Protein 5X3S (pdb70)

CATH classification: 3.30.1120.30 (+1 more: 3.30.1120.30)

Organism: Mus musculus (NCBI:txid10090)

Foldseek 3Di:
DVLLVLLLVLLVLLLVLVQAPDPAFPLVPFFDLVPFAQKDWFAKDAPQVPFGIKTAILQRKIKTQTNQRKIKIRHSVRWWIWIAHNVGDIDIDTPVDCDPVCPVVVVVSVVRSVVRVPDNDGAPPVRDHDDDDDPDDDWAWNDKDADDQWIWTATPQSWIKIAGPPQRWIWIAGSVQQWIWIQHSVRDITIGRSVVCSVRGDHPVVSVVSVVVSVVSVVVVVD/DVLLVLLQCLLVLLLVLVQQPDPAFDQVVFFDLQPFAQKDWFDWDAPQVAFGMKTAILLRKIKGQGNQGKIWTAPSVNFWIWIQHNVGDIDIDTPVGDDPVCPVVVVVSVVSSVCCVVPHDTQLNVDDHHDDPPPDDDKAWRDWDADPFWIWTAIPQSWIKIAGDPQRKMWIAHSVQCKIWTQGSVRDITIGRSVVCSVRGDHVVVSVVSVVVSVVSVVVVVD/DDDPDPD/DDDPDDD

InterPro domains:
  IPR000719 Protein kinase domain [PF00069] (53-305)
  IPR000719 Protein kinase domain [PS50011] (53-305)
  IPR000719 Protein kinase domain [SM00220] (53-305)
  IPR000959 POLO box domain [PF00659] (419-476)
  IPR000959 POLO box domain [PF00659] (517-580)
  IPR000959 POLO box domain [PS50078] (410-488)
  IPR000959 POLO box domain [PS50078] (510-592)
  IPR008271 Serine/threonine-protein kinase, active site [PS00108] (172-184)
  IPR011009 Protein kinase-like domain superfamily [SSF56112] (51-338)
  IPR017441 Protein kinase, ATP binding site [PS00107] (59-82)
  IPR033695 Second polo-box domain [cd13117] (509-590)
  IPR033701 First polo-box domain [cd13118] (407-494)
  IPR033702 Polo-like kinase 1, catalytic domain [cd14187] (45-309)
  IPR036947 POLO box domain superfamily [G3DSA:3.30.1120.30] (381-590)
  IPR036947 POLO box domain superfamily [G3DSA:3.30.1120.30] (412-508)

GO terms:
  GO:0004672 protein kinase activity (F, IDA)
  GO:0006468 protein phosphorylation (P, IMP)
  GO:0004674 protein serine/threonine kinase activity (F, IDA)
  GO:0106310 protein serine kinase activity (F, EXP)
  GO:0005515 protein binding (F, IPI)
  GO:0097431 mitotic spindle pole (C, IDA)
  GO:0034451 centriolar satellite (C, IDA)
  GO:0000775 chromosome, centromeric region (C, IDA)
  GO:0000776 kinetochore (C, IDA)
  GO:0000779 condensed chromosome, centromeric region (C, IDA)
  GO:0000785 chromatin (C, IDA)
  GO:0000795 synaptonemal complex (C, IDA)
  GO:0005814 centriole (C, IDA)
  GO:0018105 peptidyl-serine phosphorylation (P, IDA)
  GO:0004674 protein serine/threonine kinase activity (F, IMP)
  GO:0045143 homologous chromosome segregation (P, IMP)
  GO:0016321 female meiosis chromosome segregation (P, IMP)
  GO:0018105 peptidyl-serine phosphorylation (P, IMP)
  GO:0070194 synaptonemal complex disassembly (P, IMP)

Nearest PDB structures (foldseek):
  4dfw-assembly1_A  TM=9.968E-01  e=1.103E-40  Homo sapiens
  4e9d-assembly1_A  TM=9.915E-01  e=2.906E-41  Homo sapiens
  5j19-assembly1_A  TM=9.884E-01  e=1.041E-40  Homo sapiens
  5dmv-assembly1_C  TM=9.838E-01  e=2.212E-40  Mus musculus
  4o56-assembly1_A  TM=9.753E-01  e=6.544E-41  Homo sapiens

Secondary structure (DSSP, 8-state):
-HHHHHHHHHHHHHHHT-TTS-SS--SGGGB-GGG--S--EEEEEEETTTTEEEEEETTS-EEEEETTS-EEEE-TTSSEEEEE-TT--EEEEESTT--TTTHHHHHHHHHHHHHHHHH---TTTT-PPP-PPSS-----EEEEEE-SSEEEEEETTS-EEEEETTTTEEEEEETTTTEEEEE-TTS-EEEEEHHHHHHH---HHHHHHHHHHHHHHHHHTT-/-HHHHHHHHHHHHHHHT-TTS-SS--GGG-B-GGG--S----EEEEETTTTEEEEE-SSS-EEEEETTS-EEEE-TTSSBEEEE-TT--EE--BSSS--GGGHHHHHHHHHHHHHHHHHPPPTTTT--PPP--TTPPPP-EEEEEE-SSEEEEEETTS-EEEEETTT--EEEEETTTTEEEEE-TTS-EEEEEHHHHHHH---HHHHHHHHHHHHHHHHHH--/-EE----/-EE----

Sequence (460 aa):
ECHLSDLLQQLTSVNASKPSERGLVRQEEAEDPACIPIFWVSKWVDYSDKYGLGYQLCDNSVGVLFNDSTRLILYNDGDSLQYIERDGTESYLTVSSHPNSLMKKITLLNYFRNYMSEHLLKAGANITPREGDELARLPYLRTWFRTRSAIILHLSNGTVQINFFQDHTKLILCPLMAAVTYINEKRDFQTYRLSLLEEYGCCKELASRLRYARTMVDKLLSSECHLSDLLQQLTSVNASKPSERGLVRQEEAEDPACIPIFWVSKWVDYSDKYGLGYQLCDNSVGVLFNDSTRLILYNDGDSLQYIERDGTESYLTVSSHPNSLMKKITLLNYFRNYMSEHLLKAGANITPREGDELARLPYLRTWFRTRSAIILHLSNGTVQINFFQDHTKLILCPLMAAVTYINEKRDFQTYRLSLLEEYGCCKELASRLRYARTMVDKLLSSHYPSTALHYPSTAL

Solvent-accessible surface area: 22400 Å² total

Radius of gyration: 25.88 Å; Cα contacts (8 Å, |Δi|>4): 878; chains: 4; bounding box: 69×45×70 Å

Structure (mmCIF, N/CA/C/O backbone):
data_5X3S
#
_entry.id   5X3S
#
_cell.length_a   57.564
_cell.length_b   59.402
_cell.length_c   72.748
_cell.angle_alpha   90.000
_cell.angle_beta   99.470
_cell.angle_gamma   90.000
#
_symmetry.space_group_name_H-M   'P 1 21 1'
#
loop_
_entity.id
_entity.type
_entity.pdbx_description
1 polymer 'Serine/threonine-protein kinase PLK1'
2 polymer 'Peptide from Enhancer of filamentation 1'
3 water water
#
loop_
_atom_site.group_PDB
_atom_site.id
_atom_site.type_symbol
_atom_site.label_atom_id
_atom_site.label_alt_id
_atom_site.label_comp_id
_atom_site.label_asym_id
_atom_site.label_entity_id
_atom_site.label_seq_id
_atom_site.pdbx_PDB_ins_code
_atom_site.Cartn_x
_atom_site.Cartn_y
_atom_site.Cartn_z
_atom_site.occupancy
_atom_site.B_iso_or_equiv
_atom_site.auth_seq_id
_atom_site.auth_comp_id
_atom_site.auth_asym_id
_atom_site.auth_atom_id
_atom_site.pdbx_PDB_model_num
ATOM 1 N N . GLU A 1 1 ? 6.392 8.995 49.543 1.00 49.26 371 GLU B N 1
ATOM 2 C CA . GLU A 1 1 ? 6.349 8.715 50.976 1.00 57.71 371 GLU B CA 1
ATOM 3 C C . GLU A 1 1 ? 7.745 8.335 51.485 1.00 59.29 371 GLU B C 1
ATOM 4 O O . GLU A 1 1 ? 8.717 9.043 51.211 1.00 55.67 371 GLU B O 1
ATOM 10 N N . CYS A 1 2 ? 7.837 7.231 52.236 1.00 58.55 372 CYS B N 1
ATOM 11 C CA . CYS A 1 2 ? 9.133 6.748 52.703 1.00 63.02 372 CYS B CA 1
ATOM 12 C C . CYS A 1 2 ? 10.057 6.393 51.544 1.00 54.50 372 CYS B C 1
ATOM 13 O O . CYS A 1 2 ? 11.283 6.464 51.685 1.00 53.34 372 CYS B O 1
ATOM 16 N N . HIS A 1 3 ? 9.496 6.016 50.393 1.00 52.51 373 HIS B N 1
ATOM 17 C CA . HIS A 1 3 ? 10.333 5.671 49.249 1.00 51.18 373 HIS B CA 1
ATOM 18 C C . HIS A 1 3 ? 11.040 6.893 48.680 1.00 50.51 373 HIS B C 1
ATOM 19 O O . HIS A 1 3 ? 12.209 6.808 48.284 1.00 52.35 373 HIS B O 1
ATOM 26 N N . LEU A 1 4 ? 10.346 8.032 48.615 1.00 42.26 374 LEU B N 1
ATOM 27 C CA . LEU A 1 4 ? 10.981 9.258 48.143 1.00 43.75 374 LEU B CA 1
ATOM 28 C C . LEU A 1 4 ? 12.094 9.708 49.084 1.00 48.50 374 LEU B C 1
ATOM 29 O O . LEU A 1 4 ? 13.160 10.143 48.629 1.00 47.19 374 LEU B O 1
ATOM 34 N N . SER A 1 5 ? 11.860 9.624 50.400 1.00 50.15 375 SER B N 1
ATOM 35 C CA . SER A 1 5 ? 12.909 9.946 51.366 1.00 45.57 375 SER B CA 1
ATOM 36 C C . SER A 1 5 ? 14.046 8.936 51.293 1.00 46.52 375 SER B C 1
ATOM 37 O O . SER A 1 5 ? 15.222 9.302 51.404 1.00 43.21 375 SER B O 1
ATOM 40 N N . ASP A 1 6 ? 13.708 7.658 51.123 1.00 47.76 376 ASP B N 1
ATOM 41 C CA . ASP A 1 6 ? 14.728 6.637 50.932 1.00 50.61 376 ASP B CA 1
ATOM 42 C C . ASP A 1 6 ? 15.618 6.978 49.742 1.00 47.15 376 ASP B C 1
ATOM 43 O O . ASP A 1 6 ? 16.849 6.967 49.849 1.00 47.28 376 ASP B O 1
ATOM 48 N N . LEU A 1 7 ? 15.007 7.310 48.598 1.00 47.39 377 LEU B N 1
ATOM 49 C CA . LEU A 1 7 ? 15.783 7.647 47.409 1.00 41.81 377 LEU B CA 1
ATOM 50 C C . LEU A 1 7 ? 16.628 8.890 47.640 1.00 40.99 377 LEU B C 1
ATOM 51 O O . LEU A 1 7 ? 17.790 8.948 47.221 1.00 39.72 377 LEU B O 1
ATOM 56 N N . LEU A 1 8 ? 16.059 9.895 48.300 1.00 43.47 378 LEU B N 1
ATOM 57 C CA . LEU A 1 8 ? 16.772 11.151 48.483 1.00 45.82 378 LEU B CA 1
ATOM 58 C C . LEU A 1 8 ? 18.065 10.939 49.268 1.00 48.39 378 LEU B C 1
ATOM 59 O O . LEU A 1 8 ? 19.130 11.423 48.869 1.00 50.45 378 LEU B O 1
ATOM 64 N N . GLN A 1 9 ? 18.002 10.187 50.372 1.00 45.93 379 GLN B N 1
ATOM 65 C CA . GLN A 1 9 ? 19.197 9.992 51.190 1.00 42.66 379 GLN B CA 1
ATOM 66 C C . GLN A 1 9 ? 20.222 9.105 50.498 1.00 39.69 379 GLN B C 1
ATOM 67 O O . GLN A 1 9 ? 21.423 9.214 50.776 1.00 45.83 379 GLN B O 1
ATOM 73 N N . GLN A 1 10 ? 19.776 8.222 49.607 1.00 37.82 380 GLN B N 1
ATOM 74 C CA . GLN A 1 10 ? 20.719 7.444 48.813 1.00 41.21 380 GLN B CA 1
ATOM 75 C C . GLN A 1 10 ? 21.475 8.334 47.842 1.00 40.89 380 GLN B C 1
ATOM 76 O O . GLN A 1 10 ? 22.653 8.092 47.552 1.00 37.94 380 GLN B O 1
ATOM 82 N N . LEU A 1 11 ? 20.805 9.366 47.326 1.00 40.02 381 LEU B N 1
ATOM 83 C CA . LEU A 1 11 ? 21.454 10.285 46.399 1.00 38.50 381 LEU B CA 1
ATOM 84 C C . LEU A 1 11 ? 22.403 11.224 47.129 1.00 41.27 381 LEU B C 1
ATOM 85 O O . LEU A 1 11 ? 23.499 11.516 46.634 1.00 41.10 381 LEU B O 1
ATOM 90 N N . THR A 1 12 ? 22.005 11.704 48.309 1.00 39.96 382 THR B N 1
ATOM 91 C CA . THR A 1 12 ? 22.906 12.547 49.087 1.00 41.93 382 THR B CA 1
ATOM 92 C C . THR A 1 12 ? 24.176 11.798 49.457 1.00 46.16 382 THR B C 1
ATOM 93 O O . THR A 1 12 ? 25.248 12.406 49.551 1.00 45.98 382 THR B O 1
ATOM 97 N N . SER A 1 13 ? 24.079 10.479 49.656 1.00 44.34 383 SER B N 1
ATOM 98 C CA . SER A 1 13 ? 25.238 9.699 50.075 1.00 46.03 383 SER B CA 1
ATOM 99 C C . SER A 1 13 ? 26.224 9.517 48.930 1.00 43.61 383 SER B C 1
ATOM 100 O O . SER A 1 13 ? 27.439 9.623 49.127 1.00 47.56 383 SER B O 1
ATOM 103 N N . VAL A 1 14 ? 25.724 9.259 47.724 1.00 38.82 384 VAL B N 1
ATOM 104 C CA . VAL A 1 14 ? 26.611 9.109 46.577 1.00 38.82 384 VAL B CA 1
ATOM 105 C C . VAL A 1 14 ? 27.184 10.457 46.140 1.00 37.56 384 VAL B C 1
ATOM 106 O O . VAL A 1 14 ? 28.348 10.537 45.736 1.00 41.03 384 VAL B O 1
ATOM 110 N N . ASN A 1 15 ? 26.400 11.536 46.224 1.00 40.83 385 ASN B N 1
ATOM 111 C CA . ASN A 1 15 ? 26.898 12.854 45.830 1.00 38.69 385 ASN B CA 1
ATOM 112 C C . ASN A 1 15 ? 27.874 13.444 46.842 1.00 39.15 385 ASN B C 1
ATOM 113 O O . ASN A 1 15 ? 28.685 14.295 46.471 1.00 42.82 385 ASN B O 1
ATOM 118 N N . ALA A 1 16 ? 27.806 13.020 48.108 1.00 44.89 386 ALA B N 1
ATOM 119 C CA . ALA A 1 16 ? 28.718 13.528 49.129 1.00 40.90 386 ALA B CA 1
ATOM 120 C C . ALA A 1 16 ? 30.080 12.848 49.075 1.00 37.74 386 ALA B C 1
ATOM 121 O O . ALA A 1 16 ? 31.074 13.431 49.521 1.00 39.85 386 ALA B O 1
ATOM 123 N N . SER A 1 17 ? 30.152 11.626 48.549 1.00 40.54 387 SER B N 1
ATOM 124 C CA . SER A 1 17 ? 31.444 10.978 48.365 1.00 46.19 387 SER B CA 1
ATOM 125 C C . SER A 1 17 ? 32.273 11.639 47.276 1.00 41.75 387 SER B C 1
ATOM 126 O O . SER A 1 17 ? 33.443 11.280 47.111 1.00 39.56 387 SER B O 1
ATOM 129 N N . LYS A 1 18 ? 31.696 12.597 46.546 1.00 42.28 388 LYS B N 1
ATOM 130 C CA . LYS A 1 18 ? 32.353 13.290 45.449 1.00 47.10 388 LYS B CA 1
ATOM 131 C C . LYS A 1 18 ? 32.927 12.246 44.501 1.00 45.09 388 LYS B C 1
ATOM 132 O O . LYS A 1 18 ? 34.149 12.055 44.441 1.00 49.72 388 LYS B O 1
ATOM 138 N N . PRO A 1 19 ? 32.072 11.543 43.757 1.00 47.52 389 PRO B N 1
ATOM 139 C CA . PRO A 1 19 ? 32.537 10.334 43.065 1.00 44.63 389 PRO B CA 1
ATOM 140 C C . PRO A 1 19 ? 33.442 10.608 41.877 1.00 42.96 389 PRO B C 1
ATOM 141 O O . PRO A 1 19 ? 34.262 9.746 41.541 1.00 46.84 389 PRO B O 1
ATOM 145 N N . SER A 1 20 ? 33.332 11.772 41.231 1.00 45.60 390 SER B N 1
ATOM 146 C CA . SER A 1 20 ? 34.148 12.039 40.053 1.00 43.20 390 SER B CA 1
ATOM 147 C C . SER A 1 20 ? 35.596 12.366 40.398 1.00 42.03 390 SER B C 1
ATOM 148 O O . SER A 1 20 ? 36.476 12.199 39.544 1.00 43.91 390 SER B O 1
ATOM 151 N N . GLU A 1 21 ? 35.869 12.805 41.625 1.00 40.13 391 GLU B N 1
ATOM 152 C CA . GLU A 1 21 ? 37.230 13.112 42.055 1.00 44.99 391 GLU B CA 1
ATOM 153 C C . GLU A 1 21 ? 37.772 11.909 42.825 1.00 47.65 391 GLU B C 1
ATOM 154 O O . GLU A 1 21 ? 37.735 11.843 44.054 1.00 48.78 391 GLU B O 1
ATOM 160 N N . ARG A 1 22 ? 38.272 10.933 42.067 1.00 47.52 392 ARG B N 1
ATOM 161 C CA . ARG A 1 22 ? 38.915 9.744 42.609 1.00 49.62 392 ARG B CA 1
ATOM 162 C C . ARG A 1 22 ? 40.255 9.542 41.919 1.00 51.58 392 ARG B C 1
ATOM 163 O O . ARG A 1 22 ? 40.382 9.785 40.714 1.00 53.58 392 ARG B O 1
ATOM 171 N N . GLY A 1 23 ? 41.253 9.105 42.694 1.00 43.58 393 GLY B N 1
ATOM 172 C CA . GLY A 1 23 ? 42.543 8.779 42.107 1.00 39.78 393 GLY B CA 1
ATOM 173 C C . GLY A 1 23 ? 42.421 7.724 41.028 1.00 41.91 393 GLY B C 1
ATOM 174 O O . GLY A 1 23 ? 43.013 7.846 39.953 1.00 48.81 393 GLY B O 1
ATOM 175 N N . LEU A 1 24 ? 41.647 6.677 41.297 1.00 38.54 394 LEU B N 1
ATOM 176 C CA . LEU A 1 24 ? 41.264 5.709 40.277 1.00 37.61 394 LEU B CA 1
ATOM 177 C C . LEU A 1 24 ? 39.788 5.411 40.472 1.00 37.37 394 LEU B C 1
ATOM 178 O O . LEU A 1 24 ? 39.409 4.774 41.458 1.00 37.81 394 LEU B O 1
ATOM 183 N N . VAL A 1 25 ? 38.966 5.863 39.553 1.00 37.33 395 VAL B N 1
ATOM 184 C CA . VAL A 1 25 ? 37.542 5.569 39.610 1.00 35.88 395 VAL B CA 1
ATOM 185 C C . VAL A 1 25 ? 37.293 4.256 38.885 1.00 36.41 395 VAL B C 1
ATOM 186 O O . VAL A 1 25 ? 37.841 4.011 37.798 1.00 40.73 395 VAL B O 1
ATOM 190 N N . ARG A 1 26 ? 36.504 3.380 39.498 1.00 39.16 396 ARG B N 1
ATOM 191 C CA . ARG A 1 26 ? 36.228 2.085 38.896 1.00 42.65 396 ARG B CA 1
ATOM 192 C C . ARG A 1 26 ? 34.720 1.843 38.836 1.00 47.88 396 ARG B C 1
ATOM 193 O O . ARG A 1 26 ? 34.189 0.935 39.490 1.00 47.16 396 ARG B O 1
ATOM 201 N N . GLN A 1 27 ? 34.015 2.634 38.023 1.00 43.62 397 GLN B N 1
ATOM 202 C CA . GLN A 1 27 ? 32.606 2.337 37.790 1.00 37.41 397 GLN B CA 1
ATOM 203 C C . GLN A 1 27 ? 32.425 1.024 37.043 1.00 46.87 397 GLN B C 1
ATOM 204 O O . GLN A 1 27 ? 31.327 0.456 37.066 1.00 47.24 397 GLN B O 1
ATOM 210 N N . GLU A 1 28 ? 33.485 0.529 36.398 1.00 47.72 398 GLU B N 1
ATOM 211 C CA . GLU A 1 28 ? 33.487 -0.812 35.828 1.00 46.20 398 GLU B CA 1
ATOM 212 C C . GLU A 1 28 ? 33.295 -1.898 36.882 1.00 42.06 398 GLU B C 1
ATOM 213 O O . GLU A 1 28 ? 33.125 -3.066 36.521 1.00 46.19 398 GLU B O 1
ATOM 219 N N . GLU A 1 29 ? 33.323 -1.548 38.168 1.00 40.51 399 GLU B N 1
ATOM 220 C CA . GLU A 1 29 ? 33.235 -2.516 39.255 1.00 35.90 399 GLU B CA 1
ATOM 221 C C . GLU A 1 29 ? 32.003 -2.296 40.121 1.00 39.64 399 GLU B C 1
ATOM 222 O O . GLU A 1 29 ? 31.936 -2.814 41.238 1.00 39.76 399 GLU B O 1
ATOM 228 N N . ALA A 1 30 ? 31.031 -1.528 39.638 1.00 43.65 400 ALA B N 1
ATOM 229 C CA . ALA A 1 30 ? 29.772 -1.356 40.341 1.00 31.15 400 ALA B CA 1
ATOM 230 C C . ALA A 1 30 ? 28.586 -1.938 39.584 1.00 31.90 400 ALA B C 1
ATOM 231 O O . ALA A 1 30 ? 27.452 -1.798 40.051 1.00 36.50 400 ALA B O 1
ATOM 233 N N . GLU A 1 31 ? 28.813 -2.599 38.448 1.00 30.43 401 GLU B N 1
ATOM 234 C CA . GLU A 1 31 ? 27.720 -3.150 37.654 1.00 32.83 401 GLU B CA 1
ATOM 235 C C . GLU A 1 31 ? 26.906 -4.167 38.441 1.00 38.05 401 GLU B C 1
ATOM 236 O O . GLU A 1 31 ? 27.421 -4.881 39.305 1.00 45.17 401 GLU B O 1
ATOM 242 N N . ASP A 1 32 ? 25.618 -4.236 38.118 1.00 37.21 402 ASP B N 1
ATOM 243 C CA . ASP A 1 32 ? 24.721 -5.242 38.688 1.00 42.11 402 ASP B CA 1
ATOM 244 C C . ASP A 1 32 ? 23.581 -5.477 37.713 1.00 39.90 402 ASP B C 1
ATOM 245 O O . ASP A 1 32 ? 22.497 -4.895 37.838 1.00 37.46 402 ASP B O 1
ATOM 250 N N . PRO A 1 33 ? 23.801 -6.317 36.699 1.00 37.65 403 PRO B N 1
ATOM 251 C CA . PRO A 1 33 ? 22.694 -6.713 35.818 1.00 37.86 403 PRO B CA 1
ATOM 252 C C . PRO A 1 33 ? 21.582 -7.449 36.549 1.00 41.05 403 PRO B C 1
ATOM 253 O O . PRO A 1 33 ? 20.493 -7.607 35.986 1.00 35.34 403 PRO B O 1
ATOM 257 N N . ALA A 1 34 ? 21.825 -7.910 37.774 1.00 47.75 404 ALA B N 1
ATOM 258 C CA . ALA A 1 34 ? 20.793 -8.486 38.622 1.00 39.98 404 ALA B CA 1
ATOM 259 C C . ALA A 1 34 ? 19.897 -7.428 39.262 1.00 40.51 404 ALA B C 1
ATOM 260 O O . ALA A 1 34 ? 19.061 -7.773 40.104 1.00 46.15 404 ALA B O 1
ATOM 262 N N . CYS A 1 35 ? 20.053 -6.158 38.879 1.00 39.81 405 CYS B N 1
ATOM 263 C CA . CYS A 1 35 ? 19.259 -5.061 39.429 1.00 45.48 405 CYS B CA 1
ATOM 264 C C . CYS A 1 35 ? 18.517 -4.269 38.355 1.00 36.70 405 CYS B C 1
ATOM 265 O O . CYS A 1 35 ? 17.916 -3.236 38.669 1.00 31.48 405 CYS B O 1
ATOM 268 N N . ILE A 1 36 ? 18.541 -4.722 37.105 1.00 35.00 406 ILE B N 1
ATOM 269 C CA . ILE A 1 36 ? 17.777 -4.079 36.035 1.00 26.47 406 ILE B CA 1
ATOM 270 C C . ILE A 1 36 ? 16.314 -3.993 36.446 1.00 32.40 406 ILE B C 1
ATOM 271 O O . ILE A 1 36 ? 15.750 -4.993 36.917 1.00 36.18 406 ILE B O 1
ATOM 276 N N . PRO A 1 37 ? 15.654 -2.845 36.297 1.00 31.01 407 PRO B N 1
ATOM 277 C CA . PRO A 1 37 ? 14.287 -2.697 36.823 1.00 28.19 407 PRO B CA 1
ATOM 278 C C . PRO A 1 37 ? 13.266 -3.556 36.085 1.00 27.19 407 PRO B C 1
ATOM 279 O O . PRO A 1 37 ? 13.473 -4.003 34.955 1.00 25.57 407 PRO B O 1
ATOM 283 N N . ILE A 1 38 ? 12.135 -3.773 36.758 1.00 32.27 408 ILE B N 1
ATOM 284 C CA . ILE A 1 38 ? 11.072 -4.613 36.211 1.00 27.79 408 ILE B CA 1
ATOM 285 C C . ILE A 1 38 ? 10.258 -3.855 35.174 1.00 28.13 408 ILE B C 1
ATOM 286 O O . ILE A 1 38 ? 10.033 -4.350 34.063 1.00 25.94 408 ILE B O 1
ATOM 291 N N . PHE A 1 39 ? 9.792 -2.656 35.533 1.00 30.15 409 PHE B N 1
ATOM 292 C CA . PHE A 1 39 ? 9.040 -1.772 34.653 1.00 26.32 409 PHE B CA 1
ATOM 293 C C . PHE A 1 39 ? 9.727 -0.412 34.555 1.00 28.36 409 PHE B C 1
ATOM 294 O O . PHE A 1 39 ? 10.404 0.032 35.486 1.00 30.29 409 PHE B O 1
ATOM 302 N N . TRP A 1 40 ? 9.521 0.258 33.424 1.00 28.56 410 TRP B N 1
ATOM 303 C CA . TRP A 1 40 ? 10.019 1.609 33.211 1.00 21.65 410 TRP B CA 1
ATOM 304 C C . TRP A 1 40 ? 9.253 2.233 32.054 1.00 22.64 410 TRP B C 1
ATOM 305 O O . TRP A 1 40 ? 8.819 1.537 31.135 1.00 26.22 410 TRP B O 1
ATOM 316 N N . VAL A 1 41 ? 9.103 3.553 32.099 1.00 21.59 411 VAL B N 1
ATOM 317 C CA . VAL A 1 41 ? 8.378 4.253 31.046 1.00 20.21 411 VAL B CA 1
ATOM 318 C C . VAL A 1 41 ? 9.219 4.260 29.778 1.00 21.86 411 VAL B C 1
ATOM 319 O O . VAL A 1 41 ? 10.322 4.817 29.749 1.00 23.57 411 VAL B O 1
ATOM 323 N N . SER A 1 42 ? 8.701 3.649 28.717 1.00 23.11 412 SER B N 1
ATOM 324 C CA . SER A 1 42 ? 9.406 3.619 27.445 1.00 26.44 412 SER B CA 1
ATOM 325 C C . SER A 1 42 ? 8.730 4.448 26.362 1.00 27.30 412 SER B C 1
ATOM 326 O O . SER A 1 42 ? 9.312 4.621 25.285 1.00 30.80 412 SER B O 1
ATOM 329 N N . LYS A 1 43 ? 7.524 4.954 26.615 1.00 21.29 413 LYS B N 1
ATOM 330 C CA . LYS A 1 43 ? 6.839 5.892 25.737 1.00 20.09 413 LYS B CA 1
ATOM 331 C C . LYS A 1 43 ? 5.964 6.793 26.592 1.00 21.11 413 LYS B C 1
ATOM 332 O O . LYS A 1 43 ? 5.418 6.367 27.612 1.00 22.50 413 LYS B O 1
ATOM 338 N N . TRP A 1 44 ? 5.828 8.042 26.169 1.00 21.02 414 TRP B N 1
ATOM 339 C CA . TRP A 1 44 ? 4.956 8.958 26.889 1.00 26.89 414 TRP B CA 1
ATOM 340 C C . TRP A 1 44 ? 4.604 10.112 25.967 1.00 27.70 414 TRP B C 1
ATOM 341 O O . TRP A 1 44 ? 5.368 10.459 25.064 1.00 24.68 414 TRP B O 1
ATOM 352 N N . VAL A 1 45 ? 3.434 10.695 26.203 1.00 26.43 415 VAL B N 1
ATOM 353 C CA . VAL A 1 45 ? 2.962 11.846 25.444 1.00 27.90 415 VAL B CA 1
ATOM 354 C C . VAL A 1 45 ? 2.205 12.760 26.402 1.00 27.88 415 VAL B C 1
ATOM 355 O O . VAL A 1 45 ? 1.375 12.296 27.192 1.00 26.94 415 VAL B O 1
ATOM 359 N N . ASP A 1 46 ? 2.511 14.053 26.352 1.00 28.15 416 ASP B N 1
ATOM 360 C CA . ASP A 1 46 ? 1.941 15.040 27.262 1.00 30.07 416 ASP B CA 1
ATOM 361 C C . ASP A 1 46 ? 0.891 15.861 26.520 1.00 31.64 416 ASP B C 1
ATOM 362 O O . ASP A 1 46 ? 1.219 16.643 25.623 1.00 27.91 416 ASP B O 1
ATOM 367 N N . TYR A 1 47 ? -0.368 15.688 26.906 1.00 33.93 417 TYR B N 1
ATOM 368 C CA . TYR A 1 47 ? -1.492 16.467 26.405 1.00 33.50 417 TYR B CA 1
ATOM 369 C C . TYR A 1 47 ? -2.241 17.086 27.575 1.00 33.92 417 TYR B C 1
ATOM 370 O O . TYR A 1 47 ? -3.475 17.139 27.600 1.00 31.27 417 TYR B O 1
ATOM 379 N N . SER A 1 48 ? -1.487 17.556 28.573 1.00 34.98 418 SER B N 1
ATOM 380 C CA . SER A 1 48 ? -2.086 18.028 29.814 1.00 34.45 418 SER B CA 1
ATOM 381 C C . SER A 1 48 ? -2.957 19.254 29.601 1.00 42.97 418 SER B C 1
ATOM 382 O O . SER A 1 48 ? -3.774 19.574 30.474 1.00 44.95 418 SER B O 1
ATOM 385 N N . ASP A 1 49 ? -2.804 19.946 28.467 1.00 43.33 419 ASP B N 1
ATOM 386 C CA . ASP A 1 49 ? -3.658 21.094 28.179 1.00 41.74 419 ASP B CA 1
ATOM 387 C C . ASP A 1 49 ? -5.123 20.696 28.106 1.00 42.70 419 ASP B C 1
ATOM 388 O O . ASP A 1 49 ? -6.000 21.484 28.484 1.00 44.27 419 ASP B O 1
ATOM 393 N N . LYS A 1 50 ? -5.405 19.479 27.638 1.00 47.75 420 LYS B N 1
ATOM 394 C CA . LYS A 1 50 ? -6.764 18.979 27.475 1.00 40.70 420 LYS B CA 1
ATOM 395 C C . LYS A 1 50 ? -7.105 17.840 28.423 1.00 41.22 420 LYS B C 1
ATOM 396 O O . LYS A 1 50 ? -8.103 17.922 29.147 1.00 39.86 420 LYS B O 1
ATOM 402 N N . TYR A 1 51 ? -6.297 16.776 28.449 1.00 40.42 421 TYR B N 1
ATOM 403 C CA . TYR A 1 51 ? -6.642 15.568 29.194 1.00 41.03 421 TYR B CA 1
ATOM 404 C C . TYR A 1 51 ? -5.598 15.201 30.242 1.00 36.10 421 TYR B C 1
ATOM 405 O O . TYR A 1 51 ? -5.933 15.069 31.423 1.00 33.58 421 TYR B O 1
ATOM 414 N N . GLY A 1 52 ? -4.348 15.011 29.853 1.00 37.77 422 GLY B N 1
ATOM 415 C CA . GLY A 1 52 ? -3.339 14.606 30.808 1.00 31.15 422 GLY B CA 1
ATOM 416 C C . GLY A 1 52 ? -2.135 14.059 30.069 1.00 29.44 422 GLY B C 1
ATOM 417 O O . GLY A 1 52 ? -1.914 14.370 28.903 1.00 30.24 422 GLY B O 1
ATOM 418 N N . LEU A 1 53 ? -1.378 13.225 30.772 1.00 30.69 423 LEU B N 1
ATOM 419 C CA . LEU A 1 53 ? -0.164 12.634 30.231 1.00 33.56 423 LEU B CA 1
ATOM 420 C C . LEU A 1 53 ? -0.341 11.124 30.151 1.00 30.24 423 LEU B C 1
ATOM 421 O O . LEU A 1 53 ? -0.487 10.457 31.180 1.00 29.87 423 LEU B O 1
ATOM 426 N N . GLY A 1 54 ? -0.323 10.587 28.934 1.00 29.14 424 GLY B N 1
ATOM 427 C CA . GLY A 1 54 ? -0.380 9.154 28.718 1.00 32.96 424 GLY B CA 1
ATOM 428 C C . GLY A 1 54 ? 0.999 8.565 28.481 1.00 28.34 424 GLY B C 1
ATOM 429 O O . GLY A 1 54 ? 1.888 9.225 27.951 1.00 27.59 424 GLY B O 1
ATOM 430 N N . TYR A 1 55 ? 1.165 7.302 28.868 1.00 24.97 425 TYR B N 1
ATOM 431 C CA . TYR A 1 55 ? 2.471 6.668 28.787 1.00 25.68 425 TYR B CA 1
ATOM 432 C C . TYR A 1 55 ? 2.314 5.189 28.466 1.00 21.60 425 TYR B C 1
ATOM 433 O O . TYR A 1 55 ? 1.204 4.671 28.331 1.00 21.11 425 TYR B O 1
ATOM 442 N N . GLN A 1 56 ? 3.456 4.514 28.351 1.00 27.13 426 GLN B N 1
ATOM 443 C CA . GLN A 1 56 ? 3.535 3.069 28.177 1.00 28.27 426 GLN B CA 1
ATOM 444 C C . GLN A 1 56 ? 4.742 2.554 28.950 1.00 25.58 426 GLN B C 1
ATOM 445 O O . GLN A 1 56 ? 5.819 3.158 28.887 1.00 24.13 426 GLN B O 1
ATOM 451 N N . LEU A 1 57 ? 4.567 1.455 29.686 1.00 25.87 427 LEU B N 1
ATOM 452 C CA . LEU A 1 57 ? 5.663 0.848 30.438 1.00 29.81 427 LEU B CA 1
ATOM 453 C C . LEU A 1 57 ? 6.498 -0.038 29.508 1.00 29.08 427 LEU B C 1
ATOM 454 O O . LEU A 1 57 ? 6.312 -0.048 28.289 1.00 32.29 427 LEU B O 1
ATOM 459 N N . CYS A 1 58 ? 7.446 -0.795 30.065 1.00 29.48 428 CYS B N 1
ATOM 460 C CA . CYS A 1 58 ? 8.250 -1.663 29.208 1.00 35.81 428 CYS B CA 1
ATOM 461 C C . CYS A 1 58 ? 7.406 -2.807 28.648 1.00 47.73 428 CYS B C 1
ATOM 462 O O . CYS A 1 58 ? 7.516 -3.142 27.464 1.00 51.28 428 CYS B O 1
ATOM 465 N N . ASP A 1 59 ? 6.547 -3.407 29.473 1.00 45.86 429 ASP B N 1
ATOM 466 C CA . ASP A 1 59 ? 5.438 -4.174 28.928 1.00 44.40 429 ASP B CA 1
ATOM 467 C C . ASP A 1 59 ? 4.532 -3.244 28.136 1.00 47.17 429 ASP B C 1
ATOM 468 O O . ASP A 1 59 ? 4.492 -2.034 28.365 1.00 44.54 429 ASP B O 1
ATOM 473 N N . ASN A 1 60 ? 3.768 -3.818 27.211 1.00 40.91 430 ASN B N 1
ATOM 474 C CA . ASN A 1 60 ? 2.907 -2.957 26.410 1.00 41.08 430 ASN B CA 1
ATOM 475 C C . ASN A 1 60 ? 1.805 -2.290 27.219 1.00 39.14 430 ASN B C 1
ATOM 476 O O . ASN A 1 60 ? 1.007 -1.545 26.636 1.00 39.06 430 ASN B O 1
ATOM 481 N N . SER A 1 61 ? 1.752 -2.518 28.530 1.00 35.15 431 SER B N 1
ATOM 482 C CA . SER A 1 61 ? 0.687 -1.956 29.347 1.00 36.99 431 SER 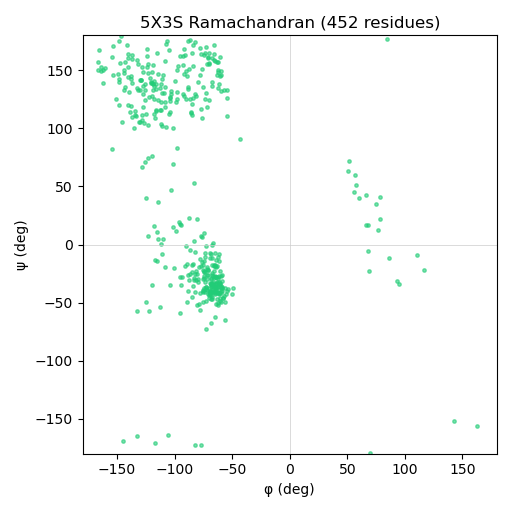B CA 1
ATOM 483 C C . SER A 1 61 ? 0.692 -0.436 29.264 1.00 33.87 431 SER B C 1
ATOM 484 O O . SER A 1 61 ? 1.735 0.207 29.410 1.00 32.02 431 SER B O 1
ATOM 487 N N . VAL A 1 62 ? -0.486 0.135 29.035 1.00 31.54 432 VAL B N 1
ATOM 488 C CA . VAL A 1 62 ? -0.651 1.560 28.789 1.00 31.34 432 VAL B CA 1
ATOM 489 C C . VAL A 1 62 ? -1.403 2.179 29.960 1.00 34.33 432 VAL B C 1
ATOM 490 O O . VAL A 1 62 ? -2.410 1.628 30.423 1.00 33.38 432 VAL B O 1
ATOM 494 N N . GLY A 1 63 ? -0.908 3.323 30.440 1.00 30.11 433 GLY B N 1
ATOM 495 C CA . GLY A 1 63 ? -1.581 4.066 31.479 1.00 32.81 433 GLY B CA 1
ATOM 496 C C . GLY A 1 63 ? -1.688 5.538 31.129 1.00 27.89 433 GLY B C 1
ATOM 497 O O . GLY A 1 63 ? -0.906 6.078 30.346 1.00 29.41 433 GLY B O 1
ATOM 498 N N . VAL A 1 64 ? -2.686 6.186 31.727 1.00 27.86 434 VAL B N 1
ATOM 499 C CA . VAL A 1 64 ? -2.912 7.617 31.549 1.00 29.72 434 VAL B CA 1
ATOM 500 C C . VAL A 1 64 ? -3.134 8.254 32.914 1.00 29.40 434 VAL B C 1
ATOM 501 O O . VAL A 1 64 ? -3.884 7.719 33.739 1.00 28.31 434 VAL B O 1
ATOM 505 N N . LEU A 1 65 ? -2.474 9.393 33.151 1.00 30.67 435 LEU B N 1
ATOM 506 C CA . LEU A 1 65 ? -2.669 10.219 34.345 1.00 29.25 435 LEU B CA 1
ATOM 507 C C . LEU A 1 65 ? -3.434 11.477 33.932 1.00 26.62 435 LEU B C 1
ATOM 508 O O . LEU A 1 65 ? -2.853 12.424 33.392 1.00 26.95 435 LEU B O 1
ATOM 513 N N . PHE A 1 66 ? -4.737 11.485 34.199 1.00 28.72 436 PHE B N 1
ATOM 514 C CA . PHE A 1 66 ? -5.621 12.540 33.729 1.00 31.33 436 PHE B CA 1
ATOM 515 C C . PHE A 1 66 ? -5.466 13.807 34.573 1.00 37.17 436 PHE B C 1
ATOM 516 O O . PHE A 1 66 ? -4.921 13.793 35.680 1.00 40.13 436 PHE B O 1
ATOM 524 N N . ASN A 1 67 ? -5.969 14.920 34.030 1.00 35.04 437 ASN B N 1
ATOM 525 C CA . ASN A 1 67 ? -5.854 16.199 34.722 1.00 33.64 437 ASN B CA 1
ATOM 526 C C . ASN A 1 67 ? -6.597 16.201 36.053 1.00 31.84 437 ASN B C 1
ATOM 527 O O . ASN A 1 67 ? -6.161 16.862 37.001 1.00 35.89 437 ASN B O 1
ATOM 532 N N . ASP A 1 68 ? -7.704 15.465 36.155 1.00 35.92 438 ASP B N 1
ATOM 533 C CA . ASP A 1 68 ? -8.511 15.439 37.373 1.00 38.28 438 ASP B CA 1
ATOM 534 C C . ASP A 1 68 ? -7.897 14.587 38.483 1.00 43.16 438 ASP B C 1
ATOM 535 O O . ASP A 1 68 ? -8.545 14.401 39.522 1.00 45.23 438 ASP B O 1
ATOM 540 N N . SER A 1 69 ? -6.675 14.081 38.279 1.00 42.86 439 SER B N 1
ATOM 541 C CA . SER A 1 69 ? -5.891 13.236 39.196 1.00 39.65 439 SER B CA 1
ATOM 542 C C . SER A 1 69 ? -6.373 11.791 39.238 1.00 41.81 439 SER B C 1
ATOM 543 O O . SER A 1 69 ? -5.943 11.036 40.126 1.00 40.02 439 SER B O 1
ATOM 546 N N . THR A 1 70 ? -7.233 11.369 38.316 1.00 41.37 440 THR B N 1
ATOM 547 C CA . THR A 1 70 ? -7.601 9.965 38.206 1.00 40.12 440 THR B CA 1
ATOM 548 C C . THR A 1 70 ? -6.666 9.254 37.227 1.00 34.65 440 THR B C 1
ATOM 549 O O . THR A 1 70 ? -5.965 9.881 36.431 1.00 33.31 440 THR B O 1
ATOM 553 N N . ARG A 1 71 ? -6.653 7.924 37.298 1.00 37.73 441 ARG B N 1
ATOM 554 C CA . ARG A 1 71 ? -5.695 7.129 36.542 1.00 35.30 441 ARG B CA 1
ATOM 555 C C . ARG A 1 71 ? -6.369 5.904 35.941 1.00 31.96 441 ARG B C 1
ATOM 556 O O . ARG A 1 71 ? -7.267 5.308 36.542 1.00 28.18 441 ARG B O 1
ATOM 564 N N . LEU A 1 72 ? -5.911 5.534 34.744 1.00 25.92 442 LEU B N 1
ATOM 565 C CA . LEU A 1 72 ? -6.475 4.420 33.991 1.00 32.47 442 LEU B CA 1
ATOM 566 C C . LEU A 1 72 ? -5.340 3.651 33.334 1.00 34.10 442 LEU B C 1
ATOM 567 O O . LEU A 1 72 ? -4.588 4.218 32.535 1.00 34.06 442 LEU B O 1
ATOM 572 N N . ILE A 1 73 ? -5.219 2.366 33.667 1.00 34.26 443 ILE B N 1
ATOM 573 C CA . ILE A 1 73 ? -4.157 1.502 33.158 1.00 32.77 443 ILE B CA 1
ATOM 574 C C . ILE A 1 73 ? -4.787 0.363 32.374 1.00 27.31 443 ILE B C 1
ATOM 575 O O . ILE A 1 73 ? -5.730 -0.277 32.852 1.00 26.40 443 ILE B O 1
ATOM 580 N N . LEU A 1 74 ? -4.251 0.095 31.191 1.00 24.11 444 LEU B N 1
ATOM 581 C CA . LEU A 1 74 ? -4.681 -1.018 30.353 1.00 28.60 444 LEU B CA 1
ATOM 582 C C . LEU A 1 74 ? -3.542 -2.028 30.301 1.00 28.38 444 LEU B C 1
ATOM 583 O O . LEU A 1 74 ? -2.462 -1.717 29.793 1.00 33.56 444 LEU B O 1
ATOM 588 N N . TYR A 1 75 ? -3.772 -3.225 30.835 1.00 25.97 445 TYR B N 1
ATOM 589 C CA . TYR A 1 75 ? -2.699 -4.212 30.906 1.00 33.74 445 TYR B CA 1
ATOM 590 C C . TYR A 1 75 ? -2.242 -4.613 29.503 1.00 37.33 445 TYR B C 1
ATOM 591 O O . TYR A 1 75 ? -2.990 -4.497 28.525 1.00 34.95 445 TYR B O 1
ATOM 600 N N . ASN A 1 76 ? -0.999 -5.107 29.413 1.00 35.47 446 ASN B N 1
ATOM 601 C CA . ASN A 1 76 ? -0.446 -5.506 28.128 1.00 34.41 446 ASN B CA 1
ATOM 602 C C . ASN A 1 76 ? -1.173 -6.695 27.496 1.00 39.13 446 ASN B C 1
ATOM 603 O O . ASN A 1 76 ? -0.819 -7.052 26.370 1.00 38.41 446 ASN B O 1
ATOM 608 N N . ASP A 1 77 ? -2.113 -7.349 28.201 1.00 47.30 447 ASP B N 1
ATOM 609 C CA . ASP A 1 77 ? -2.997 -8.380 27.644 1.00 47.60 447 ASP B CA 1
ATOM 610 C C . ASP A 1 77 ? -4.086 -7.812 26.732 1.00 41.88 447 ASP B C 1
ATOM 611 O O . ASP A 1 77 ? -4.830 -8.579 26.101 1.00 42.50 447 ASP B O 1
ATOM 616 N N . GLY A 1 78 ? -4.210 -6.494 26.663 1.00 37.70 448 GLY B N 1
ATOM 617 C CA . GLY A 1 78 ? -5.159 -5.835 25.800 1.00 36.96 448 GLY B CA 1
ATOM 618 C C . GLY A 1 78 ? -6.549 -5.659 26.376 1.00 49.13 448 GLY B C 1
ATOM 619 O O . GLY A 1 78 ? -7.346 -4.904 25.803 1.00 48.00 448 GLY B O 1
ATOM 620 N N . ASP A 1 79 ? -6.861 -6.316 27.499 1.00 51.15 449 ASP B N 1
ATOM 621 C CA . ASP A 1 79 ? -8.217 -6.298 28.034 1.00 49.29 449 ASP B CA 1
ATOM 622 C C . ASP A 1 79 ? -8.306 -5.833 29.481 1.00 48.29 449 ASP B C 1
ATOM 623 O O . ASP A 1 79 ? -9.152 -4.993 29.801 1.00 50.92 449 ASP B O 1
ATOM 628 N N . SER A 1 80 ? -7.483 -6.393 30.370 1.00 41.07 450 SER B N 1
ATOM 629 C CA . SER A 1 80 ? -7.591 -6.081 31.792 1.00 35.93 450 SER B CA 1
ATOM 630 C C . SER A 1 80 ? -7.380 -4.587 32.040 1.00 34.80 450 SER B C 1
ATOM 631 O O . SER A 1 80 ? -6.594 -3.926 31.356 1.00 33.73 450 SER B O 1
ATOM 634 N N . LEU A 1 81 ? -8.090 -4.058 33.040 1.00 34.91 451 LEU B N 1
ATOM 635 C CA . LEU A 1 81 ? -8.112 -2.631 33.340 1.00 32.65 451 LEU B CA 1
ATOM 636 C C . LEU A 1 81 ? -7.907 -2.375 34.828 1.00 31.48 451 LEU B C 1
ATOM 637 O O . LEU A 1 81 ? -8.156 -3.236 35.675 1.00 36.26 451 LEU B O 1
ATOM 642 N N . GLN A 1 82 ? -7.484 -1.152 35.140 1.00 27.26 452 GLN B N 1
ATOM 643 C CA . GLN A 1 82 ? -7.304 -0.727 36.525 1.00 32.47 452 GLN B CA 1
ATOM 644 C C . GLN A 1 82 ? -7.542 0.773 36.601 1.00 34.25 452 GLN B C 1
ATOM 645 O O . GLN A 1 82 ? -6.907 1.540 35.869 1.00 31.66 452 GLN B O 1
ATOM 651 N N . TYR A 1 83 ? -8.461 1.183 37.472 1.00 34.00 453 TYR B N 1
ATOM 652 C CA . TYR A 1 83 ? -8.836 2.580 37.634 1.00 33.43 453 TYR B CA 1
ATOM 653 C C . TYR A 1 83 ? -8.544 3.013 39.062 1.00 35.96 453 TYR B C 1
ATOM 654 O O . TYR A 1 83 ? -8.975 2.355 40.014 1.00 35.41 453 TYR B O 1
ATOM 663 N N . ILE A 1 84 ? -7.810 4.115 39.203 1.00 34.23 454 ILE B N 1
ATOM 664 C CA . ILE A 1 84 ? -7.406 4.642 40.500 1.00 37.51 454 ILE B CA 1
ATOM 665 C C . ILE A 1 84 ? -7.846 6.093 40.567 1.00 39.16 454 ILE B C 1
ATOM 666 O O . ILE A 1 84 ? -7.479 6.896 39.700 1.00 39.22 454 ILE B O 1
ATOM 671 N N . GLU A 1 85 ? -8.614 6.436 41.595 1.00 41.88 455 GLU B N 1
ATOM 672 C CA . GLU A 1 85 ? -9.114 7.791 41.741 1.00 49.83 455 GLU B CA 1
ATOM 673 C C . GLU A 1 85 ? -8.088 8.658 42.471 1.00 52.94 455 GLU B C 1
ATOM 674 O O . GLU A 1 85 ? -7.030 8.189 42.898 1.00 48.99 455 GLU B O 1
ATOM 680 N N . ARG A 1 86 ? -8.403 9.952 42.589 1.00 53.08 456 ARG B N 1
ATOM 681 C CA . ARG A 1 86 ? -7.494 10.886 43.241 1.00 51.57 456 ARG B CA 1
ATOM 682 C C . ARG A 1 86 ? -7.239 10.486 44.688 1.00 54.54 456 ARG B C 1
ATOM 683 O O . ARG A 1 86 ? -6.116 10.622 45.193 1.00 45.64 456 ARG B O 1
ATOM 691 N N . ASP A 1 87 ? -8.267 9.970 45.363 1.00 60.28 457 ASP B N 1
ATOM 692 C CA . ASP A 1 87 ? -8.170 9.638 46.778 1.00 58.60 457 ASP B CA 1
ATOM 693 C C . ASP A 1 87 ? -7.529 8.279 47.045 1.00 57.12 457 ASP B C 1
ATOM 694 O O . ASP A 1 87 ? -7.302 7.950 48.214 1.00 61.63 457 ASP B O 1
ATOM 699 N N . GLY A 1 88 ? -7.241 7.483 46.013 1.00 59.75 458 GLY B N 1
ATOM 700 C CA . GLY A 1 88 ? -6.418 6.287 46.138 1.00 48.19 458 GLY B CA 1
ATOM 701 C C . GLY A 1 88 ? -7.108 4.972 45.823 1.00 48.50 458 GLY B C 1
ATOM 702 O O . GLY A 1 88 ? -6.419 3.985 45.520 1.00 50.29 458 GLY B O 1
ATOM 703 N N . THR A 1 89 ? -8.438 4.905 45.891 1.00 49.94 459 THR B N 1
ATOM 704 C CA . THR A 1 89 ? -9.131 3.632 45.715 1.00 52.40 459 THR B CA 1
ATOM 705 C C . THR A 1 89 ? -8.845 3.040 44.338 1.00 43.84 459 THR B C 1
ATOM 706 O O . THR A 1 89 ? -8.692 3.761 43.348 1.00 38.01 459 THR B O 1
ATOM 710 N N . GLU A 1 90 ? -8.760 1.715 44.286 1.00 44.49 460 GLU B N 1
ATOM 711 C CA . GLU A 1 90 ? -8.526 0.988 43.049 1.00 40.67 460 GLU B CA 1
ATOM 712 C C . GLU A 1 90 ? -9.747 0.146 42.698 1.00 36.95 460 GLU B C 1
ATOM 713 O O . GLU A 1 90 ? -10.459 -0.349 43.574 1.00 42.29 460 GLU B O 1
ATOM 719 N N . SER A 1 91 ? -9.989 -0.001 41.401 1.00 35.41 461 SER B N 1
ATOM 720 C CA . SER A 1 91 ? -11.083 -0.817 40.901 1.00 34.92 461 SER B CA 1
ATOM 721 C C . SER A 1 91 ? -10.602 -1.563 39.670 1.00 34.55 461 SER B C 1
ATOM 722 O O . SER A 1 91 ? -9.825 -1.027 38.875 1.00 35.17 461 SER B O 1
ATOM 725 N N . TYR A 1 92 ? -11.068 -2.794 39.511 1.00 32.90 462 TYR B N 1
ATOM 726 C CA . TYR A 1 92 ? -10.564 -3.679 38.470 1.00 37.64 462 TYR B CA 1
ATOM 727 C C . TYR A 1 92 ? -11.695 -4.001 37.506 1.00 38.02 462 TYR B C 1
ATOM 728 O O . TYR A 1 92 ? -12.628 -4.736 37.851 1.00 39.45 462 TYR B O 1
ATOM 737 N N . LEU A 1 93 ? -11.604 -3.450 36.304 1.00 36.01 463 LEU B N 1
ATOM 738 C CA . LEU A 1 93 ? -12.606 -3.618 35.265 1.00 38.12 463 LEU B CA 1
ATOM 739 C C . LEU A 1 93 ? -11.976 -4.345 34.080 1.00 38.40 463 LEU B C 1
ATOM 740 O O . LEU A 1 93 ? -10.847 -4.842 34.154 1.00 32.63 463 LEU B O 1
ATOM 745 N N . THR A 1 94 ? -12.726 -4.403 32.981 1.00 38.91 464 THR B N 1
ATOM 746 C CA . THR A 1 94 ? -12.225 -4.892 31.707 1.00 40.68 464 THR B CA 1
ATOM 747 C C . THR A 1 94 ? -12.818 -4.029 30.604 1.00 42.25 464 THR B C 1
ATOM 748 O O . THR A 1 94 ? -13.693 -3.193 30.843 1.00 44.65 464 THR B O 1
ATOM 752 N N . VAL A 1 95 ? -12.326 -4.230 29.383 1.00 46.25 465 VAL B N 1
ATOM 753 C CA . VAL A 1 95 ? -12.954 -3.611 28.221 1.00 56.16 465 VAL B CA 1
ATOM 754 C C . VAL A 1 95 ? -14.092 -4.469 27.666 1.00 56.64 465 VAL B C 1
ATOM 755 O O . VAL A 1 95 ? -15.010 -3.927 27.034 1.00 57.15 465 VAL B O 1
ATOM 759 N N . SER A 1 96 ? -14.062 -5.790 27.894 1.00 61.44 466 SER B N 1
ATOM 760 C CA . SER A 1 96 ? -15.185 -6.644 27.508 1.00 56.29 466 SER B CA 1
ATOM 761 C C . SER A 1 96 ? -16.457 -6.234 28.239 1.00 57.89 466 SER B C 1
ATOM 762 O O . SER A 1 96 ? -17.541 -6.198 27.643 1.00 60.05 466 SER B O 1
ATOM 765 N N . SER A 1 97 ? -16.344 -5.931 29.532 1.00 56.81 467 SER B N 1
ATOM 766 C CA . SER A 1 97 ? -17.429 -5.278 30.245 1.00 56.12 467 SER B CA 1
ATOM 767 C C . SER A 1 97 ? -17.561 -3.834 29.769 1.00 68.01 467 SER B C 1
ATOM 768 O O . SER A 1 97 ? -16.643 -3.263 29.173 1.00 71.11 467 SER B O 1
ATOM 771 N N . HIS A 1 98 ? -18.725 -3.237 30.042 1.00 77.60 468 HIS B N 1
ATOM 772 C CA . HIS A 1 98 ? -19.075 -1.913 29.532 1.00 75.49 468 HIS B CA 1
ATOM 773 C C . HIS A 1 98 ? -19.396 -0.973 30.691 1.00 69.62 468 HIS B C 1
ATOM 774 O O . HIS A 1 98 ? -20.571 -0.653 30.932 1.00 70.82 468 HIS B O 1
ATOM 781 N N . PRO A 1 99 ? -18.384 -0.502 31.424 1.00 62.35 469 PRO B N 1
ATOM 782 C CA . PRO A 1 99 ? -18.634 0.454 32.514 1.00 57.58 469 PRO B CA 1
ATOM 783 C C . PRO A 1 99 ? -18.905 1.844 31.956 1.00 52.34 469 PRO B C 1
ATOM 784 O O . PRO A 1 99 ? -18.001 2.515 31.449 1.00 50.94 469 PRO B O 1
ATOM 788 N N . ASN A 1 100 ? -20.164 2.282 32.049 1.00 53.76 470 ASN B N 1
ATOM 789 C CA . ASN A 1 100 ? -20.564 3.516 31.381 1.00 53.16 470 ASN B CA 1
ATOM 790 C C . ASN A 1 100 ? -19.861 4.730 31.963 1.00 47.43 470 ASN B C 1
ATOM 791 O O . ASN A 1 100 ? -19.651 5.724 31.256 1.00 47.42 470 ASN B O 1
ATOM 796 N N . SER A 1 101 ? -19.487 4.671 33.241 1.00 47.70 471 SER B N 1
ATOM 797 C CA . SER A 1 101 ? -18.888 5.833 33.887 1.00 39.08 471 SER B CA 1
ATOM 798 C C . SER A 1 101 ? -17.571 6.238 33.237 1.00 37.43 471 SER B C 1
ATOM 799 O O . SER A 1 101 ? -17.212 7.419 33.264 1.00 38.53 471 SER B O 1
ATOM 802 N N . LEU A 1 102 ? -16.845 5.289 32.643 1.00 41.05 472 LEU B N 1
ATOM 803 C CA . LEU A 1 102 ? -15.505 5.536 32.127 1.00 36.62 472 LEU B CA 1
ATOM 804 C C . LEU A 1 102 ? -15.414 5.488 30.611 1.00 36.61 472 LEU B C 1
ATOM 805 O O . LEU A 1 102 ? -14.321 5.672 30.070 1.00 39.70 472 LEU B O 1
ATOM 810 N N . MET A 1 103 ? -16.518 5.238 29.907 1.00 39.40 473 MET B N 1
ATOM 811 C CA . MET A 1 103 ? -16.426 5.049 28.465 1.00 40.39 473 MET B CA 1
ATOM 812 C C . MET A 1 103 ? -15.943 6.299 27.745 1.00 40.35 473 MET B C 1
ATOM 813 O O . MET A 1 103 ? -15.570 6.210 26.571 1.00 45.52 473 MET B O 1
ATOM 818 N N . LYS A 1 104 ? -15.922 7.450 28.412 1.00 35.44 474 LYS B N 1
ATOM 819 C CA . LYS A 1 104 ? -15.306 8.638 27.837 1.00 40.12 474 LYS B CA 1
ATOM 820 C C . LYS A 1 104 ? -13.820 8.749 28.163 1.00 40.18 474 LYS B C 1
ATOM 821 O O . LYS A 1 104 ? -13.109 9.512 27.500 1.00 37.65 474 LYS B O 1
ATOM 827 N N . LYS A 1 105 ? -13.338 8.013 29.164 1.00 39.34 475 LYS B N 1
ATOM 828 C CA . LYS A 1 105 ? -11.912 7.941 29.462 1.00 37.47 475 LYS B CA 1
ATOM 829 C C . LYS A 1 105 ? -11.230 6.746 28.818 1.00 34.56 475 LYS B C 1
ATOM 830 O O . LYS A 1 105 ? -10.025 6.804 28.555 1.00 33.45 475 LYS B O 1
ATOM 836 N N . ILE A 1 106 ? -11.967 5.660 28.583 1.00 36.02 476 ILE B N 1
ATOM 837 C CA . ILE A 1 106 ? -11.413 4.539 27.833 1.00 32.68 476 ILE B CA 1
ATOM 838 C C . ILE A 1 106 ? -11.132 4.954 26.400 1.00 30.89 476 ILE B C 1
ATOM 839 O O . ILE A 1 106 ? -10.103 4.586 25.823 1.00 34.26 476 ILE B O 1
ATOM 844 N N . THR A 1 107 ? -12.037 5.728 25.802 1.00 32.99 477 THR B N 1
ATOM 845 C CA . THR A 1 107 ? -11.791 6.232 24.459 1.00 34.44 477 THR B CA 1
ATOM 846 C C . THR A 1 107 ? -10.512 7.061 24.412 1.00 32.90 477 THR B C 1
ATOM 847 O O . THR A 1 107 ? -9.746 6.975 23.447 1.00 36.36 477 THR B O 1
ATOM 851 N N . LEU A 1 108 ? -10.240 7.840 25.461 1.00 34.55 478 LEU B N 1
ATOM 852 C CA . LEU A 1 108 ? -9.033 8.663 25.462 1.00 37.05 478 LEU B CA 1
ATOM 853 C C . LEU A 1 108 ? -7.794 7.873 25.871 1.00 36.95 478 LEU B C 1
ATOM 854 O O . LEU A 1 108 ? -6.689 8.198 25.423 1.00 38.52 478 LEU B O 1
ATOM 859 N N . LEU A 1 109 ? -7.950 6.851 26.718 1.00 34.85 479 LEU B N 1
ATOM 860 C CA . LEU A 1 109 ? -6.866 5.896 26.922 1.00 31.76 479 LEU B CA 1
ATOM 861 C C . LEU A 1 109 ? -6.511 5.185 25.623 1.00 38.57 479 LEU B C 1
ATOM 862 O O . LEU A 1 109 ? -5.340 4.864 25.385 1.00 39.47 479 LEU B O 1
ATOM 867 N N . ASN A 1 110 ? -7.508 4.939 24.770 1.00 35.97 480 ASN B N 1
ATOM 868 C CA . ASN A 1 110 ? -7.250 4.317 23.478 1.00 30.99 480 ASN B CA 1
ATOM 869 C C . ASN A 1 110 ? -6.539 5.279 22.534 1.00 35.45 480 ASN B C 1
ATOM 870 O O . ASN A 1 110 ? -5.601 4.886 21.833 1.00 42.10 480 ASN B O 1
ATOM 875 N N . TYR A 1 111 ? -6.968 6.545 22.501 1.00 34.47 481 TYR B N 1
ATOM 876 C CA . TYR A 1 111 ? -6.319 7.530 21.638 1.00 39.66 481 TYR B CA 1
ATOM 877 C C . TYR A 1 111 ? -4.836 7.654 21.966 1.00 40.90 481 TYR B C 1
ATOM 878 O O . TYR A 1 111 ? -3.986 7.656 21.067 1.00 36.28 481 TYR B O 1
ATOM 887 N N . PHE A 1 112 ? -4.507 7.747 23.256 1.00 44.37 482 PHE B N 1
ATOM 888 C CA . PHE A 1 112 ? -3.106 7.776 23.662 1.00 37.85 482 PHE B CA 1
ATOM 889 C C . PHE A 1 112 ? -2.391 6.496 23.252 1.00 34.29 482 PHE B C 1
ATOM 890 O O . PHE A 1 112 ? -1.251 6.537 22.775 1.00 35.99 482 PHE B O 1
ATOM 898 N N . ARG A 1 113 ? -3.050 5.346 23.421 1.00 32.49 483 ARG B N 1
ATOM 899 C CA . ARG A 1 113 ? -2.409 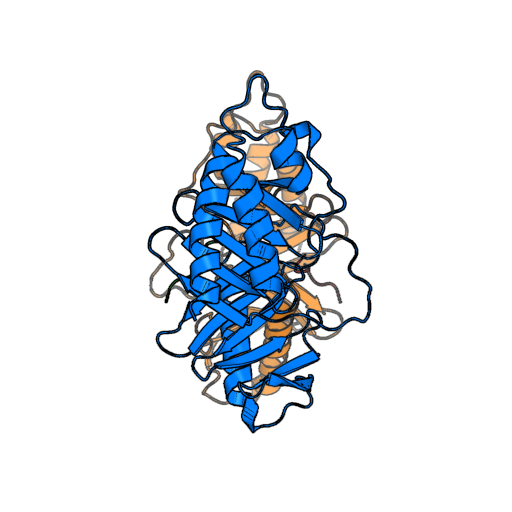4.077 23.095 1.00 34.44 483 ARG B CA 1
ATOM 900 C C . ARG A 1 113 ? -2.158 3.958 21.599 1.00 34.86 483 ARG B C 1
ATOM 901 O O . ARG A 1 113 ? -1.130 3.414 21.174 1.00 34.59 483 ARG B O 1
ATOM 909 N N . ASN A 1 114 ? -3.082 4.468 20.786 1.00 32.79 484 ASN B N 1
ATOM 910 C CA . ASN A 1 114 ? -2.881 4.454 19.345 1.00 32.61 484 ASN B CA 1
ATOM 911 C C . ASN A 1 114 ? -1.773 5.410 18.932 1.00 38.17 484 ASN B C 1
ATOM 912 O O . ASN A 1 114 ? -0.955 5.080 18.067 1.00 47.19 484 ASN B O 1
ATOM 917 N N . TYR A 1 115 ? -1.722 6.597 19.538 1.00 36.44 485 TYR B N 1
ATOM 918 C CA . TYR A 1 115 ? -0.696 7.563 19.163 1.00 36.90 485 TYR B CA 1
ATOM 919 C C . TYR A 1 115 ? 0.697 7.033 19.488 1.00 38.38 485 TYR B C 1
ATOM 920 O O . TYR A 1 115 ? 1.586 7.028 18.629 1.00 35.44 485 TYR B O 1
ATOM 929 N N . MET A 1 116 ? 0.901 6.569 20.723 1.00 37.30 486 MET B N 1
ATOM 930 C CA . MET A 1 116 ? 2.220 6.089 21.116 1.00 29.37 486 MET B CA 1
ATOM 931 C C . MET A 1 116 ? 2.662 4.930 20.239 1.00 32.81 486 MET B C 1
ATOM 932 O O . MET A 1 116 ? 3.836 4.831 19.866 1.00 31.39 486 MET B O 1
ATOM 937 N N . SER A 1 117 ? 1.724 4.057 19.875 1.00 41.34 487 SER B N 1
ATOM 938 C CA . SER A 1 117 ? 2.039 2.953 18.981 1.00 44.98 487 SER B CA 1
ATOM 939 C C . SER A 1 117 ? 2.292 3.421 17.557 1.00 42.15 487 SER B C 1
ATOM 940 O O . SER A 1 117 ? 2.956 2.716 16.793 1.00 45.03 487 SER B O 1
ATOM 943 N N . GLU A 1 118 ? 1.791 4.596 17.186 1.00 43.81 488 GLU B N 1
ATOM 944 C CA . GLU A 1 118 ? 1.868 5.029 15.799 1.00 45.87 488 GLU B CA 1
ATOM 945 C C . GLU A 1 118 ? 3.086 5.902 15.516 1.00 41.59 488 GLU B C 1
ATOM 946 O O . GLU A 1 118 ? 3.660 5.806 14.425 1.00 39.30 488 GLU B O 1
ATOM 952 N N . HIS A 1 119 ? 3.515 6.731 16.472 1.00 40.66 489 HIS B N 1
ATOM 953 C CA . HIS A 1 119 ? 4.552 7.725 16.215 1.00 33.67 489 HIS B CA 1
ATOM 954 C C . HIS A 1 119 ? 5.802 7.571 17.068 1.00 33.48 489 HIS B C 1
ATOM 955 O O . HIS A 1 119 ? 6.898 7.866 16.589 1.00 36.53 489 HIS B O 1
ATOM 962 N N . LEU A 1 120 ? 5.678 7.136 18.316 1.00 33.54 490 LEU B N 1
ATOM 963 C CA . LEU A 1 120 ? 6.767 7.250 19.277 1.00 36.76 490 LEU B CA 1
ATOM 964 C C . LEU A 1 120 ? 7.573 5.958 19.374 1.00 34.28 490 LEU B C 1
ATOM 965 O O . LEU A 1 120 ? 7.064 4.862 19.120 1.00 36.62 490 LEU B O 1
ATOM 970 N N . LEU A 1 121 ? 8.840 6.101 19.759 1.00 25.36 491 LEU B N 1
ATOM 971 C CA . LEU A 1 121 ? 9.783 4.991 19.784 1.00 29.05 491 LEU B CA 1
ATOM 972 C C . LEU A 1 121 ? 9.946 4.434 21.194 1.00 31.98 491 LEU B C 1
ATOM 973 O O . LEU A 1 121 ? 9.999 5.185 22.175 1.00 25.23 491 LEU B O 1
ATOM 978 N N . LYS A 1 122 ? 10.039 3.108 21.278 1.00 34.04 492 LYS B N 1
ATOM 979 C CA . LYS A 1 122 ? 10.084 2.408 22.555 1.00 27.74 492 LYS B CA 1
ATOM 980 C C . LYS A 1 122 ? 11.474 2.552 23.154 1.00 29.20 492 LYS B C 1
ATOM 981 O O . LYS A 1 122 ? 12.461 2.092 22.569 1.00 25.24 492 LYS B O 1
ATOM 987 N N . ALA A 1 123 ? 11.558 3.213 24.301 1.00 28.21 493 ALA B N 1
ATOM 988 C CA . ALA A 1 123 ? 12.844 3.417 24.943 1.00 22.92 493 ALA B CA 1
ATOM 989 C C . ALA A 1 123 ? 13.264 2.140 25.655 1.00 25.84 493 ALA B C 1
ATOM 990 O O . ALA A 1 123 ? 12.424 1.397 26.170 1.00 30.63 493 ALA B O 1
ATOM 992 N N . GLY A 1 124 ? 14.567 1.879 25.666 1.00 24.04 494 GLY B N 1
ATOM 993 C CA . GLY A 1 124 ? 15.077 0.637 26.221 1.00 23.32 494 GLY B CA 1
ATOM 994 C C . GLY A 1 124 ? 14.670 -0.592 25.435 1.00 22.07 494 GLY B C 1
ATOM 995 O O . GLY A 1 124 ? 14.291 -1.609 26.031 1.00 19.53 494 GLY B O 1
ATOM 996 N N . ALA A 1 125 ? 14.732 -0.526 24.104 1.00 20.41 495 ALA B N 1
ATOM 997 C CA . ALA A 1 125 ? 14.314 -1.667 23.300 1.00 23.37 495 ALA B CA 1
ATOM 998 C C . ALA A 1 125 ? 15.300 -2.823 23.378 1.00 26.90 495 ALA B C 1
ATOM 999 O O . ALA A 1 125 ? 14.914 -3.965 23.099 1.00 27.14 495 ALA B O 1
ATOM 1001 N N . ASN A 1 126 ? 16.554 -2.556 23.753 1.00 24.95 496 ASN B N 1
ATOM 1002 C CA . ASN A 1 126 ? 17.596 -3.571 23.847 1.00 21.48 496 ASN B CA 1
ATOM 1003 C C . ASN A 1 126 ? 17.820 -4.073 25.269 1.00 24.25 496 ASN B C 1
ATOM 1004 O O . ASN A 1 126 ? 18.807 -4.772 25.518 1.00 27.59 496 ASN B O 1
ATOM 1009 N N . ILE A 1 127 ? 16.930 -3.749 26.204 1.00 22.96 497 ILE B N 1
ATOM 1010 C CA . ILE A 1 127 ? 17.076 -4.149 27.601 1.00 24.07 497 ILE B CA 1
ATOM 1011 C C . ILE A 1 127 ? 16.144 -5.310 27.896 1.00 31.18 497 ILE B C 1
ATOM 1012 O O . ILE A 1 127 ? 14.943 -5.238 27.612 1.00 34.32 497 ILE B O 1
ATOM 1017 N N . THR A 1 128 ? 16.687 -6.369 28.492 1.00 35.65 498 THR B N 1
ATOM 1018 C CA . THR A 1 128 ? 15.866 -7.447 29.023 1.00 35.21 498 THR B CA 1
ATOM 1019 C C . THR A 1 128 ? 15.432 -7.063 30.432 1.00 32.84 498 THR B C 1
ATOM 1020 O O . THR A 1 128 ? 16.285 -6.952 31.321 1.00 35.77 498 THR B O 1
ATOM 1024 N N . PRO A 1 129 ? 14.148 -6.834 30.680 1.00 29.98 499 PRO B N 1
ATOM 1025 C CA . PRO A 1 129 ? 13.708 -6.522 32.042 1.00 28.72 499 PRO B CA 1
ATOM 1026 C C . PRO A 1 129 ? 13.922 -7.709 32.966 1.00 30.72 499 PRO B C 1
ATOM 1027 O O . PRO A 1 129 ? 14.120 -8.845 32.530 1.00 36.16 499 PRO B O 1
ATOM 1031 N N . ARG A 1 130 ? 13.880 -7.438 34.266 1.00 33.47 500 ARG B N 1
ATOM 1032 C CA . ARG A 1 130 ? 14.018 -8.506 35.245 1.00 34.75 500 ARG B CA 1
ATOM 1033 C C . ARG A 1 130 ? 12.649 -9.059 35.627 1.00 44.35 500 ARG B C 1
ATOM 1034 O O . ARG A 1 130 ? 11.643 -8.342 35.640 1.00 40.80 500 ARG B O 1
ATOM 1042 N N . GLU A 1 131 ? 12.621 -10.358 35.917 1.00 50.02 501 GLU B N 1
ATOM 1043 C CA . GLU A 1 131 ? 11.367 -11.067 36.120 1.00 39.59 501 GLU B CA 1
ATOM 1044 C C . GLU A 1 131 ? 10.668 -10.592 37.390 1.00 38.21 501 GLU B C 1
ATOM 1045 O O . GLU A 1 131 ? 11.294 -10.408 38.437 1.00 34.36 501 GLU B O 1
ATOM 1051 N N . GLY A 1 132 ? 9.355 -10.387 37.289 1.00 37.85 502 GLY B N 1
ATOM 1052 C CA . GLY A 1 132 ? 8.546 -9.963 38.407 1.00 47.50 502 GLY B CA 1
ATOM 1053 C C . GLY A 1 132 ? 7.650 -11.082 38.919 1.00 54.38 502 GLY B C 1
ATOM 1054 O O . GLY A 1 132 ? 7.533 -12.152 38.323 1.00 48.77 502 GLY B O 1
ATOM 1055 N N . ASP A 1 133 ? 7.002 -10.799 40.047 1.00 61.90 503 ASP B N 1
ATOM 1056 C CA . ASP A 1 133 ? 6.155 -11.778 40.712 1.00 67.62 503 ASP B CA 1
ATOM 1057 C C . ASP A 1 133 ? 5.017 -12.219 39.791 1.00 64.11 503 ASP B C 1
ATOM 1058 O O . ASP A 1 133 ? 4.676 -11.554 38.807 1.00 59.43 503 ASP B O 1
ATOM 1063 N N . GLU A 1 134 ? 4.430 -13.370 40.124 1.00 62.33 504 GLU B N 1
ATOM 1064 C CA . GLU A 1 134 ? 3.459 -14.000 39.235 1.00 68.06 504 GLU B CA 1
ATOM 1065 C C . GLU A 1 134 ? 2.204 -13.145 39.085 1.00 66.74 504 GLU B C 1
ATOM 1066 O O . GLU A 1 134 ? 1.879 -12.680 37.987 1.00 64.88 504 GLU B O 1
ATOM 1072 N N . LEU A 1 135 ? 1.486 -12.927 40.180 1.00 64.53 505 LEU B N 1
ATOM 1073 C CA . LEU A 1 135 ? 0.214 -12.206 40.144 1.00 55.55 505 LEU B CA 1
ATOM 1074 C C . LEU A 1 135 ? 0.379 -10.781 40.658 1.00 54.96 505 LEU B C 1
ATOM 1075 O O . LEU A 1 135 ? -0.395 -10.291 41.479 1.00 52.25 505 LEU B O 1
ATOM 1080 N N . ALA A 1 136 ? 1.407 -10.093 40.179 1.00 55.45 506 ALA B N 1
ATOM 1081 C CA . ALA A 1 136 ? 1.697 -8.740 40.629 1.00 52.92 506 ALA B CA 1
ATOM 1082 C C . ALA A 1 136 ? 0.960 -7.749 39.737 1.00 51.39 506 ALA B C 1
ATOM 1083 O O . ALA A 1 136 ? 1.099 -7.790 38.509 1.00 49.91 506 ALA B O 1
ATOM 1085 N N . ARG A 1 137 ? 0.168 -6.873 40.354 1.00 51.17 507 ARG B N 1
ATOM 1086 C CA . ARG A 1 137 ? -0.477 -5.792 39.625 1.00 43.39 507 ARG B CA 1
ATOM 1087 C C . ARG A 1 137 ? 0.559 -4.764 39.177 1.00 37.37 507 ARG B C 1
ATOM 1088 O O . ARG A 1 137 ? 1.629 -4.615 39.778 1.00 34.48 507 ARG B O 1
ATOM 1096 N N . LEU A 1 138 ? 0.225 -4.041 38.112 1.00 33.14 508 LEU B N 1
ATOM 1097 C CA . LEU A 1 138 ? 1.131 -3.034 37.591 1.00 30.24 508 LEU B CA 1
ATOM 1098 C C . LEU A 1 138 ? 1.192 -1.832 38.528 1.00 29.40 508 LEU B C 1
ATOM 1099 O O . LEU A 1 138 ? 0.258 -1.578 39.290 1.00 36.42 508 LEU B O 1
ATOM 1104 N N . PRO A 1 139 ? 2.283 -1.080 38.496 1.00 30.12 509 PRO B N 1
ATOM 1105 C CA . PRO A 1 139 ? 2.303 0.208 39.185 1.00 32.30 509 PRO B CA 1
ATOM 1106 C C . PRO A 1 139 ? 1.709 1.292 38.303 1.00 35.22 509 PRO B C 1
ATOM 1107 O O . PRO A 1 139 ? 1.706 1.199 37.073 1.00 36.04 509 PRO B O 1
ATOM 1111 N N . TYR A 1 140 ? 1.185 2.324 38.949 1.00 33.58 510 TYR B N 1
ATOM 1112 C CA . TYR A 1 140 ? 0.672 3.482 38.237 1.00 30.21 510 TYR B CA 1
ATOM 1113 C C . TYR A 1 140 ? 1.649 4.642 38.375 1.00 31.98 510 TYR B C 1
ATOM 1114 O O . TYR A 1 140 ? 2.588 4.610 39.177 1.00 28.59 510 TYR B O 1
ATOM 1123 N N . LEU A 1 141 ? 1.428 5.666 37.553 1.00 30.88 511 LEU B N 1
ATOM 1124 C CA . LEU A 1 141 ? 2.244 6.876 37.576 1.00 32.79 511 LEU B CA 1
ATOM 1125 C C . LEU A 1 141 ? 1.689 7.812 38.642 1.00 34.93 511 LEU B C 1
ATOM 1126 O O . LEU A 1 141 ? 0.589 8.350 38.492 1.00 35.16 511 LEU B O 1
ATOM 1131 N N . ARG A 1 142 ? 2.451 8.012 39.717 1.00 33.26 512 ARG B N 1
ATOM 1132 C CA . ARG A 1 142 ? 1.961 8.816 40.828 1.00 34.74 512 ARG B CA 1
ATOM 1133 C C . ARG A 1 142 ? 2.057 10.309 40.511 1.00 36.82 512 ARG B C 1
ATOM 1134 O O . ARG A 1 142 ? 1.052 11.025 40.550 1.00 41.13 512 ARG B O 1
ATOM 1142 N N . THR A 1 143 ? 3.252 10.794 40.173 1.00 35.25 513 THR B N 1
ATOM 1143 C CA . THR A 1 143 ? 3.468 12.222 39.969 1.00 34.69 513 THR B CA 1
ATOM 1144 C C . THR A 1 143 ? 4.541 12.420 38.908 1.00 35.27 513 THR B C 1
ATOM 1145 O O . THR A 1 143 ? 5.537 11.694 38.879 1.00 34.80 513 THR B O 1
ATOM 1149 N N . TRP A 1 144 ? 4.335 13.409 38.043 1.00 38.48 514 TRP B N 1
ATOM 1150 C CA . TRP A 1 144 ? 5.291 13.739 36.999 1.00 30.84 514 TRP B CA 1
ATOM 1151 C C . TRP A 1 144 ? 5.377 15.249 36.864 1.00 28.89 514 TRP B C 1
ATOM 1152 O O . TRP A 1 144 ? 4.414 15.965 37.154 1.00 35.75 514 TRP B O 1
ATOM 1163 N N . PHE A 1 145 ? 6.535 15.726 36.412 1.00 27.37 515 PHE B N 1
ATOM 1164 C CA . PHE A 1 145 ? 6.672 17.113 35.998 1.00 28.72 515 PHE B CA 1
ATOM 1165 C C . PHE A 1 145 ? 7.680 17.180 34.863 1.00 28.45 515 PHE B C 1
ATOM 1166 O O . PHE A 1 145 ? 8.518 16.292 34.698 1.00 29.42 515 PHE B O 1
ATOM 1174 N N . ARG A 1 146 ? 7.570 18.238 34.066 1.00 26.38 516 ARG B N 1
ATOM 1175 C CA . ARG A 1 146 ? 8.296 18.345 32.805 1.00 25.58 516 ARG B CA 1
ATOM 1176 C C . ARG A 1 146 ? 8.823 19.764 32.663 1.00 36.51 516 ARG B C 1
ATOM 1177 O O . ARG A 1 146 ? 8.038 20.711 32.542 1.00 37.23 516 ARG B O 1
ATOM 1185 N N . THR A 1 147 ? 10.149 19.907 32.681 1.00 38.69 517 THR B N 1
ATOM 1186 C CA . THR A 1 147 ? 10.832 21.179 32.533 1.00 33.54 517 THR B CA 1
ATOM 1187 C C . THR A 1 147 ? 11.458 21.260 31.140 1.00 41.35 517 THR B C 1
ATOM 1188 O O . THR A 1 147 ? 11.114 20.478 30.241 1.00 37.06 517 THR B O 1
ATOM 1192 N N . ARG A 1 148 ? 12.389 22.199 30.964 1.00 46.00 518 ARG B N 1
ATOM 1193 C CA . ARG A 1 148 ? 13.020 22.351 29.660 1.00 41.74 518 ARG B CA 1
ATOM 1194 C C . ARG A 1 148 ? 14.173 21.378 29.474 1.00 40.95 518 ARG B C 1
ATOM 1195 O O . ARG A 1 148 ? 14.393 20.882 28.363 1.00 40.69 518 ARG B O 1
ATOM 1203 N N . SER A 1 149 ? 14.921 21.101 30.539 1.00 31.51 519 SER B N 1
ATOM 1204 C CA . SER A 1 149 ? 16.074 20.226 30.424 1.00 40.77 519 SER B CA 1
ATOM 1205 C C . SER A 1 149 ? 15.723 18.746 30.532 1.00 43.91 519 SER B C 1
ATOM 1206 O O . SER A 1 149 ? 16.477 17.914 30.010 1.00 38.66 519 SER B O 1
ATOM 1209 N N . ALA A 1 150 ? 14.605 18.396 31.172 1.00 37.73 520 ALA B N 1
ATOM 1210 C CA . ALA A 1 150 ? 14.290 16.993 31.415 1.00 36.66 520 ALA B CA 1
ATOM 1211 C C . ALA A 1 150 ? 12.830 16.850 31.830 1.00 34.31 520 ALA B C 1
ATOM 1212 O O . ALA A 1 150 ? 12.151 17.829 32.146 1.00 37.15 520 ALA B O 1
ATOM 1214 N N . ILE A 1 151 ? 12.359 15.599 31.825 1.00 33.71 521 ILE B N 1
ATOM 1215 C CA . ILE A 1 151 ? 11.075 15.189 32.382 1.00 31.38 521 ILE B CA 1
ATOM 1216 C C . ILE A 1 151 ? 11.332 14.158 33.478 1.00 32.50 521 ILE B C 1
ATOM 1217 O O . ILE A 1 151 ? 12.297 13.389 33.425 1.00 33.61 521 ILE B O 1
ATOM 1222 N N . ILE A 1 152 ? 10.467 14.155 34.488 1.00 32.48 522 ILE B N 1
ATOM 1223 C CA . ILE A 1 152 ? 10.605 13.272 35.639 1.00 29.31 522 ILE B CA 1
ATOM 1224 C C . ILE A 1 152 ? 9.308 12.491 35.797 1.00 32.20 522 ILE B C 1
ATOM 1225 O O . ILE A 1 152 ? 8.217 13.068 35.733 1.00 31.41 522 ILE B O 1
ATOM 1230 N N . LEU A 1 153 ? 9.424 11.182 35.988 1.00 26.95 523 LEU B N 1
ATOM 1231 C CA . LEU A 1 153 ? 8.273 10.321 36.201 1.00 26.91 523 LEU B CA 1
ATOM 1232 C C . LEU A 1 153 ? 8.495 9.508 37.466 1.00 28.46 523 LEU B C 1
ATOM 1233 O O . LEU A 1 153 ? 9.592 8.994 37.696 1.00 33.74 523 LEU B O 1
ATOM 1238 N N . HIS A 1 154 ? 7.454 9.400 38.286 1.00 29.23 524 HIS B N 1
ATOM 1239 C CA . HIS A 1 154 ? 7.532 8.746 39.593 1.00 31.90 524 HIS B CA 1
ATOM 1240 C C . HIS A 1 154 ? 6.441 7.677 39.658 1.00 30.05 524 HIS B C 1
ATOM 1241 O O . HIS A 1 154 ? 5.260 7.997 39.810 1.00 31.63 524 HIS B O 1
ATOM 1248 N N . LEU A 1 155 ? 6.828 6.408 39.537 1.00 30.81 525 LEU B N 1
ATOM 1249 C CA . LEU A 1 155 ? 5.855 5.324 39.590 1.00 31.68 525 LEU B CA 1
ATOM 1250 C C . LEU A 1 155 ? 5.451 5.040 41.034 1.00 32.03 525 LEU B C 1
ATOM 1251 O O . LEU A 1 155 ? 6.061 5.533 41.987 1.00 33.56 525 LEU B O 1
ATOM 1256 N N . SER A 1 156 ? 4.404 4.224 41.191 1.00 32.56 526 SER B N 1
ATOM 1257 C CA . SER A 1 156 ? 3.897 3.901 42.521 1.00 34.47 526 SER B CA 1
ATOM 1258 C C . SER A 1 156 ? 4.741 2.863 43.256 1.00 32.27 526 SER B C 1
ATOM 1259 O O . SER A 1 156 ? 4.549 2.685 44.464 1.00 32.44 526 SER B O 1
ATOM 1262 N N . ASN A 1 157 ? 5.667 2.182 42.576 1.00 29.01 527 ASN B N 1
ATOM 1263 C CA . ASN A 1 157 ? 6.554 1.218 43.215 1.00 32.71 527 ASN B CA 1
ATOM 1264 C C . ASN A 1 157 ? 7.905 1.828 43.582 1.00 35.87 527 ASN B C 1
ATOM 1265 O O . ASN A 1 157 ? 8.880 1.096 43.783 1.00 38.50 527 ASN B O 1
ATOM 1270 N N . GLY A 1 158 ? 7.979 3.156 43.656 1.00 35.29 528 GLY B N 1
ATOM 1271 C CA . GLY A 1 158 ? 9.169 3.872 44.068 1.00 39.76 528 GLY B CA 1
ATOM 1272 C C . GLY A 1 158 ? 10.082 4.314 42.939 1.00 35.73 528 GLY B C 1
ATOM 1273 O O . GLY A 1 158 ? 10.761 5.339 43.075 1.00 31.49 528 GLY B O 1
ATOM 1274 N N . THR A 1 159 ? 10.131 3.560 41.843 1.00 31.66 529 THR B N 1
ATOM 1275 C CA . THR A 1 159 ? 11.054 3.887 40.767 1.00 30.39 529 THR B CA 1
ATOM 1276 C C . THR A 1 159 ? 10.808 5.301 40.255 1.00 36.29 529 THR B C 1
ATOM 1277 O O . THR A 1 159 ? 9.663 5.702 40.019 1.00 35.00 529 THR B O 1
ATOM 1281 N N . VAL A 1 160 ? 11.892 6.059 40.098 1.00 32.44 530 VAL B N 1
ATOM 1282 C CA . VAL A 1 160 ? 11.859 7.403 39.534 1.00 24.85 530 VAL B CA 1
ATOM 1283 C C . VAL A 1 160 ? 12.688 7.385 38.258 1.00 23.68 530 VAL B C 1
ATOM 1284 O O . VAL A 1 160 ? 13.855 6.978 38.278 1.00 24.99 530 VAL B O 1
ATOM 1288 N N . GLN A 1 161 ? 12.082 7.803 37.151 1.00 23.73 531 GLN B N 1
ATOM 1289 C CA . GLN A 1 161 ? 12.757 7.883 35.863 1.00 27.43 531 GLN B CA 1
ATOM 1290 C C . GLN A 1 161 ? 12.933 9.341 35.458 1.00 30.76 531 GLN B C 1
ATOM 1291 O O . GLN A 1 161 ? 12.058 10.177 35.706 1.00 30.99 531 GLN B O 1
ATOM 1297 N N . ILE A 1 162 ? 14.074 9.643 34.844 1.00 26.69 532 ILE B N 1
ATOM 1298 C CA . ILE A 1 162 ? 14.395 10.992 34.399 1.00 24.15 532 ILE B CA 1
ATOM 1299 C C . ILE A 1 162 ? 15.021 10.883 33.016 1.00 26.36 532 ILE B C 1
ATOM 1300 O O . ILE A 1 162 ? 16.058 10.232 32.854 1.00 29.36 532 ILE B O 1
ATOM 1305 N N . ASN A 1 163 ? 14.386 11.491 32.016 1.00 28.54 533 ASN B N 1
ATOM 1306 C CA . ASN A 1 163 ? 14.917 11.533 30.658 1.00 29.78 533 ASN B CA 1
ATOM 1307 C C . ASN A 1 163 ? 15.375 12.952 30.365 1.00 30.54 533 ASN B C 1
ATOM 1308 O O . ASN A 1 163 ? 14.577 13.890 30.452 1.00 33.64 533 ASN B O 1
ATOM 1313 N N . PHE A 1 164 ? 16.648 13.109 30.014 1.00 34.43 534 PHE B N 1
ATOM 1314 C CA . PHE A 1 164 ? 17.195 14.406 29.634 1.00 29.32 534 PHE B CA 1
ATOM 1315 C C . PHE A 1 164 ? 16.954 14.629 28.145 1.00 33.76 534 PHE B C 1
ATOM 1316 O O . PHE A 1 164 ? 17.349 13.799 27.318 1.00 34.83 534 PHE B O 1
ATOM 1324 N N . PHE A 1 165 ? 16.307 15.749 27.806 1.00 37.46 535 PHE B N 1
ATOM 1325 C CA . PHE A 1 165 ? 15.898 15.980 26.422 1.00 43.71 535 PHE B CA 1
ATOM 1326 C C . PHE A 1 165 ? 17.095 16.278 25.520 1.00 45.81 535 PHE B C 1
ATOM 1327 O O . PHE A 1 165 ? 17.143 15.819 24.372 1.00 44.55 535 PHE B O 1
ATOM 1335 N N . GLN A 1 166 ? 18.070 17.042 26.017 1.00 42.99 536 GLN B N 1
ATOM 1336 C CA . GLN A 1 166 ? 19.195 17.446 25.180 1.00 44.87 536 GLN B CA 1
ATOM 1337 C C . GLN A 1 166 ? 20.179 16.303 24.966 1.00 51.44 536 GLN B C 1
ATOM 1338 O O . GLN A 1 166 ? 20.579 16.022 23.831 1.00 49.68 536 GLN B O 1
ATOM 1344 N N . ASP A 1 167 ? 20.591 15.642 26.053 1.00 58.40 537 ASP B N 1
ATOM 1345 C CA . ASP A 1 167 ? 21.553 14.549 25.965 1.00 50.48 537 ASP B CA 1
ATOM 1346 C C . ASP A 1 167 ? 20.929 13.267 25.420 1.00 51.91 537 ASP B C 1
ATOM 1347 O O . ASP A 1 167 ? 21.668 12.372 24.992 1.00 58.22 537 ASP B O 1
ATOM 1352 N N . HIS A 1 168 ? 19.595 13.160 25.435 1.00 45.53 538 HIS B N 1
ATOM 1353 C CA . HIS A 1 168 ? 18.850 11.942 25.109 1.00 39.90 538 HIS B CA 1
ATOM 1354 C C . HIS A 1 168 ? 19.053 10.838 26.140 1.00 36.03 538 HIS B C 1
ATOM 1355 O O . HIS A 1 168 ? 18.413 9.785 26.058 1.00 35.11 538 HIS B O 1
ATOM 1362 N N . THR A 1 169 ? 19.939 11.068 27.106 1.00 37.06 539 THR B N 1
ATOM 1363 C CA . THR A 1 169 ? 20.226 10.088 28.139 1.00 30.92 539 THR B CA 1
ATOM 1364 C C . THR A 1 169 ? 19.040 9.947 29.086 1.00 29.67 539 THR B C 1
ATOM 1365 O O . THR A 1 169 ? 18.128 10.777 29.112 1.00 31.61 539 THR B O 1
ATOM 1369 N N . LYS A 1 170 ? 19.054 8.871 29.869 1.00 27.53 540 LYS B N 1
ATOM 1370 C CA . LYS A 1 170 ? 17.923 8.548 30.724 1.00 26.18 540 LYS B CA 1
ATOM 1371 C C . LYS A 1 170 ? 18.442 7.866 31.977 1.00 23.30 540 LYS B C 1
ATOM 1372 O O . LYS A 1 170 ? 19.388 7.077 31.910 1.00 23.84 540 LYS B O 1
ATOM 1378 N N . LEU A 1 171 ? 17.818 8.176 33.111 1.00 23.61 541 LEU B N 1
ATOM 1379 C CA . LEU A 1 171 ? 18.141 7.569 34.394 1.00 26.01 541 LEU B CA 1
ATOM 1380 C C . LEU A 1 171 ? 16.914 6.876 34.955 1.00 27.29 541 LEU B C 1
ATOM 1381 O O . LEU A 1 171 ? 15.806 7.415 34.892 1.00 28.64 541 LEU B O 1
ATOM 1386 N N . ILE A 1 172 ? 17.118 5.694 35.530 1.00 24.70 542 ILE B N 1
ATOM 1387 C CA . ILE A 1 172 ? 16.061 4.954 36.213 1.00 26.00 542 ILE B CA 1
ATOM 1388 C C . ILE A 1 172 ? 16.588 4.578 37.591 1.00 27.34 542 ILE B C 1
ATOM 1389 O O . ILE A 1 172 ? 17.439 3.688 37.714 1.00 30.87 542 ILE B O 1
ATOM 1394 N N . LEU A 1 173 ? 16.085 5.244 38.626 1.00 22.50 543 LEU B N 1
ATOM 1395 C CA . LEU A 1 173 ? 16.558 5.044 39.989 1.00 25.91 543 LEU B CA 1
ATOM 1396 C C . LEU A 1 173 ? 15.550 4.210 40.765 1.00 26.55 543 LEU B C 1
ATOM 1397 O O . LEU A 1 173 ? 14.367 4.556 40.821 1.00 34.43 543 LEU B O 1
ATOM 1402 N N . CYS A 1 174 ? 16.018 3.125 41.367 1.00 25.85 544 CYS B N 1
ATOM 1403 C CA . CYS A 1 174 ? 15.158 2.260 42.176 1.00 36.04 544 CYS B CA 1
ATOM 1404 C C . CYS A 1 174 ? 15.616 2.276 43.628 1.00 37.78 544 CYS B C 1
ATOM 1405 O O . CYS A 1 174 ? 16.727 1.800 43.931 1.00 36.34 544 CYS B O 1
ATOM 1408 N N . PRO A 1 175 ? 14.809 2.792 44.562 1.00 33.18 545 PRO B N 1
ATOM 1409 C CA . PRO A 1 175 ? 15.259 2.882 45.961 1.00 35.69 545 PRO B CA 1
ATOM 1410 C C . PRO A 1 175 ? 15.284 1.549 46.682 1.00 35.57 545 PRO B C 1
ATOM 1411 O O . PRO A 1 175 ? 15.831 1.477 47.789 1.00 36.24 545 PRO B O 1
ATOM 1415 N N . LEU A 1 176 ? 14.713 0.501 46.096 1.00 38.27 546 LEU B N 1
ATOM 1416 C CA . LEU A 1 176 ? 14.621 -0.807 46.726 1.00 39.27 546 LEU B CA 1
ATOM 1417 C C . LEU A 1 176 ? 15.844 -1.662 46.418 1.00 47.33 546 LEU B C 1
ATOM 1418 O O . LEU A 1 176 ? 16.450 -2.235 47.328 1.00 54.33 546 LEU B O 1
ATOM 1423 N N . MET A 1 177 ? 16.216 -1.757 45.139 1.00 44.11 547 MET B N 1
ATOM 1424 C CA . MET A 1 177 ? 17.483 -2.372 44.772 1.00 40.96 547 MET B CA 1
ATOM 1425 C C . MET A 1 177 ? 18.678 -1.477 45.087 1.00 46.76 547 MET B C 1
ATOM 1426 O O . MET A 1 177 ? 19.813 -1.969 45.084 1.00 48.93 547 MET B O 1
ATOM 1431 N N . ALA A 1 178 ? 18.451 -0.186 45.356 1.00 43.31 548 ALA B N 1
ATOM 1432 C CA . ALA A 1 178 ? 19.521 0.802 45.531 1.00 39.94 548 ALA B CA 1
ATOM 1433 C C . ALA A 1 178 ? 20.419 0.861 44.294 1.00 34.03 548 ALA B C 1
ATOM 1434 O O . ALA A 1 178 ? 21.645 0.779 44.379 1.00 37.55 548 ALA B O 1
ATOM 1436 N N . ALA A 1 179 ? 19.796 1.014 43.129 1.00 28.27 549 ALA B N 1
ATOM 1437 C CA . ALA A 1 179 ? 20.521 0.978 41.869 1.00 27.41 549 ALA B CA 1
ATOM 1438 C C . ALA A 1 179 ? 20.024 2.089 40.957 1.00 25.27 549 ALA B C 1
ATOM 1439 O O . ALA A 1 179 ? 18.955 2.664 41.167 1.00 28.38 549 ALA B O 1
ATOM 1441 N N . VAL A 1 180 ? 20.824 2.388 39.938 1.00 22.27 550 VAL B N 1
ATOM 1442 C CA . VAL A 1 180 ? 20.461 3.346 38.902 1.00 24.96 550 VAL B CA 1
ATOM 1443 C C . VAL A 1 180 ? 20.899 2.768 37.567 1.00 25.31 550 VAL B C 1
ATOM 1444 O O . VAL A 1 180 ? 21.941 2.111 37.475 1.00 27.38 550 VAL B O 1
ATOM 1448 N N . THR A 1 181 ? 20.089 2.986 36.536 1.00 23.77 551 THR B N 1
ATOM 1449 C CA . THR A 1 181 ? 20.420 2.582 35.176 1.00 25.15 551 THR B CA 1
ATOM 1450 C C . THR A 1 181 ? 20.643 3.836 34.343 1.00 24.23 551 THR B C 1
ATOM 1451 O O . THR A 1 181 ? 19.758 4.694 34.258 1.00 30.37 551 THR B O 1
ATOM 1455 N N . TYR A 1 182 ? 21.818 3.950 33.739 1.00 19.27 552 TYR B N 1
ATOM 1456 C CA . TYR A 1 182 ? 22.137 5.076 32.876 1.00 19.40 552 TYR B CA 1
ATOM 1457 C C . TYR A 1 182 ? 22.058 4.625 31.423 1.00 23.48 552 TYR B C 1
ATOM 1458 O O . TYR A 1 182 ? 22.663 3.616 31.049 1.00 24.18 552 TYR B O 1
ATOM 1467 N N . ILE A 1 183 ? 21.291 5.351 30.614 1.00 26.52 553 ILE B N 1
ATOM 1468 C CA . ILE A 1 183 ? 21.139 5.050 29.193 1.00 25.21 553 ILE B CA 1
ATOM 1469 C C . ILE A 1 183 ? 21.963 6.055 28.396 1.00 25.02 553 ILE B C 1
ATOM 1470 O O . ILE A 1 183 ? 21.778 7.269 28.528 1.00 24.39 553 ILE B O 1
ATOM 1475 N N . ASN A 1 184 ? 22.879 5.544 27.576 1.00 35.60 554 ASN B N 1
ATOM 1476 C CA . ASN A 1 184 ? 23.879 6.348 26.891 1.00 39.43 554 ASN B CA 1
ATOM 1477 C C . ASN A 1 184 ? 23.263 7.146 25.742 1.00 42.26 554 ASN B C 1
ATOM 1478 O O . ASN A 1 184 ? 22.145 6.889 25.292 1.00 44.66 554 ASN B O 1
ATOM 1483 N N . GLU A 1 185 ? 24.026 8.133 25.262 1.00 47.67 555 GLU B N 1
ATOM 1484 C CA . GLU A 1 185 ? 23.640 8.859 24.057 1.00 46.37 555 GLU B CA 1
ATOM 1485 C C . GLU A 1 185 ? 23.496 7.925 22.863 1.00 43.09 555 GLU B C 1
ATOM 1486 O O . GLU A 1 185 ? 22.749 8.228 21.927 1.00 45.92 555 GLU B O 1
ATOM 1492 N N . LYS A 1 186 ? 24.205 6.793 22.876 1.00 45.31 556 LYS B N 1
ATOM 1493 C CA . LYS A 1 186 ? 24.119 5.774 21.838 1.00 42.79 556 LYS B CA 1
ATOM 1494 C C . LYS A 1 186 ? 23.150 4.655 22.207 1.00 39.34 556 LYS B C 1
ATOM 1495 O O . LYS A 1 186 ? 23.211 3.570 21.618 1.00 34.00 556 LYS B O 1
ATOM 1501 N N . ARG A 1 187 ? 22.270 4.897 23.178 1.00 38.53 557 ARG B N 1
ATOM 1502 C CA . ARG A 1 187 ? 21.255 3.953 23.630 1.00 32.40 557 ARG B CA 1
ATOM 1503 C C . ARG A 1 187 ? 21.841 2.739 24.336 1.00 31.74 557 ARG B C 1
ATOM 1504 O O . ARG A 1 187 ? 21.149 1.731 24.496 1.00 26.54 557 ARG B O 1
ATOM 1512 N N . ASP A 1 188 ? 23.103 2.808 24.763 1.00 41.15 558 ASP B N 1
ATOM 1513 C CA . ASP A 1 188 ? 23.708 1.760 25.579 1.00 39.58 558 ASP B CA 1
ATOM 1514 C C . ASP A 1 188 ? 23.431 2.012 27.055 1.00 32.47 558 ASP B C 1
ATOM 1515 O O . ASP A 1 188 ? 23.281 3.154 27.494 1.00 30.87 558 ASP B O 1
ATOM 1520 N N . PHE A 1 189 ? 23.367 0.929 27.825 1.00 28.25 559 PHE B N 1
ATOM 1521 C CA . PHE A 1 189 ? 22.844 1.008 29.179 1.00 28.26 559 PHE B CA 1
ATOM 1522 C C . PHE A 1 189 ? 23.662 0.134 30.114 1.00 22.43 559 PHE B C 1
ATOM 1523 O O . PHE A 1 189 ? 24.361 -0.791 29.692 1.00 23.91 559 PHE B O 1
ATOM 1531 N N . GLN A 1 190 ? 23.543 0.435 31.404 1.00 21.11 560 GLN B N 1
ATOM 1532 C CA . GLN A 1 190 ? 24.151 -0.365 32.454 1.00 25.75 560 GLN B CA 1
ATOM 1533 C C . GLN A 1 190 ? 23.514 0.013 33.780 1.00 28.63 560 GLN B C 1
ATOM 1534 O O . GLN A 1 190 ? 23.038 1.139 33.954 1.00 24.59 560 GLN B O 1
ATOM 1540 N N . THR A 1 191 ? 23.515 -0.937 34.714 1.00 32.39 561 THR B N 1
ATOM 1541 C CA . THR A 1 191 ? 22.930 -0.758 36.036 1.00 29.56 561 THR B CA 1
ATOM 1542 C C . THR A 1 191 ? 24.043 -0.810 37.074 1.00 27.15 561 THR B C 1
ATOM 1543 O O . THR A 1 191 ? 24.803 -1.782 37.122 1.00 26.83 561 THR B O 1
ATOM 1547 N N . TYR A 1 192 ? 24.140 0.234 37.895 1.00 27.94 562 TYR B N 1
ATOM 1548 C CA . TYR A 1 192 ? 25.163 0.342 38.926 1.00 29.19 562 TYR B CA 1
ATOM 1549 C C . TYR A 1 192 ? 24.499 0.351 40.296 1.00 30.56 562 TYR B C 1
ATOM 1550 O O . TYR A 1 192 ? 23.511 1.062 40.509 1.00 30.73 562 TYR B O 1
ATOM 1559 N N . ARG A 1 193 ? 25.037 -0.443 41.216 1.00 36.05 563 ARG B N 1
ATOM 1560 C CA . ARG A 1 193 ? 24.616 -0.371 42.607 1.00 36.37 563 ARG B CA 1
ATOM 1561 C C . ARG A 1 193 ? 25.054 0.961 43.205 1.00 37.75 563 ARG B C 1
ATOM 1562 O O . ARG A 1 193 ? 26.152 1.452 42.931 1.00 44.31 563 ARG B O 1
ATOM 1570 N N . LEU A 1 194 ? 24.187 1.558 44.022 1.00 39.00 564 LEU B N 1
ATOM 1571 C CA . LEU A 1 194 ? 24.448 2.919 44.483 1.00 36.82 564 LEU B CA 1
ATOM 1572 C C . LEU A 1 194 ? 25.526 2.963 45.566 1.00 37.51 564 LEU B C 1
ATOM 1573 O O . LEU A 1 194 ? 26.380 3.856 45.551 1.00 41.78 564 LEU B O 1
ATOM 1578 N N . SER A 1 195 ? 25.509 2.014 46.506 1.00 38.53 565 SER B N 1
ATOM 1579 C CA . SER A 1 195 ? 26.530 1.993 47.550 1.00 36.06 565 SER B CA 1
ATOM 1580 C C . SER A 1 195 ? 27.906 1.653 46.989 1.00 44.51 565 SER B C 1
ATOM 1581 O O . SER A 1 195 ? 28.924 2.084 47.543 1.00 49.51 565 SER B O 1
ATOM 1584 N N . LEU A 1 196 ? 27.960 0.877 45.906 1.00 40.80 566 LEU B N 1
ATOM 1585 C CA . LEU A 1 196 ? 29.234 0.618 45.247 1.00 37.55 566 LEU B CA 1
ATOM 1586 C C . LEU A 1 196 ? 29.793 1.873 44.596 1.00 41.73 566 LEU B C 1
ATOM 1587 O O . LEU A 1 196 ? 31.017 2.041 44.531 1.00 45.33 566 LEU B O 1
ATOM 1592 N N . LEU A 1 197 ? 28.921 2.757 44.103 1.00 38.56 567 LEU B N 1
ATOM 1593 C CA . LEU A 1 197 ? 29.396 4.013 43.530 1.00 40.71 567 LEU B CA 1
ATOM 1594 C C . LEU A 1 197 ? 30.086 4.884 44.573 1.00 47.14 567 LEU B C 1
ATOM 1595 O O . LEU A 1 197 ? 30.961 5.687 44.226 1.00 46.86 567 LEU B O 1
ATOM 1600 N N . GLU A 1 198 ? 29.707 4.749 45.848 1.00 46.53 568 GLU B N 1
ATOM 1601 C CA . GLU A 1 198 ? 30.410 5.476 46.901 1.00 45.85 568 GLU B CA 1
ATOM 1602 C C . GLU A 1 198 ? 31.860 5.028 47.003 1.00 50.86 568 GLU B C 1
ATOM 1603 O O . GLU A 1 198 ? 32.753 5.840 47.272 1.00 56.95 568 GLU B O 1
ATOM 1609 N N . GLU A 1 199 ? 32.116 3.740 46.795 1.00 46.99 569 GLU B N 1
ATOM 1610 C CA . GLU A 1 199 ? 33.455 3.211 47.005 1.00 49.90 569 GLU B CA 1
ATOM 1611 C C . GLU A 1 199 ? 34.344 3.321 45.777 1.00 51.39 569 GLU B C 1
ATOM 1612 O O . GLU A 1 199 ? 35.564 3.459 45.923 1.00 58.17 569 GLU B O 1
ATOM 1618 N N . TYR A 1 200 ? 33.777 3.269 44.572 1.00 45.36 570 TYR B N 1
ATOM 1619 C CA . TYR A 1 200 ? 34.585 3.294 43.363 1.00 39.76 570 TYR B CA 1
ATOM 1620 C C . TYR A 1 200 ? 34.348 4.502 42.475 1.00 38.90 570 TYR B C 1
ATOM 1621 O O . TYR A 1 200 ? 35.141 4.723 41.554 1.00 39.42 570 TYR B O 1
ATOM 1630 N N . GLY A 1 201 ? 33.284 5.269 42.702 1.00 38.65 571 GLY B N 1
ATOM 1631 C CA . GLY A 1 201 ? 33.001 6.441 41.891 1.00 37.32 571 GLY B CA 1
ATOM 1632 C C . GLY A 1 201 ? 32.576 6.086 40.475 1.00 36.04 571 GLY B C 1
ATOM 1633 O O . GLY A 1 201 ? 32.481 4.923 40.084 1.00 38.89 571 GLY B O 1
ATOM 1634 N N . CYS A 1 202 ? 32.318 7.130 39.689 1.00 32.82 572 CYS B N 1
ATOM 1635 C CA . CYS A 1 202 ? 31.897 6.943 38.308 1.00 39.25 572 CYS B CA 1
ATOM 1636 C C . CYS A 1 202 ? 32.406 8.103 37.462 1.00 36.38 572 CYS B C 1
ATOM 1637 O O . CYS A 1 202 ? 33.009 9.053 37.970 1.00 32.83 572 CYS B O 1
ATOM 1640 N N . CYS A 1 203 ? 32.171 8.001 36.154 1.00 37.87 573 CYS B N 1
ATOM 1641 C CA . CYS A 1 203 ? 32.580 9.019 35.201 1.00 36.07 573 CYS B CA 1
ATOM 1642 C C . CYS A 1 203 ? 31.823 10.320 35.451 1.00 35.83 573 CYS B C 1
ATOM 1643 O O . CYS A 1 203 ? 30.878 10.385 36.239 1.00 37.80 573 CYS B O 1
ATOM 1646 N N . LYS A 1 204 ? 32.248 11.369 34.746 1.00 39.37 574 LYS B N 1
ATOM 1647 C CA . LYS A 1 204 ? 31.616 12.676 34.902 1.00 38.70 574 LYS B CA 1
ATOM 1648 C C . LYS A 1 204 ? 30.170 12.659 34.415 1.00 38.71 574 LYS B C 1
ATOM 1649 O O . LYS A 1 204 ? 29.305 13.329 34.993 1.00 39.01 574 LYS B O 1
ATOM 1655 N N . GLU A 1 205 ? 29.888 11.899 33.355 1.00 41.67 575 GLU B N 1
ATOM 1656 C CA . GLU A 1 205 ? 28.542 11.893 32.793 1.00 37.33 575 GLU B CA 1
ATOM 1657 C C . GLU A 1 205 ? 27.533 11.373 33.804 1.00 32.24 575 GLU B C 1
ATOM 1658 O O . GLU A 1 205 ? 26.520 12.023 34.081 1.00 33.96 575 GLU B O 1
ATOM 1664 N N . LEU A 1 206 ? 27.800 10.201 34.377 1.00 36.45 576 LEU B N 1
ATOM 1665 C CA . LEU A 1 206 ? 26.887 9.653 35.371 1.00 34.62 576 LEU B CA 1
ATOM 1666 C C . LEU A 1 206 ? 26.882 10.496 36.635 1.00 30.02 576 LEU B C 1
ATOM 1667 O O . LEU A 1 206 ? 25.824 10.730 37.226 1.00 28.02 576 LEU B O 1
ATOM 1672 N N . ALA A 1 207 ? 28.053 10.961 37.067 1.00 31.42 577 ALA B N 1
ATOM 1673 C CA . ALA A 1 207 ? 28.124 11.681 38.331 1.00 31.24 577 ALA B CA 1
ATOM 1674 C C . ALA A 1 207 ? 27.336 12.974 38.261 1.00 30.55 577 ALA B C 1
ATOM 1675 O O . ALA A 1 207 ? 26.647 13.343 39.220 1.00 30.81 577 ALA B O 1
ATOM 1677 N N . SER A 1 208 ? 27.413 13.664 37.121 1.00 33.13 578 SER B N 1
ATOM 1678 C CA . SER A 1 208 ? 26.740 14.949 36.974 1.00 30.78 578 SER B CA 1
ATOM 1679 C C . SER A 1 208 ? 25.236 14.803 37.131 1.00 33.12 578 SER B C 1
ATOM 1680 O O . SER A 1 208 ? 24.588 15.615 37.799 1.00 35.43 578 SER B O 1
ATOM 1683 N N . ARG A 1 209 ? 24.668 13.760 36.530 1.00 37.92 579 ARG B N 1
ATOM 1684 C CA . ARG A 1 209 ? 23.225 13.574 36.522 1.00 33.06 579 ARG B CA 1
ATOM 1685 C C . ARG A 1 209 ? 22.705 13.091 37.866 1.00 30.16 579 ARG B C 1
ATOM 1686 O O . ARG A 1 209 ? 21.567 13.403 38.232 1.00 29.33 579 ARG B O 1
ATOM 1694 N N . LEU A 1 210 ? 23.520 12.347 38.616 1.00 32.39 580 LEU B N 1
ATOM 1695 C CA . LEU A 1 210 ? 23.116 11.934 39.954 1.00 30.66 580 LEU B CA 1
ATOM 1696 C C . LEU A 1 210 ? 22.958 13.140 40.865 1.00 31.52 580 LEU B C 1
ATOM 1697 O O . LEU A 1 210 ? 22.089 13.157 41.745 1.00 26.16 580 LEU B O 1
ATOM 1702 N N . ARG A 1 211 ? 23.795 14.161 40.662 1.00 35.57 581 ARG B N 1
ATOM 1703 C CA . ARG A 1 211 ? 23.648 15.416 41.392 1.00 34.03 581 ARG B CA 1
ATOM 1704 C C . ARG A 1 211 ? 22.374 16.147 40.978 1.00 31.92 581 ARG B C 1
ATOM 1705 O O . ARG A 1 211 ? 21.606 16.613 41.828 1.00 34.93 581 ARG B O 1
ATOM 1713 N N . TYR A 1 212 ? 22.129 16.245 39.670 1.00 33.59 582 TYR B N 1
ATOM 1714 C CA . TYR A 1 212 ? 20.903 16.872 39.193 1.00 33.64 582 TYR B CA 1
ATOM 1715 C C . TYR A 1 212 ? 19.678 16.070 39.609 1.00 33.97 582 TYR B C 1
ATOM 1716 O O . TYR A 1 212 ? 18.653 16.642 39.996 1.00 37.99 582 TYR B O 1
ATOM 1725 N N . ALA A 1 213 ? 19.763 14.742 39.549 1.00 30.29 583 ALA B N 1
ATOM 1726 C CA . ALA A 1 213 ? 18.616 13.922 39.910 1.00 29.48 583 ALA B CA 1
ATOM 1727 C C . ALA A 1 213 ? 18.253 14.049 41.379 1.00 29.66 583 ALA B C 1
ATOM 1728 O O . ALA A 1 213 ? 17.135 13.688 41.757 1.00 32.07 583 ALA B O 1
ATOM 1730 N N . ARG A 1 214 ? 19.162 14.538 42.220 1.00 30.82 584 ARG B N 1
ATOM 1731 C CA . ARG A 1 214 ? 18.802 14.724 43.619 1.00 33.31 584 ARG B CA 1
ATOM 1732 C C . ARG A 1 214 ? 17.871 15.909 43.778 1.00 36.53 584 ARG B C 1
ATOM 1733 O O . ARG A 1 214 ? 16.828 15.811 44.437 1.00 41.93 584 ARG B O 1
ATOM 1741 N N . THR A 1 215 ? 18.230 17.041 43.170 1.00 35.47 585 THR B N 1
ATOM 1742 C CA . THR A 1 215 ? 17.383 18.223 43.241 1.00 39.14 585 THR B CA 1
ATOM 1743 C C . THR A 1 215 ? 15.995 17.962 42.658 1.00 39.50 585 THR B C 1
ATOM 1744 O O . THR A 1 215 ? 15.026 18.610 43.066 1.00 45.35 585 THR B O 1
ATOM 1748 N N . MET A 1 216 ? 15.871 17.021 41.716 1.00 35.49 586 MET B N 1
ATOM 1749 C CA . MET A 1 216 ? 14.546 16.660 41.220 1.00 36.84 586 MET B CA 1
ATOM 1750 C C . MET A 1 216 ? 13.773 15.850 42.253 1.00 35.30 586 MET B C 1
ATOM 1751 O O . MET A 1 216 ? 12.557 16.019 42.398 1.00 42.64 586 MET B O 1
ATOM 1756 N N . VAL A 1 217 ? 14.451 14.954 42.970 1.00 33.81 587 VAL B N 1
ATOM 1757 C CA . VAL A 1 217 ? 13.797 14.246 44.066 1.00 41.67 587 VAL B CA 1
ATOM 1758 C C . VAL A 1 217 ? 13.365 15.235 45.142 1.00 39.50 587 VAL B C 1
ATOM 1759 O O . VAL A 1 217 ? 12.290 15.098 45.741 1.00 35.40 587 VAL B O 1
ATOM 1763 N N . ASP A 1 218 ? 14.177 16.271 45.375 1.00 33.75 588 ASP B N 1
ATOM 1764 C CA . ASP A 1 218 ? 13.819 17.286 46.359 1.00 40.03 588 ASP B CA 1
ATOM 1765 C C . ASP A 1 218 ? 12.577 18.069 45.937 1.00 43.72 588 ASP B C 1
ATOM 1766 O O . ASP A 1 218 ? 11.826 18.547 46.797 1.00 43.74 588 ASP B O 1
ATOM 1771 N N . LYS A 1 219 ? 12.335 18.201 44.629 1.00 42.33 589 LYS B N 1
ATOM 1772 C CA . LYS A 1 219 ? 11.151 18.900 44.141 1.00 43.85 589 LYS B CA 1
ATOM 1773 C C . LYS A 1 219 ? 9.903 18.021 44.153 1.00 38.96 589 LYS B C 1
ATOM 1774 O O . LYS A 1 219 ? 8.788 18.550 44.197 1.00 38.56 589 LYS B O 1
ATOM 1780 N N . LEU A 1 220 ? 10.062 16.695 44.129 1.00 36.34 590 LEU B N 1
ATOM 1781 C CA . LEU A 1 220 ? 8.925 15.809 44.352 1.00 34.48 590 LEU B CA 1
ATOM 1782 C C . LEU A 1 220 ? 8.502 15.791 45.813 1.00 39.34 590 LEU B C 1
ATOM 1783 O O . LEU A 1 220 ? 7.317 15.608 46.112 1.00 41.27 590 LEU B O 1
ATOM 1788 N N . LEU A 1 221 ? 9.447 15.956 46.734 1.00 43.41 591 LEU B N 1
ATOM 1789 C CA . LEU A 1 221 ? 9.121 15.971 48.152 1.00 39.30 591 LEU B CA 1
ATOM 1790 C C . LEU A 1 221 ? 8.829 17.366 48.682 1.00 43.67 591 LEU B C 1
ATOM 1791 O O . LEU A 1 221 ? 8.221 17.487 49.750 1.00 49.59 591 LEU B O 1
ATOM 1796 N N . SER A 1 222 ? 9.247 18.419 47.973 1.00 43.82 592 SER B N 1
ATOM 1797 C CA . SER A 1 222 ? 8.758 19.753 48.298 1.00 48.21 592 SER B CA 1
ATOM 1798 C C . SER A 1 222 ? 7.273 19.904 47.986 1.00 46.22 592 SER B C 1
ATOM 1799 O O . SER A 1 222 ? 6.660 20.889 48.411 1.00 49.02 592 SER B O 1
ATOM 1802 N N . SER A 1 223 ? 6.686 18.948 47.275 1.00 45.62 593 SER B N 1
ATOM 1803 C CA . SER A 1 223 ? 5.271 18.978 46.935 1.00 44.93 593 SER B CA 1
ATOM 1804 C C . SER A 1 223 ? 4.577 17.726 47.463 1.00 42.53 593 SER B C 1
ATOM 1805 O O . SER A 1 223 ? 3.358 17.695 47.621 1.00 39.91 593 SER B O 1
ATOM 1808 N N . GLU B 1 1 ? 12.741 -11.646 -15.037 1.00 74.37 371 GLU A N 1
ATOM 1809 C CA . GLU B 1 1 ? 12.677 -10.195 -15.155 1.00 65.87 371 GLU A CA 1
ATOM 1810 C C . GLU B 1 1 ? 13.995 -9.643 -15.676 1.00 58.15 371 GLU A C 1
ATOM 1811 O O . GLU B 1 1 ? 15.063 -10.140 -15.324 1.00 57.04 371 GLU A O 1
ATOM 1817 N N . CYS B 1 2 ? 13.913 -8.605 -16.512 1.00 61.19 372 CYS A N 1
ATOM 1818 C CA . CYS B 1 2 ? 15.112 -8.031 -17.114 1.00 59.13 372 CYS A CA 1
ATOM 1819 C C . CYS B 1 2 ? 16.035 -7.391 -16.081 1.00 54.73 372 CYS A C 1
ATOM 1820 O O . CYS B 1 2 ? 17.221 -7.195 -16.365 1.00 48.40 372 CYS A O 1
ATOM 1823 N N . HIS B 1 3 ? 15.531 -7.077 -14.885 1.00 58.28 373 HIS A N 1
ATOM 1824 C CA . HIS B 1 3 ? 16.405 -6.560 -13.837 1.00 58.44 373 HIS A CA 1
ATOM 1825 C C . HIS B 1 3 ? 17.114 -7.677 -13.082 1.00 55.72 373 HIS A C 1
ATOM 1826 O O . HIS B 1 3 ? 18.233 -7.478 -12.595 1.00 51.13 373 HIS A O 1
ATOM 1833 N N . LEU B 1 4 ? 16.480 -8.844 -12.967 1.00 57.06 374 LEU A N 1
ATOM 1834 C CA . LEU B 1 4 ? 17.166 -10.010 -12.420 1.00 55.71 374 LEU A CA 1
ATOM 1835 C C . LEU B 1 4 ? 18.257 -10.496 -13.366 1.00 51.58 374 LEU A C 1
ATOM 1836 O O . LEU B 1 4 ? 19.385 -10.777 -12.942 1.00 49.48 374 LEU A O 1
ATOM 1841 N N . SER B 1 5 ? 17.936 -10.607 -14.657 1.00 54.92 375 SER A N 1
ATOM 1842 C CA . SER B 1 5 ? 18.930 -11.047 -15.630 1.00 53.56 375 SER A CA 1
ATOM 1843 C C . SER B 1 5 ? 20.079 -10.056 -15.728 1.00 49.75 375 SER A C 1
ATOM 1844 O O . SER B 1 5 ? 21.238 -10.455 -15.894 1.00 53.67 375 SER A O 1
ATOM 1847 N N . ASP B 1 6 ? 19.779 -8.758 -15.635 1.00 45.67 376 ASP A N 1
ATOM 1848 C CA . ASP B 1 6 ? 20.843 -7.763 -15.591 1.00 46.66 376 ASP A CA 1
ATOM 1849 C C . ASP B 1 6 ? 21.734 -7.975 -14.371 1.00 45.77 376 ASP A C 1
ATOM 1850 O O . ASP B 1 6 ? 22.963 -7.877 -14.465 1.00 43.84 376 ASP A O 1
ATOM 1855 N N . LEU B 1 7 ? 21.133 -8.296 -13.223 1.00 43.78 377 LEU A N 1
ATOM 1856 C CA . LEU B 1 7 ? 21.913 -8.544 -12.018 1.00 42.16 377 LEU A CA 1
ATOM 1857 C C . LEU B 1 7 ? 22.821 -9.760 -12.161 1.00 41.50 377 LEU A C 1
ATOM 1858 O O . LEU B 1 7 ? 23.801 -9.883 -11.419 1.00 39.01 377 LEU A O 1
ATOM 1863 N N . LEU B 1 8 ? 22.532 -10.646 -13.109 1.00 43.64 378 LEU A N 1
ATOM 1864 C CA . LEU B 1 8 ? 23.322 -11.856 -13.275 1.00 43.16 378 LEU A CA 1
ATOM 1865 C C . LEU B 1 8 ? 24.729 -11.550 -13.779 1.00 47.38 378 LEU A C 1
ATOM 1866 O O . LEU B 1 8 ? 25.699 -11.743 -13.040 1.00 41.63 378 LEU A O 1
ATOM 1871 N N . GLN B 1 9 ? 24.856 -11.073 -15.027 1.00 49.05 379 GLN A N 1
ATOM 1872 C CA . GLN B 1 9 ? 26.188 -10.865 -15.599 1.00 44.87 379 GLN A CA 1
ATOM 1873 C C . GLN B 1 9 ? 27.020 -9.942 -14.729 1.00 40.02 379 GLN A C 1
ATOM 1874 O O . GLN B 1 9 ? 28.233 -10.131 -14.596 1.00 43.61 379 GLN A O 1
ATOM 1880 N N . GLN B 1 10 ? 26.390 -8.929 -14.139 1.00 40.10 380 GLN A N 1
ATOM 1881 C CA . GLN B 1 10 ? 27.095 -8.110 -13.166 1.00 39.76 380 GLN A CA 1
ATOM 1882 C C . GLN B 1 10 ? 27.665 -8.977 -12.056 1.00 40.60 380 GLN A C 1
ATOM 1883 O O . GLN B 1 10 ? 28.822 -8.810 -11.655 1.00 44.02 380 GLN A O 1
ATOM 1889 N N . LEU B 1 11 ? 26.882 -9.948 -11.585 1.00 36.17 381 LEU A N 1
ATOM 1890 C CA . LEU B 1 11 ? 27.363 -10.837 -10.541 1.00 35.04 381 LEU A CA 1
ATOM 1891 C C . LEU B 1 11 ? 28.224 -11.966 -11.097 1.00 38.76 381 LEU A C 1
ATOM 1892 O O . LEU B 1 11 ? 29.064 -12.506 -10.369 1.00 38.89 381 LEU A O 1
ATOM 1897 N N . THR B 1 12 ? 28.046 -12.338 -12.366 1.00 37.36 382 THR A N 1
ATOM 1898 C CA . THR B 1 12 ? 28.889 -13.379 -12.943 1.00 35.74 382 THR A CA 1
ATOM 1899 C C . THR B 1 12 ? 30.168 -12.832 -13.561 1.00 37.30 382 THR A C 1
ATOM 1900 O O . THR B 1 12 ? 31.156 -13.564 -13.650 1.00 43.55 382 THR A O 1
ATOM 1904 N N . SER B 1 13 ? 30.174 -11.570 -14.001 1.00 39.42 383 SER A N 1
ATOM 1905 C CA . SER B 1 13 ? 31.424 -10.951 -14.437 1.00 40.53 383 SER A CA 1
ATOM 1906 C C . SER B 1 13 ? 32.374 -10.753 -13.266 1.00 40.30 383 SER A C 1
ATOM 1907 O O . SER B 1 13 ? 33.569 -11.049 -13.371 1.00 38.95 383 SER A O 1
ATOM 1910 N N . VAL B 1 14 ? 31.859 -10.242 -12.146 1.00 36.69 384 VAL A N 1
ATOM 1911 C CA . VAL B 1 14 ? 32.684 -10.053 -10.958 1.00 36.70 384 VAL A CA 1
ATOM 1912 C C . VAL B 1 14 ? 33.269 -11.383 -10.497 1.00 44.46 384 VAL A C 1
ATOM 1913 O O . VAL B 1 14 ? 34.473 -11.491 -10.241 1.00 51.24 384 VAL A O 1
ATOM 1917 N N . ASN B 1 15 ? 32.426 -12.414 -10.371 1.00 41.06 385 ASN A N 1
ATOM 1918 C CA . ASN B 1 15 ? 32.911 -13.688 -9.845 1.00 39.71 385 ASN A CA 1
ATOM 1919 C C . ASN B 1 15 ? 33.876 -14.362 -10.810 1.00 40.91 385 ASN A C 1
ATOM 1920 O O . ASN B 1 15 ? 34.774 -15.096 -10.375 1.00 39.62 385 ASN A O 1
ATOM 1925 N N . ALA B 1 16 ? 33.715 -14.114 -12.113 1.00 36.65 386 ALA A N 1
ATOM 1926 C CA . ALA B 1 16 ? 34.592 -14.699 -13.116 1.00 42.27 386 ALA A CA 1
ATOM 1927 C C . ALA B 1 16 ? 35.956 -14.025 -13.188 1.00 46.41 386 ALA A C 1
ATOM 1928 O O . ALA B 1 16 ? 36.876 -14.592 -13.786 1.00 48.60 386 ALA A O 1
ATOM 1930 N N . SER B 1 17 ? 36.113 -12.840 -12.605 1.00 49.05 387 SER A N 1
ATOM 1931 C CA . SER B 1 17 ? 37.400 -12.156 -12.585 1.00 45.48 387 SER A CA 1
ATOM 1932 C C . SER B 1 17 ? 38.278 -12.583 -11.415 1.00 46.49 387 SER A C 1
ATOM 1933 O O . SER B 1 17 ? 39.433 -12.152 -11.343 1.00 50.05 387 SER A O 1
ATOM 1936 N N . LYS B 1 18 ? 37.766 -13.425 -10.520 1.00 47.62 388 LYS A N 1
ATOM 1937 C CA . LYS B 1 18 ? 38.490 -13.877 -9.336 1.00 47.90 388 LYS A CA 1
ATOM 1938 C C . LYS B 1 18 ? 39.076 -12.708 -8.557 1.00 52.42 388 LYS A C 1
ATOM 1939 O O . LYS B 1 18 ? 40.308 -12.592 -8.415 1.00 57.02 388 LYS A O 1
ATOM 1945 N N . PRO B 1 19 ? 38.243 -11.808 -8.017 1.00 50.27 389 PRO A N 1
ATOM 1946 C CA . PRO B 1 19 ? 38.774 -10.581 -7.410 1.00 47.09 389 PRO A CA 1
ATOM 1947 C C . PRO B 1 19 ? 39.579 -10.829 -6.149 1.00 53.46 389 PRO A C 1
ATOM 1948 O O . PRO B 1 19 ? 40.430 -10.001 -5.800 1.00 53.96 389 PRO A O 1
ATOM 1952 N N . SER B 1 20 ? 39.331 -11.935 -5.446 1.00 50.82 390 SER A N 1
ATOM 1953 C CA . SER B 1 20 ? 40.136 -12.238 -4.271 1.00 46.59 390 SER A CA 1
ATOM 1954 C C . SER B 1 20 ? 41.572 -12.564 -4.652 1.00 56.93 390 SER A C 1
ATOM 1955 O O . SER B 1 20 ? 42.492 -12.345 -3.854 1.00 61.56 390 SER A O 1
ATOM 1958 N N . GLU B 1 21 ? 41.780 -13.058 -5.871 1.00 58.49 391 GLU A N 1
ATOM 1959 C CA . GLU B 1 21 ? 43.090 -13.518 -6.325 1.00 58.19 391 GLU A CA 1
ATOM 1960 C C . GLU B 1 21 ? 43.736 -12.461 -7.217 1.00 59.17 391 GLU A C 1
ATOM 1961 O O . GLU B 1 21 ? 43.891 -12.621 -8.428 1.00 64.47 391 GLU A O 1
ATOM 1967 N N . ARG B 1 22 ? 44.110 -11.358 -6.580 1.00 56.11 392 ARG A N 1
ATOM 1968 C CA . ARG B 1 22 ? 44.843 -10.279 -7.219 1.00 57.33 392 ARG A CA 1
ATOM 1969 C C . ARG B 1 22 ? 46.289 -10.290 -6.734 1.00 62.00 392 ARG A C 1
ATOM 1970 O O . ARG B 1 22 ? 46.674 -11.077 -5.863 1.00 64.58 392 ARG A O 1
ATOM 1978 N N . GLY B 1 23 ? 47.095 -9.406 -7.319 1.00 60.49 393 GLY A N 1
ATOM 1979 C CA . GLY B 1 23 ? 48.435 -9.173 -6.821 1.00 53.97 393 GLY A CA 1
ATOM 1980 C C . GLY B 1 23 ? 48.395 -8.155 -5.703 1.00 55.81 393 GLY A C 1
ATOM 1981 O O . GLY B 1 23 ? 49.016 -8.340 -4.649 1.00 57.01 393 GLY A O 1
ATOM 1982 N N . LEU B 1 24 ? 47.649 -7.073 -5.925 1.00 44.38 394 LEU A N 1
ATOM 1983 C CA . LEU B 1 24 ? 47.403 -6.062 -4.900 1.00 41.00 394 LEU A CA 1
ATOM 1984 C C . LEU B 1 24 ? 45.918 -5.726 -4.962 1.00 41.83 394 LEU A C 1
ATOM 1985 O O . LEU B 1 24 ? 45.490 -4.961 -5.830 1.00 41.36 394 LEU A O 1
ATOM 1990 N N . VAL B 1 25 ? 45.145 -6.297 -4.043 1.00 40.72 395 VAL A N 1
ATOM 1991 C CA . VAL B 1 25 ? 43.728 -5.970 -3.939 1.00 42.85 395 VAL A CA 1
ATOM 1992 C C . VAL B 1 25 ? 43.577 -4.547 -3.412 1.00 48.33 395 VAL A C 1
ATOM 1993 O O . VAL B 1 25 ? 44.095 -4.206 -2.342 1.00 51.40 395 VAL A O 1
ATOM 1997 N N . ARG B 1 26 ? 42.859 -3.711 -4.161 1.00 45.63 396 ARG A N 1
ATOM 1998 C CA . ARG B 1 26 ? 42.544 -2.334 -3.774 1.00 45.02 396 ARG A CA 1
ATOM 1999 C C . ARG B 1 26 ? 41.024 -2.208 -3.707 1.00 50.14 396 ARG A C 1
ATOM 2000 O O . ARG B 1 26 ? 40.386 -1.638 -4.595 1.00 49.59 396 ARG A O 1
ATOM 2008 N N . GLN B 1 27 ? 40.444 -2.750 -2.637 1.00 56.06 397 GLN A N 1
ATOM 2009 C CA . GLN B 1 27 ? 38.993 -2.733 -2.488 1.00 50.26 397 GLN A CA 1
ATOM 2010 C C . GLN B 1 27 ? 38.474 -1.314 -2.267 1.00 48.25 397 GLN A C 1
ATOM 2011 O O . GLN B 1 27 ? 37.404 -0.956 -2.770 1.00 46.40 397 GLN A O 1
ATOM 2017 N N . GLU B 1 28 ? 39.225 -0.486 -1.534 1.00 52.70 398 GLU A N 1
ATOM 2018 C CA . GLU B 1 28 ? 38.765 0.866 -1.230 1.00 48.21 398 GLU A CA 1
ATOM 2019 C C . GLU B 1 28 ? 38.776 1.780 -2.446 1.00 45.87 398 GLU A C 1
ATOM 2020 O O . GLU B 1 28 ? 38.063 2.789 -2.454 1.00 45.48 398 GLU A O 1
ATOM 2026 N N . GLU B 1 29 ? 39.565 1.459 -3.467 1.00 47.64 399 GLU A N 1
ATOM 2027 C CA . GLU B 1 29 ? 39.545 2.241 -4.695 1.00 46.95 399 GLU A CA 1
ATOM 2028 C C . GLU B 1 29 ? 38.280 2.004 -5.514 1.00 44.23 399 GLU A C 1
ATOM 2029 O O . GLU B 1 29 ? 38.116 2.625 -6.569 1.00 45.81 399 GLU A O 1
ATOM 2035 N N . ALA B 1 30 ? 37.380 1.137 -5.056 1.00 41.24 400 ALA A N 1
ATOM 2036 C CA . ALA B 1 30 ? 36.106 0.912 -5.723 1.00 41.54 400 ALA A CA 1
ATOM 2037 C C . ALA B 1 30 ? 34.918 1.453 -4.943 1.00 42.86 400 ALA A C 1
ATOM 2038 O O . ALA B 1 30 ? 33.775 1.239 -5.363 1.00 42.51 400 ALA A O 1
ATOM 2040 N N . GLU B 1 31 ? 35.151 2.144 -3.825 1.00 42.89 401 GLU A N 1
ATOM 2041 C CA . GLU B 1 31 ? 34.067 2.618 -2.973 1.00 38.16 401 GLU A CA 1
ATOM 2042 C C . GLU B 1 31 ? 33.482 3.919 -3.511 1.00 47.99 401 GLU A C 1
ATOM 2043 O O . GLU B 1 31 ? 34.214 4.878 -3.781 1.00 54.60 401 GLU A O 1
ATOM 2049 N N . ASP B 1 32 ? 32.162 3.958 -3.645 1.00 50.70 402 ASP A N 1
ATOM 2050 C CA . ASP B 1 32 ? 31.442 5.174 -4.017 1.00 55.42 402 ASP A CA 1
ATOM 2051 C C . ASP B 1 32 ? 30.245 5.322 -3.093 1.00 54.86 402 ASP A C 1
ATOM 2052 O O . ASP B 1 32 ? 29.300 4.507 -3.172 1.00 49.51 402 ASP A O 1
ATOM 2057 N N . PRO B 1 33 ? 30.235 6.320 -2.209 1.00 54.09 403 PRO A N 1
ATOM 2058 C CA . PRO B 1 33 ? 29.063 6.507 -1.341 1.00 51.95 403 PRO A CA 1
ATOM 2059 C C . PRO B 1 33 ? 27.807 6.917 -2.095 1.00 47.29 403 PRO A C 1
ATOM 2060 O O . PRO B 1 33 ? 26.703 6.618 -1.625 1.00 39.33 403 PRO A O 1
ATOM 2064 N N . ALA B 1 34 ? 27.937 7.581 -3.252 1.00 49.32 404 ALA A N 1
ATOM 2065 C CA . ALA B 1 34 ? 26.790 8.151 -3.958 1.00 46.43 404 ALA A CA 1
ATOM 2066 C C . ALA B 1 34 ? 25.849 7.105 -4.543 1.00 51.68 404 ALA A C 1
ATOM 2067 O O . ALA B 1 34 ? 24.769 7.474 -5.021 1.00 50.10 404 ALA A O 1
ATOM 2069 N N . CYS B 1 35 ? 26.218 5.824 -4.521 1.00 48.14 405 CYS A N 1
ATOM 2070 C CA . CYS B 1 35 ? 25.363 4.757 -5.024 1.00 41.89 405 CYS A CA 1
ATOM 2071 C C . CYS B 1 35 ? 24.656 3.991 -3.905 1.00 34.70 405 CYS A C 1
ATOM 2072 O O . CYS B 1 35 ? 24.129 2.902 -4.148 1.00 37.83 405 CYS A O 1
ATOM 2075 N N . ILE B 1 36 ? 24.628 4.541 -2.693 1.00 35.64 406 ILE A N 1
ATOM 2076 C CA . ILE B 1 36 ? 23.901 3.912 -1.583 1.00 35.40 406 ILE A CA 1
ATOM 2077 C C . ILE B 1 36 ? 22.417 3.839 -1.931 1.00 39.45 406 ILE A C 1
ATOM 2078 O O . ILE B 1 36 ? 21.854 4.828 -2.441 1.00 43.49 406 ILE A O 1
ATOM 2083 N N . PRO B 1 37 ? 21.735 2.716 -1.705 1.00 36.07 407 PRO A N 1
ATOM 2084 C CA . PRO B 1 37 ? 20.341 2.595 -2.152 1.00 31.26 407 PRO A CA 1
ATOM 2085 C C . PRO B 1 37 ? 19.390 3.477 -1.359 1.00 32.48 407 PRO A C 1
ATOM 2086 O O . PRO B 1 37 ? 19.638 3.850 -0.211 1.00 33.01 407 PRO A O 1
ATOM 2090 N N . ILE B 1 38 ? 18.260 3.785 -1.997 1.00 41.05 408 ILE A N 1
ATOM 2091 C CA . ILE B 1 38 ? 17.214 4.572 -1.350 1.00 39.63 408 ILE A CA 1
ATOM 2092 C C . ILE B 1 38 ? 16.398 3.710 -0.395 1.00 33.36 408 ILE A C 1
ATOM 2093 O O . ILE B 1 38 ? 16.057 4.143 0.712 1.00 27.01 408 ILE A O 1
ATOM 2098 N N . PHE B 1 39 ? 16.068 2.489 -0.811 1.00 29.96 409 PHE A N 1
ATOM 2099 C CA . PHE B 1 39 ? 15.236 1.585 -0.037 1.00 27.72 409 PHE A CA 1
ATOM 2100 C C . PHE B 1 39 ? 15.954 0.265 0.214 1.00 32.19 409 PHE A C 1
ATOM 2101 O O . PHE B 1 39 ? 16.743 -0.203 -0.612 1.00 32.49 409 PHE A O 1
ATOM 2109 N N . TRP B 1 40 ? 15.664 -0.332 1.368 1.00 25.83 410 TRP A N 1
ATOM 2110 C CA . TRP B 1 40 ? 16.109 -1.676 1.697 1.00 20.39 410 TRP A CA 1
ATOM 2111 C C . TRP B 1 40 ? 15.274 -2.166 2.870 1.00 23.74 410 TRP A C 1
ATOM 2112 O O . TRP B 1 40 ? 14.829 -1.368 3.699 1.00 24.48 410 TRP A O 1
ATOM 2123 N N . VAL B 1 41 ? 15.050 -3.478 2.919 1.00 24.00 411 VAL A N 1
ATOM 2124 C CA . VAL B 1 41 ? 14.260 -4.065 3.997 1.00 18.93 411 VAL A CA 1
ATOM 2125 C C . VAL B 1 41 ? 15.088 -4.061 5.272 1.00 18.17 411 VAL A C 1
ATOM 2126 O O . VAL B 1 41 ? 16.204 -4.589 5.303 1.00 24.25 411 VAL A O 1
ATOM 2130 N N . SER B 1 42 ? 14.544 -3.477 6.334 1.00 18.69 412 SER A N 1
ATOM 2131 C CA . SER B 1 42 ? 15.267 -3.404 7.599 1.00 21.85 412 SER A CA 1
ATOM 2132 C C . SER B 1 42 ? 14.755 -4.393 8.633 1.00 25.79 412 SER A C 1
ATOM 2133 O O . SER B 1 42 ? 15.545 -4.912 9.427 1.00 25.16 412 SER A O 1
ATOM 2136 N N . LYS B 1 43 ? 13.449 -4.656 8.650 1.00 25.54 413 LYS A N 1
ATOM 2137 C CA . LYS B 1 43 ? 12.861 -5.666 9.517 1.00 22.53 413 LYS A CA 1
ATOM 2138 C C . LYS B 1 43 ? 12.018 -6.614 8.678 1.00 22.37 413 LYS A C 1
ATOM 2139 O O . LYS B 1 43 ? 11.434 -6.221 7.666 1.00 26.05 413 LYS A O 1
ATOM 2145 N N . TRP B 1 44 ? 11.962 -7.871 9.103 1.00 24.03 414 TRP A N 1
ATOM 2146 C CA . TRP B 1 44 ? 11.134 -8.862 8.432 1.00 26.11 414 TRP A CA 1
ATOM 2147 C C . TRP B 1 44 ? 10.761 -9.937 9.442 1.00 21.10 414 TRP A C 1
ATOM 2148 O O . TRP B 1 44 ? 11.534 -10.259 10.346 1.00 22.74 414 TRP A O 1
ATOM 2159 N N . VAL B 1 45 ? 9.557 -10.472 9.299 1.00 21.94 415 VAL A N 1
ATOM 2160 C CA . VAL B 1 45 ? 9.081 -11.539 10.168 1.00 27.86 415 VAL A CA 1
ATOM 2161 C C . VAL B 1 45 ? 8.325 -12.541 9.306 1.00 29.83 415 VAL A C 1
ATOM 2162 O O . VAL B 1 45 ? 7.480 -12.159 8.490 1.00 28.16 415 VAL A O 1
ATOM 2166 N N . ASP B 1 46 ? 8.650 -13.821 9.471 1.00 31.20 416 ASP A N 1
ATOM 2167 C CA . ASP B 1 46 ? 8.133 -14.895 8.625 1.00 31.48 416 ASP A CA 1
ATOM 2168 C C . ASP B 1 46 ? 7.016 -15.627 9.363 1.00 31.66 416 ASP A C 1
ATOM 2169 O O . ASP B 1 46 ? 7.274 -16.495 10.200 1.00 29.50 416 ASP A O 1
ATOM 2174 N N . TYR B 1 47 ? 5.773 -15.297 9.025 1.00 31.61 417 TYR A N 1
ATOM 2175 C CA . TYR B 1 47 ? 4.597 -15.977 9.556 1.00 32.79 417 TYR A CA 1
ATOM 2176 C C . TYR B 1 47 ? 3.855 -16.716 8.445 1.00 35.56 417 TYR A C 1
ATOM 2177 O O . TYR B 1 47 ? 2.624 -16.782 8.431 1.00 40.25 417 TYR A O 1
ATOM 2186 N N . SER B 1 48 ? 4.599 -17.279 7.492 1.00 32.09 418 SER A N 1
ATOM 2187 C CA . SER B 1 48 ? 3.983 -17.998 6.383 1.00 34.51 418 SER A CA 1
ATOM 2188 C C . SER B 1 48 ? 3.182 -19.209 6.844 1.00 40.48 418 SER A C 1
ATOM 2189 O O . SER B 1 48 ? 2.447 -19.791 6.037 1.00 33.01 418 SER A O 1
ATOM 2192 N N . ASP B 1 49 ? 3.307 -19.594 8.115 1.00 45.13 419 ASP A N 1
ATOM 2193 C CA . ASP B 1 49 ? 2.470 -20.649 8.674 1.00 45.51 419 ASP A CA 1
ATOM 2194 C C . ASP B 1 49 ? 0.990 -20.291 8.579 1.00 48.76 419 ASP A C 1
ATOM 2195 O O . ASP B 1 49 ? 0.145 -21.163 8.347 1.00 46.50 419 ASP A O 1
ATOM 2200 N N . LYS B 1 50 ? 0.657 -19.007 8.754 1.00 48.14 420 LYS A N 1
ATOM 2201 C CA . LYS B 1 50 ? -0.731 -18.560 8.739 1.00 38.92 420 LYS A CA 1
ATOM 2202 C C . LYS B 1 50 ? -0.928 -17.328 7.866 1.00 40.89 420 LYS A C 1
ATOM 2203 O O . LYS B 1 50 ? -1.733 -17.355 6.930 1.00 45.60 420 LYS A O 1
ATOM 2209 N N . TYR B 1 51 ? -0.205 -16.244 8.157 1.00 44.57 421 TYR A N 1
ATOM 2210 C CA . TYR B 1 51 ? -0.445 -14.961 7.496 1.00 41.33 421 TYR A CA 1
ATOM 2211 C C . TYR B 1 51 ? 0.485 -14.753 6.299 1.00 38.20 421 TYR A C 1
ATOM 2212 O O . TYR B 1 51 ? 0.023 -14.575 5.168 1.00 32.54 421 TYR A O 1
ATOM 2221 N N . GLY B 1 52 ? 1.796 -14.767 6.541 1.00 39.18 422 GLY A N 1
ATOM 2222 C CA . GLY B 1 52 ? 2.787 -14.512 5.512 1.00 31.65 422 GLY A CA 1
ATOM 2223 C C . GLY B 1 52 ? 3.977 -13.726 6.035 1.00 33.18 422 GLY A C 1
ATOM 2224 O O . GLY B 1 52 ? 4.306 -13.803 7.221 1.00 31.18 422 GLY A O 1
ATOM 2225 N N . LEU B 1 53 ? 4.621 -12.954 5.166 1.00 32.14 423 LEU A N 1
ATOM 2226 C CA . LEU B 1 53 ? 5.809 -12.191 5.522 1.00 27.85 423 LEU A CA 1
ATOM 2227 C C . LEU B 1 53 ? 5.450 -10.726 5.719 1.00 28.61 423 LEU A C 1
ATOM 2228 O O . LEU B 1 53 ? 4.759 -10.132 4.885 1.00 31.64 423 LEU A O 1
ATOM 2233 N N . GLY B 1 54 ? 5.917 -10.147 6.822 1.00 32.70 424 GLY A N 1
ATOM 2234 C CA . GLY B 1 54 ? 5.849 -8.714 7.039 1.00 34.12 424 GLY A CA 1
ATOM 2235 C C . GLY B 1 54 ? 7.246 -8.134 6.955 1.00 29.22 424 GLY A C 1
ATOM 2236 O O . GLY B 1 54 ? 8.220 -8.779 7.340 1.00 32.66 424 GLY A O 1
ATOM 2237 N N . TYR B 1 55 ? 7.351 -6.917 6.435 1.00 29.95 425 TYR A N 1
ATOM 2238 C CA . TYR B 1 55 ? 8.653 -6.292 6.273 1.00 29.69 425 TYR A CA 1
ATOM 2239 C C . TYR B 1 55 ? 8.548 -4.801 6.549 1.00 29.86 425 TYR A C 1
ATOM 2240 O O . TYR B 1 55 ? 7.471 -4.208 6.456 1.00 32.67 425 TYR A O 1
ATOM 2249 N N . GLN B 1 56 ? 9.682 -4.204 6.904 1.00 27.62 426 GLN A N 1
ATOM 2250 C CA . GLN B 1 56 ? 9.804 -2.762 7.057 1.00 24.96 426 GLN A CA 1
ATOM 2251 C C . GLN B 1 56 ? 10.952 -2.280 6.188 1.00 23.58 426 GLN A C 1
ATOM 2252 O O . GLN B 1 56 ? 12.003 -2.929 6.126 1.00 25.59 426 GLN A O 1
ATOM 2258 N N . LEU B 1 57 ? 10.751 -1.148 5.517 1.00 25.00 427 LEU A N 1
ATOM 2259 C CA . LEU B 1 57 ? 11.807 -0.514 4.743 1.00 24.33 427 LEU A CA 1
ATOM 2260 C C . LEU B 1 57 ? 12.616 0.437 5.629 1.00 22.45 427 LEU A C 1
ATOM 2261 O O . LEU B 1 57 ? 12.298 0.660 6.798 1.00 22.32 427 LEU A O 1
ATOM 2266 N N . CYS B 1 58 ? 13.685 1.005 5.070 1.00 22.21 428 CYS A N 1
ATOM 2267 C CA . CYS B 1 58 ? 14.555 1.876 5.854 1.00 25.57 428 CYS A CA 1
ATOM 2268 C C . CYS B 1 58 ? 13.876 3.177 6.261 1.00 24.85 428 CYS A C 1
ATOM 2269 O O . CYS B 1 58 ? 14.362 3.846 7.178 1.00 18.40 428 CYS A O 1
ATOM 2272 N N . ASP B 1 59 ? 12.775 3.547 5.597 1.00 33.62 429 ASP A N 1
ATOM 2273 C CA . ASP B 1 59 ? 12.017 4.761 5.879 1.00 27.80 429 ASP A CA 1
ATOM 2274 C C . ASP B 1 59 ? 10.846 4.516 6.824 1.00 23.89 429 ASP A C 1
ATOM 2275 O O . ASP B 1 59 ? 9.935 5.344 6.898 1.00 24.51 429 ASP A O 1
ATOM 2280 N N . ASN B 1 60 ? 10.849 3.386 7.531 1.00 26.61 430 ASN A N 1
ATOM 2281 C CA . ASN B 1 60 ? 9.813 3.002 8.489 1.00 27.99 430 ASN A CA 1
ATOM 2282 C C . ASN B 1 60 ? 8.464 2.741 7.825 1.00 28.75 430 ASN A C 1
ATOM 2283 O O . ASN B 1 60 ? 7.431 2.714 8.497 1.00 34.41 430 ASN A O 1
ATOM 2288 N N . SER B 1 61 ? 8.445 2.543 6.510 1.00 33.35 431 SER A N 1
ATOM 2289 C CA . SER B 1 61 ? 7.233 2.136 5.812 1.00 33.76 431 SER A CA 1
ATOM 2290 C C . SER B 1 61 ? 7.154 0.616 5.828 1.00 27.65 431 SER A C 1
ATOM 2291 O O . SER B 1 61 ? 8.150 -0.068 5.579 1.00 27.76 431 SER A O 1
ATOM 2294 N N . VAL B 1 62 ? 5.971 0.097 6.122 1.00 29.41 432 VAL A N 1
ATOM 2295 C CA . VAL B 1 62 ? 5.782 -1.305 6.456 1.00 27.45 432 VAL A CA 1
ATOM 2296 C C . VAL B 1 62 ? 4.907 -1.955 5.396 1.00 26.88 432 VAL A C 1
ATOM 2297 O O . VAL B 1 62 ? 3.914 -1.369 4.954 1.00 34.93 432 VAL A O 1
ATOM 2301 N N . GLY B 1 63 ? 5.275 -3.169 4.990 1.00 28.01 433 GLY A N 1
ATOM 2302 C CA . GLY B 1 63 ? 4.472 -3.920 4.048 1.00 32.24 433 GLY A CA 1
ATOM 2303 C C . GLY B 1 63 ? 4.351 -5.374 4.458 1.00 32.49 433 GLY A C 1
ATOM 2304 O O . GLY B 1 63 ? 5.156 -5.901 5.234 1.00 31.75 433 GLY A O 1
ATOM 2305 N N . VAL B 1 64 ? 3.323 -6.022 3.912 1.00 31.28 434 VAL A N 1
ATOM 2306 C CA . VAL B 1 64 ? 3.047 -7.430 4.168 1.00 32.49 434 VAL A CA 1
ATOM 2307 C C . VAL B 1 64 ? 2.796 -8.127 2.839 1.00 30.81 434 VAL A C 1
ATOM 2308 O O . VAL B 1 64 ? 2.030 -7.627 2.008 1.00 35.36 434 VAL A O 1
ATOM 2312 N N . LEU B 1 65 ? 3.438 -9.275 2.641 1.00 25.94 435 LEU A N 1
ATOM 2313 C CA . LEU B 1 65 ? 3.221 -10.126 1.471 1.00 29.80 435 LEU A CA 1
ATOM 2314 C C . LEU B 1 65 ? 2.518 -11.396 1.950 1.00 32.20 435 LEU A C 1
ATOM 2315 O O . LEU B 1 65 ? 3.156 -12.297 2.502 1.00 29.95 435 LEU A O 1
ATOM 2320 N N . PHE B 1 66 ? 1.204 -11.461 1.731 1.00 34.23 436 PHE A N 1
ATOM 2321 C CA . PHE B 1 66 ? 0.370 -12.524 2.271 1.00 29.78 436 PHE A CA 1
ATOM 2322 C C . PHE B 1 66 ? 0.614 -13.842 1.535 1.00 28.87 436 PHE A C 1
ATOM 2323 O O . PHE B 1 66 ? 1.277 -13.899 0.497 1.00 31.44 436 PHE A O 1
ATOM 2331 N N . ASN B 1 67 ? 0.047 -14.919 2.089 1.00 26.50 437 ASN A N 1
ATOM 2332 C CA . ASN B 1 67 ? 0.162 -16.228 1.451 1.00 31.98 437 ASN A CA 1
ATOM 2333 C C . ASN B 1 67 ? -0.552 -16.256 0.101 1.00 33.03 437 ASN A C 1
ATOM 2334 O O . ASN B 1 67 ? -0.073 -16.888 -0.845 1.00 32.89 437 ASN A O 1
ATOM 2339 N N . ASP B 1 68 ? -1.703 -15.564 -0.019 1.00 33.77 438 ASP A N 1
ATOM 2340 C CA . ASP B 1 68 ? -2.462 -15.550 -1.278 1.00 33.21 438 ASP A CA 1
ATOM 2341 C C . ASP B 1 68 ? -1.829 -14.673 -2.372 1.00 36.28 438 ASP A C 1
ATOM 2342 O O . ASP B 1 68 ? -2.523 -14.481 -3.373 1.00 38.27 438 ASP A O 1
ATOM 2347 N N . SER B 1 69 ? -0.599 -14.215 -2.123 1.00 36.21 439 SER A N 1
ATOM 2348 C CA . SER B 1 69 ? 0.258 -13.553 -3.118 1.00 38.39 439 SER A CA 1
ATOM 2349 C C . SER B 1 69 ? -0.197 -12.117 -3.408 1.00 43.14 439 SER A C 1
ATOM 2350 O O . SER B 1 69 ? -0.081 -11.618 -4.534 1.00 40.94 439 SER A O 1
ATOM 2353 N N . THR B 1 70 ? -0.700 -11.436 -2.388 1.00 41.29 440 THR A N 1
ATOM 2354 C CA . THR B 1 70 ? -1.105 -10.046 -2.505 1.00 35.98 440 THR A CA 1
ATOM 2355 C C . THR B 1 70 ? -0.275 -9.179 -1.559 1.00 34.74 440 THR A C 1
ATOM 2356 O O . THR B 1 70 ? 0.254 -9.645 -0.545 1.00 28.22 440 THR A O 1
ATOM 2360 N N . ARG B 1 71 ? -0.150 -7.903 -1.917 1.00 37.97 441 ARG A N 1
ATOM 2361 C CA . ARG B 1 71 ? 0.660 -6.954 -1.167 1.00 32.16 441 ARG A CA 1
ATOM 2362 C C . ARG B 1 71 ? -0.203 -5.828 -0.613 1.00 33.51 441 ARG A C 1
ATOM 2363 O O . ARG B 1 71 ? -1.112 -5.335 -1.287 1.00 29.03 441 ARG A O 1
ATOM 2371 N N . LEU B 1 72 ? 0.102 -5.420 0.619 1.00 31.56 442 LEU A N 1
ATOM 2372 C CA . LEU B 1 72 ? -0.504 -4.249 1.241 1.00 32.06 442 LEU A CA 1
ATOM 2373 C C . LEU B 1 72 ? 0.605 -3.444 1.901 1.00 36.06 442 LEU A C 1
ATOM 2374 O O . LEU B 1 72 ? 1.248 -3.924 2.838 1.00 35.21 442 LEU A O 1
ATOM 2379 N N . ILE B 1 73 ? 0.840 -2.232 1.406 1.00 35.04 443 ILE A N 1
ATOM 2380 C CA . ILE B 1 73 ? 1.936 -1.384 1.861 1.00 33.72 443 ILE A CA 1
ATOM 2381 C C . ILE B 1 73 ? 1.358 -0.187 2.599 1.00 34.06 443 ILE A C 1
ATOM 2382 O O . ILE B 1 73 ? 0.356 0.397 2.169 1.00 35.10 443 ILE A O 1
ATOM 2387 N N . LEU B 1 74 ? 1.992 0.177 3.711 1.00 28.38 444 LEU A N 1
ATOM 2388 C CA . LEU B 1 74 ? 1.618 1.342 4.498 1.00 24.38 444 LEU A CA 1
ATOM 2389 C C . LEU B 1 74 ? 2.736 2.367 4.404 1.00 28.76 444 LEU A C 1
ATOM 2390 O O . LEU B 1 74 ? 3.856 2.108 4.859 1.00 30.15 444 LEU A O 1
ATOM 2395 N N . TYR B 1 75 ? 2.434 3.520 3.816 1.00 28.66 445 TYR A N 1
ATOM 2396 C CA . TYR B 1 75 ? 3.423 4.576 3.688 1.00 29.66 445 TYR A CA 1
ATOM 2397 C C . TYR B 1 75 ? 3.802 5.115 5.069 1.00 34.10 445 TYR A C 1
ATOM 2398 O O . TYR B 1 75 ? 3.075 4.952 6.051 1.00 34.52 445 TYR A O 1
ATOM 2407 N N . ASN B 1 76 ? 4.970 5.754 5.142 1.00 33.55 446 ASN A N 1
ATOM 2408 C CA . ASN B 1 76 ? 5.498 6.178 6.438 1.00 35.17 446 ASN A CA 1
ATOM 2409 C C . ASN B 1 76 ? 4.671 7.274 7.100 1.00 40.32 446 ASN A C 1
ATOM 2410 O O . ASN B 1 76 ? 5.019 7.693 8.208 1.00 38.96 446 ASN A O 1
ATOM 2415 N N . ASP B 1 77 ? 3.596 7.742 6.467 1.00 45.86 447 ASP A N 1
ATOM 2416 C CA . ASP B 1 77 ? 2.678 8.685 7.091 1.00 50.36 447 ASP A CA 1
ATOM 2417 C C . ASP B 1 77 ? 1.543 8.002 7.844 1.00 52.34 447 ASP A C 1
ATOM 2418 O O . ASP B 1 77 ? 0.700 8.696 8.420 1.00 55.66 447 ASP A O 1
ATOM 2423 N N . GLY B 1 78 ? 1.482 6.668 7.833 1.00 49.00 448 GLY A N 1
ATOM 2424 C CA . GLY B 1 78 ? 0.361 5.941 8.398 1.00 52.11 448 GLY A CA 1
ATOM 2425 C C . GLY B 1 78 ? -0.956 6.066 7.661 1.00 52.89 448 GLY A C 1
ATOM 2426 O O . GLY B 1 78 ? -1.814 5.194 7.815 1.00 49.30 448 GLY A O 1
ATOM 2427 N N . ASP B 1 79 ? -1.150 7.130 6.871 1.00 55.81 449 ASP A N 1
ATOM 2428 C CA . ASP B 1 79 ? -2.414 7.342 6.168 1.00 57.06 449 ASP A CA 1
ATOM 2429 C C . ASP B 1 79 ? -2.490 6.504 4.895 1.00 49.02 449 ASP A C 1
ATOM 2430 O O . ASP B 1 79 ? -3.473 5.790 4.669 1.00 54.98 449 ASP A O 1
ATOM 2435 N N . SER B 1 80 ? -1.471 6.595 4.047 1.00 43.09 450 SER A N 1
ATOM 2436 C CA . SER B 1 80 ? -1.556 6.061 2.697 1.00 39.22 450 SER A CA 1
ATOM 2437 C C . SER B 1 80 ? -1.342 4.554 2.685 1.00 31.56 450 SER A C 1
ATOM 2438 O O . SER B 1 80 ? -0.497 4.025 3.413 1.00 34.92 450 SER A O 1
ATOM 2441 N N . LEU B 1 81 ? -2.126 3.866 1.855 1.00 33.28 451 LEU A N 1
ATOM 2442 C CA . LEU B 1 81 ? -2.002 2.439 1.612 1.00 27.21 451 LEU A CA 1
ATOM 2443 C C . LEU B 1 81 ? -1.818 2.188 0.124 1.00 24.83 451 LEU A C 1
ATOM 2444 O O . LEU B 1 81 ? -2.107 3.040 -0.717 1.00 29.72 451 LEU A O 1
ATOM 2449 N N . GLN B 1 82 ? -1.339 0.995 -0.200 1.00 29.60 452 GLN A N 1
ATOM 2450 C CA . GLN B 1 82 ? -1.159 0.599 -1.592 1.00 32.56 452 GLN A CA 1
ATOM 2451 C C . GLN B 1 82 ? -1.380 -0.900 -1.662 1.00 33.49 452 GLN A C 1
ATOM 2452 O O . GLN B 1 82 ? -0.681 -1.658 -0.984 1.00 31.30 452 GLN A O 1
ATOM 2458 N N . TYR B 1 83 ? -2.366 -1.318 -2.449 1.00 32.98 453 TYR A N 1
ATOM 2459 C CA . TYR B 1 83 ? -2.735 -2.720 -2.561 1.00 31.83 453 TYR A CA 1
ATOM 2460 C C . TYR B 1 83 ? -2.325 -3.248 -3.928 1.00 34.23 453 TYR A C 1
ATOM 2461 O O . TYR B 1 83 ? -2.611 -2.619 -4.953 1.00 36.94 453 TYR A O 1
ATOM 2470 N N . ILE B 1 84 ? -1.644 -4.393 -3.937 1.00 32.80 454 ILE A N 1
ATOM 2471 C CA . ILE B 1 84 ? -1.190 -5.047 -5.159 1.00 35.03 454 ILE A CA 1
ATOM 2472 C C . ILE B 1 84 ? -1.676 -6.486 -5.121 1.00 37.19 454 ILE A C 1
ATOM 2473 O O . ILE B 1 84 ? -1.290 -7.250 -4.228 1.00 32.11 454 ILE A O 1
ATOM 2478 N N . GLU B 1 85 ? -2.506 -6.858 -6.091 1.00 46.74 455 GLU A N 1
ATOM 2479 C CA . GLU B 1 85 ? -3.006 -8.219 -6.208 1.00 51.57 455 GLU A CA 1
ATOM 2480 C C . GLU B 1 85 ? -1.990 -9.093 -6.951 1.00 56.31 455 GLU A C 1
ATOM 2481 O O . GLU B 1 85 ? -0.981 -8.606 -7.476 1.00 57.33 455 GLU A O 1
ATOM 2487 N N . ARG B 1 86 ? -2.242 -10.410 -6.973 1.00 53.41 456 ARG A N 1
ATOM 2488 C CA . ARG B 1 86 ? -1.394 -11.288 -7.776 1.00 52.69 456 ARG A CA 1
ATOM 2489 C C . ARG B 1 86 ? -1.539 -10.993 -9.263 1.00 55.65 456 ARG A C 1
ATOM 2490 O O . ARG B 1 86 ? -0.638 -11.325 -10.041 1.00 48.77 456 ARG A O 1
ATOM 2498 N N . ASP B 1 87 ? -2.662 -10.383 -9.662 1.00 58.29 457 ASP A N 1
ATOM 2499 C CA . ASP B 1 87 ? -2.773 -9.770 -10.983 1.00 56.51 457 ASP A CA 1
ATOM 2500 C C . ASP B 1 87 ? -1.587 -8.847 -11.248 1.00 62.11 457 ASP A C 1
ATOM 2501 O O . ASP B 1 87 ? -1.003 -8.862 -12.338 1.00 62.51 457 ASP A O 1
ATOM 2506 N N . GLY B 1 88 ? -1.201 -8.058 -10.246 1.00 60.70 458 GLY A N 1
ATOM 2507 C CA . GLY B 1 88 ? -0.154 -7.065 -10.368 1.00 47.05 458 GLY A CA 1
ATOM 2508 C C . GLY B 1 88 ? -0.652 -5.640 -10.304 1.00 50.90 458 GLY A C 1
ATOM 2509 O O . GLY B 1 88 ? 0.170 -4.720 -10.208 1.00 54.53 458 GLY A O 1
ATOM 2510 N N . THR B 1 89 ? -1.966 -5.427 -10.335 1.00 44.96 459 THR A N 1
ATOM 2511 C CA . THR B 1 89 ? -2.525 -4.085 -10.403 1.00 49.75 459 THR A CA 1
ATOM 2512 C C . THR B 1 89 ? -2.430 -3.378 -9.055 1.00 47.15 459 THR A C 1
ATOM 2513 O O . THR B 1 89 ? -2.742 -3.956 -8.010 1.00 47.75 459 THR A O 1
ATOM 2517 N N . GLU B 1 90 ? -2.010 -2.114 -9.087 1.00 44.11 460 GLU A N 1
ATOM 2518 C CA . GLU B 1 90 ? -1.914 -1.296 -7.887 1.00 42.02 460 GLU A CA 1
ATOM 2519 C C . GLU B 1 90 ? -3.219 -0.550 -7.638 1.00 39.92 460 GLU A C 1
ATOM 2520 O O . GLU B 1 90 ? -3.943 -0.193 -8.571 1.00 35.18 460 GLU A O 1
ATOM 2526 N N . SER B 1 91 ? -3.508 -0.305 -6.360 1.00 36.08 461 SER A N 1
ATOM 2527 C CA . SER B 1 91 ? -4.715 0.417 -5.961 1.00 34.32 461 SER A CA 1
ATOM 2528 C C . SER B 1 91 ? -4.376 1.245 -4.731 1.00 37.65 461 SER A C 1
ATOM 2529 O O . SER B 1 91 ? -4.251 0.700 -3.631 1.00 41.55 461 SER A O 1
ATOM 2532 N N . TYR B 1 92 ? -4.237 2.553 -4.917 1.00 36.69 462 TYR A N 1
ATOM 2533 C CA . TYR B 1 92 ? -3.828 3.451 -3.848 1.00 32.21 462 TYR A CA 1
ATOM 2534 C C . TYR B 1 92 ? -5.044 3.852 -3.025 1.00 33.90 462 TYR A C 1
ATOM 2535 O O . TYR B 1 92 ? -6.044 4.330 -3.572 1.00 36.48 462 TYR A O 1
ATOM 2544 N N . LEU B 1 93 ? -4.962 3.640 -1.711 1.00 28.54 463 LEU A N 1
ATOM 2545 C CA . LEU B 1 93 ? -6.099 3.863 -0.828 1.00 31.82 463 LEU A CA 1
ATOM 2546 C C . LEU B 1 93 ? -5.688 4.657 0.403 1.00 34.23 463 LEU A C 1
ATOM 2547 O O . LEU B 1 93 ? -4.612 5.260 0.428 1.00 34.59 463 LEU A O 1
ATOM 2552 N N . THR B 1 94 ? -6.538 4.657 1.427 1.00 37.78 464 THR A N 1
ATOM 2553 C CA . THR B 1 94 ? -6.260 5.342 2.679 1.00 39.71 464 THR A CA 1
ATOM 2554 C C . THR B 1 94 ? -6.828 4.505 3.810 1.00 40.40 464 THR A C 1
ATOM 2555 O O . THR B 1 94 ? -7.814 3.787 3.630 1.00 43.78 464 THR A O 1
ATOM 2559 N N . VAL B 1 95 ? -6.187 4.589 4.976 1.00 44.67 465 VAL A N 1
ATOM 2560 C CA . VAL B 1 95 ? -6.660 3.827 6.125 1.00 52.29 465 VAL A CA 1
ATOM 2561 C C . VAL B 1 95 ? -8.013 4.350 6.592 1.00 49.42 465 VAL A C 1
ATOM 2562 O O . VAL B 1 95 ? -8.880 3.577 7.017 1.00 46.33 465 VAL A O 1
ATOM 2566 N N . SER B 1 96 ? -8.224 5.665 6.509 1.00 45.59 466 SER A N 1
ATOM 2567 C CA . SER B 1 96 ? -9.504 6.227 6.916 1.00 48.82 466 SER A CA 1
ATOM 2568 C C . SER B 1 96 ? -10.603 5.951 5.897 1.00 48.81 466 SER A C 1
ATOM 2569 O O . SER B 1 96 ? -11.783 5.966 6.262 1.00 52.05 466 SER A O 1
ATOM 2572 N N . SER B 1 97 ? -10.246 5.696 4.634 1.00 50.32 467 SER A N 1
ATOM 2573 C CA . SER B 1 97 ? -11.202 5.317 3.591 1.00 51.76 467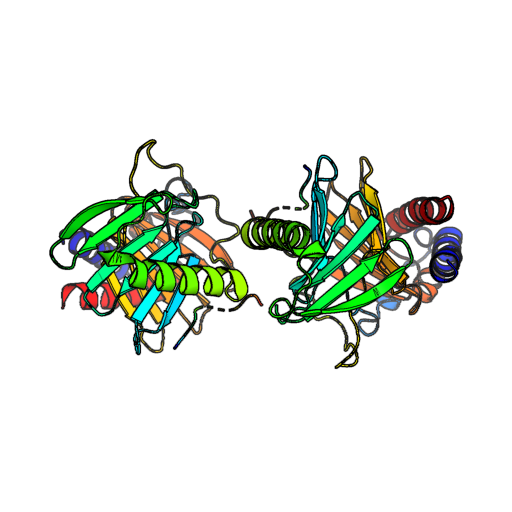 SER A CA 1
ATOM 2574 C C . SER B 1 97 ? -10.732 4.003 2.957 1.00 51.14 467 SER A C 1
ATOM 2575 O O . SER B 1 97 ? -10.279 3.976 1.810 1.00 49.13 467 SER A O 1
ATOM 2578 N N . HIS B 1 98 ? -10.843 2.896 3.720 1.00 50.01 468 HIS A N 1
ATOM 2579 C CA . HIS B 1 98 ? -10.354 1.597 3.275 1.00 47.77 468 HIS A CA 1
ATOM 2580 C C . HIS B 1 98 ? -11.515 0.668 2.936 1.00 44.57 468 HIS A C 1
ATOM 2581 O O . HIS B 1 98 ? -12.501 0.620 3.680 1.00 47.41 468 HIS A O 1
ATOM 2588 N N . PRO B 1 99 ? -11.448 -0.053 1.817 1.00 38.63 469 PRO A N 1
ATOM 2589 C CA . PRO B 1 99 ? -12.523 -0.998 1.487 1.00 42.98 469 PRO A CA 1
ATOM 2590 C C . PRO B 1 99 ? -12.644 -2.086 2.546 1.00 42.43 469 PRO A C 1
ATOM 2591 O O . PRO B 1 99 ? -11.644 -2.616 3.033 1.00 47.79 469 PRO A O 1
ATOM 2595 N N . ASN B 1 100 ? -13.890 -2.414 2.908 1.00 37.79 470 ASN A N 1
ATOM 2596 C CA . ASN B 1 100 ? -14.132 -3.406 3.953 1.00 40.55 470 ASN A CA 1
ATOM 2597 C C . ASN B 1 100 ? -13.557 -4.769 3.595 1.00 40.00 470 ASN A C 1
ATOM 2598 O O . ASN B 1 100 ? -13.285 -5.572 4.494 1.00 41.11 470 ASN A O 1
ATOM 2603 N N . SER B 1 101 ? -13.360 -5.046 2.306 1.00 38.45 471 SER A N 1
ATOM 2604 C CA . SER B 1 101 ? -12.760 -6.313 1.909 1.00 37.37 471 SER A CA 1
ATOM 2605 C C . SER B 1 101 ? -11.367 -6.480 2.502 1.00 40.68 471 SER A C 1
ATOM 2606 O O . SER B 1 101 ? -10.976 -7.593 2.872 1.00 40.90 471 SER A O 1
ATOM 2609 N N . LEU B 1 102 ? -10.612 -5.384 2.612 1.00 45.06 472 LEU A N 1
ATOM 2610 C CA . LEU B 1 102 ? -9.247 -5.409 3.127 1.00 38.89 472 LEU A CA 1
ATOM 2611 C C . LEU B 1 102 ? -9.161 -5.367 4.644 1.00 39.60 472 LEU A C 1
ATOM 2612 O O . LEU B 1 102 ? -8.100 -5.694 5.188 1.00 42.61 472 LEU A O 1
ATOM 2617 N N . MET B 1 103 ? -10.235 -4.971 5.332 1.00 39.45 473 MET A N 1
ATOM 2618 C CA . MET B 1 103 ? -10.155 -4.697 6.765 1.00 40.06 473 MET A CA 1
ATOM 2619 C C . MET B 1 103 ? -9.473 -5.826 7.531 1.00 36.95 473 MET A C 1
ATOM 2620 O O . MET B 1 103 ? -8.707 -5.574 8.465 1.00 35.78 473 MET A O 1
ATOM 2625 N N . LYS B 1 104 ? -9.714 -7.076 7.133 1.00 39.36 474 LYS A N 1
ATOM 2626 C CA . LYS B 1 104 ? -9.090 -8.189 7.838 1.00 37.55 474 LYS A CA 1
ATOM 2627 C C . LYS B 1 104 ? -7.610 -8.311 7.511 1.00 37.93 474 LYS A C 1
ATOM 2628 O O . LYS B 1 104 ? -6.855 -8.876 8.309 1.00 35.22 474 LYS A O 1
ATOM 2634 N N . LYS B 1 105 ? -7.180 -7.790 6.363 1.00 40.24 475 LYS A N 1
ATOM 2635 C CA . LYS B 1 105 ? -5.758 -7.761 6.046 1.00 33.91 475 LYS A CA 1
ATOM 2636 C C . LYS B 1 105 ? -5.069 -6.572 6.706 1.00 34.49 475 LYS A C 1
ATOM 2637 O O . LYS B 1 105 ? -3.948 -6.703 7.208 1.00 35.37 475 LYS A O 1
ATOM 2643 N N 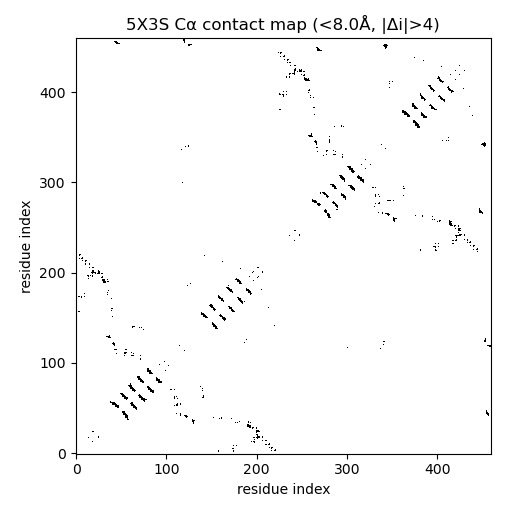. ILE B 1 106 ? -5.722 -5.407 6.716 1.00 34.01 476 ILE A N 1
ATOM 2644 C CA . ILE B 1 106 ? -5.209 -4.265 7.467 1.00 29.42 476 ILE A CA 1
ATOM 2645 C C . ILE B 1 106 ? -4.954 -4.648 8.920 1.00 33.23 476 ILE A C 1
ATOM 2646 O O . ILE B 1 106 ? -3.968 -4.213 9.528 1.00 38.54 476 ILE A O 1
ATOM 2651 N N . THR B 1 107 ? -5.838 -5.468 9.498 1.00 33.50 477 THR A N 1
ATOM 2652 C CA . THR B 1 107 ? -5.643 -5.923 10.871 1.00 31.66 477 THR A CA 1
ATOM 2653 C C . THR B 1 107 ? -4.329 -6.681 11.010 1.00 30.85 477 THR A C 1
ATOM 2654 O O . THR B 1 107 ? -3.603 -6.513 11.996 1.00 30.01 477 THR A O 1
ATOM 2658 N N . LEU B 1 108 ? -3.997 -7.505 10.018 1.00 30.81 478 LEU A N 1
ATOM 2659 C CA . LEU B 1 108 ? -2.745 -8.246 10.080 1.00 32.23 478 LEU A CA 1
ATOM 2660 C C . LEU B 1 108 ? -1.552 -7.313 9.910 1.00 33.29 478 LEU A C 1
ATOM 2661 O O . LEU B 1 108 ? -0.565 -7.418 10.646 1.00 39.48 478 LEU A O 1
ATOM 2666 N N . LEU B 1 109 ? -1.633 -6.382 8.958 1.00 30.51 479 LEU A N 1
ATOM 2667 C CA . LEU B 1 109 ? -0.557 -5.418 8.759 1.00 31.62 479 LEU A CA 1
ATOM 2668 C C . LEU B 1 109 ? -0.290 -4.598 10.017 1.00 34.94 479 LEU A C 1
ATOM 2669 O O . LEU B 1 109 ? 0.852 -4.198 10.267 1.00 33.82 479 LEU A O 1
ATOM 2674 N N . ASN B 1 110 ? -1.318 -4.345 10.825 1.00 36.12 480 ASN A N 1
ATOM 2675 C CA . ASN B 1 110 ? -1.090 -3.632 12.075 1.00 35.20 480 ASN A CA 1
ATOM 2676 C C . ASN B 1 110 ? -0.416 -4.520 13.115 1.00 36.13 480 ASN A C 1
ATOM 2677 O O . ASN B 1 110 ? 0.433 -4.047 13.877 1.00 36.96 480 ASN A O 1
ATOM 2682 N N . TYR B 1 111 ? -0.775 -5.807 13.160 1.00 37.26 481 TYR A N 1
ATOM 2683 C CA . TYR B 1 111 ? -0.137 -6.718 14.110 1.00 37.00 481 TYR A CA 1
ATOM 2684 C C . TYR B 1 111 ? 1.323 -6.963 13.753 1.00 35.48 481 TYR A C 1
ATOM 2685 O O . TYR B 1 111 ? 2.189 -6.994 14.637 1.00 33.58 481 TYR A O 1
ATOM 2694 N N . PHE B 1 112 ? 1.607 -7.170 12.465 1.00 32.87 482 PHE A N 1
ATOM 2695 C CA . PHE B 1 112 ? 2.985 -7.327 12.014 1.00 30.31 482 PHE A CA 1
ATOM 2696 C C . PHE B 1 112 ? 3.822 -6.106 12.384 1.00 35.59 482 PHE A C 1
ATOM 2697 O O . PHE B 1 112 ? 4.941 -6.231 12.894 1.00 32.81 482 PHE A O 1
ATOM 2705 N N . ARG B 1 113 ? 3.292 -4.909 12.135 1.00 35.88 483 ARG A N 1
ATOM 2706 C CA . ARG B 1 113 ? 4.066 -3.711 12.420 1.00 31.81 483 ARG A CA 1
ATOM 2707 C C . ARG B 1 113 ? 4.124 -3.435 13.912 1.00 29.40 483 ARG A C 1
ATOM 2708 O O . ARG B 1 113 ? 5.086 -2.825 14.386 1.00 37.82 483 ARG A O 1
ATOM 2716 N N . ASN B 1 114 ? 3.118 -3.875 14.667 1.00 27.30 484 ASN A N 1
ATOM 2717 C CA . ASN B 1 114 ? 3.213 -3.788 16.118 1.00 29.38 484 ASN A CA 1
ATOM 2718 C C . ASN B 1 114 ? 4.285 -4.724 16.638 1.00 27.87 484 ASN A C 1
ATOM 2719 O O . ASN B 1 114 ? 5.017 -4.385 17.571 1.00 30.49 484 ASN A O 1
ATOM 2724 N N . TYR B 1 115 ? 4.388 -5.909 16.045 1.00 33.32 485 TYR A N 1
ATOM 2725 C CA . TYR B 1 115 ? 5.394 -6.863 16.481 1.00 30.22 485 TYR A CA 1
ATOM 2726 C C . TYR B 1 115 ? 6.793 -6.335 16.212 1.00 33.91 485 TYR A C 1
ATOM 2727 O O . TYR B 1 115 ? 7.668 -6.423 17.078 1.00 37.89 485 TYR A O 1
ATOM 2736 N N . MET B 1 116 ? 7.011 -5.740 15.036 1.00 34.00 486 MET A N 1
ATOM 2737 C CA . MET B 1 116 ? 8.367 -5.383 14.631 1.00 27.33 486 MET A CA 1
ATOM 2738 C C . MET B 1 116 ? 8.872 -4.160 15.382 1.00 25.56 486 MET A C 1
ATOM 2739 O O . MET B 1 116 ? 10.048 -4.101 15.756 1.00 29.76 486 MET A O 1
ATOM 2744 N N . SER B 1 117 ? 8.006 -3.173 15.613 1.00 30.16 487 SER A N 1
ATOM 2745 C CA . SER B 1 117 ? 8.435 -1.968 16.318 1.00 34.28 487 SER A CA 1
ATOM 2746 C C . SER B 1 117 ? 8.965 -2.290 17.711 1.00 33.98 487 SER A C 1
ATOM 2747 O O . SER B 1 117 ? 9.991 -1.744 18.136 1.00 30.79 487 SER A O 1
ATOM 2750 N N . GLU B 1 118 ? 8.291 -3.188 18.429 1.00 32.15 488 GLU A N 1
ATOM 2751 C CA . GLU B 1 118 ? 8.675 -3.478 19.805 1.00 38.66 488 GLU A CA 1
ATOM 2752 C C . GLU B 1 118 ? 9.815 -4.489 19.907 1.00 41.96 488 GLU A C 1
ATOM 2753 O O . GLU B 1 118 ? 10.585 -4.444 20.872 1.00 41.22 488 GLU A O 1
ATOM 2759 N N . HIS B 1 119 ? 9.952 -5.397 18.936 1.00 37.88 489 HIS A N 1
ATOM 2760 C CA . HIS B 1 119 ? 10.792 -6.573 19.122 1.00 28.72 489 HIS A CA 1
ATOM 2761 C C . HIS B 1 119 ? 12.017 -6.657 18.222 1.00 28.58 489 HIS A C 1
ATOM 2762 O O . HIS B 1 119 ? 12.899 -7.473 18.502 1.00 28.56 489 HIS A O 1
ATOM 2769 N N . LEU B 1 120 ? 12.108 -5.865 17.160 1.00 28.52 490 LEU A N 1
ATOM 2770 C CA . LEU B 1 120 ? 13.131 -6.087 16.150 1.00 25.37 490 LEU A CA 1
ATOM 2771 C C . LEU B 1 120 ? 14.068 -4.894 16.017 1.00 21.47 490 LEU A C 1
ATOM 2772 O O . LEU B 1 120 ? 13.639 -3.736 16.035 1.00 21.46 490 LEU A O 1
ATOM 2777 N N . LEU B 1 121 ? 15.356 -5.200 15.891 1.00 16.59 491 LEU A N 1
ATOM 2778 C CA . LEU B 1 121 ? 16.348 -4.202 15.542 1.00 17.54 491 LEU A CA 1
ATOM 2779 C C . LEU B 1 121 ? 16.068 -3.687 14.135 1.00 22.89 491 LEU A C 1
ATOM 2780 O O . LEU B 1 121 ? 15.412 -4.347 13.327 1.00 28.15 491 LEU A O 1
ATOM 2785 N N . LYS B 1 122 ? 16.564 -2.489 13.843 1.00 22.50 492 LYS A N 1
ATOM 2786 C CA . LYS B 1 122 ? 16.450 -1.895 12.513 1.00 20.62 492 LYS A CA 1
ATOM 2787 C C . LYS B 1 122 ? 17.797 -2.000 11.803 1.00 26.77 492 LYS A C 1
ATOM 2788 O O . LYS B 1 122 ? 18.771 -1.363 12.216 1.00 26.16 492 LYS A O 1
ATOM 2794 N N . ALA B 1 123 ? 17.848 -2.793 10.730 1.00 25.54 493 ALA A N 1
ATOM 2795 C CA . ALA B 1 123 ? 19.090 -2.982 9.989 1.00 18.21 493 ALA A CA 1
ATOM 2796 C C . ALA B 1 123 ? 19.433 -1.735 9.182 1.00 22.54 493 ALA A C 1
ATOM 2797 O O . ALA B 1 123 ? 18.595 -1.207 8.446 1.00 26.26 493 ALA A O 1
ATOM 2799 N N . GLY B 1 124 ? 20.672 -1.271 9.315 1.00 27.86 494 GLY A N 1
ATOM 2800 C CA . GLY B 1 124 ? 21.107 -0.073 8.621 1.00 26.73 494 GLY A CA 1
ATOM 2801 C C . GLY B 1 124 ? 20.646 1.218 9.260 1.00 26.47 494 GLY A C 1
ATOM 2802 O O . GLY B 1 124 ? 20.256 2.155 8.551 1.00 29.67 494 GLY A O 1
ATOM 2803 N N . ALA B 1 125 ? 20.677 1.297 10.589 1.00 24.61 495 ALA A N 1
ATOM 2804 C CA . ALA B 1 125 ? 20.194 2.491 11.269 1.00 25.83 495 ALA A CA 1
ATOM 2805 C C . ALA B 1 125 ? 21.169 3.656 11.150 1.00 32.82 495 ALA A C 1
ATOM 2806 O O . ALA B 1 125 ? 20.742 4.819 11.160 1.00 30.05 495 ALA A O 1
ATOM 2808 N N . ASN B 1 126 ? 22.468 3.371 11.032 1.00 30.88 496 ASN A N 1
ATOM 2809 C CA . ASN B 1 126 ? 23.488 4.404 10.923 1.00 31.38 496 ASN A CA 1
ATOM 2810 C C . ASN B 1 126 ? 23.729 4.844 9.482 1.00 33.38 496 ASN A C 1
ATOM 2811 O O . ASN B 1 126 ? 24.798 5.384 9.177 1.00 37.90 496 ASN A O 1
ATOM 2816 N N . ILE B 1 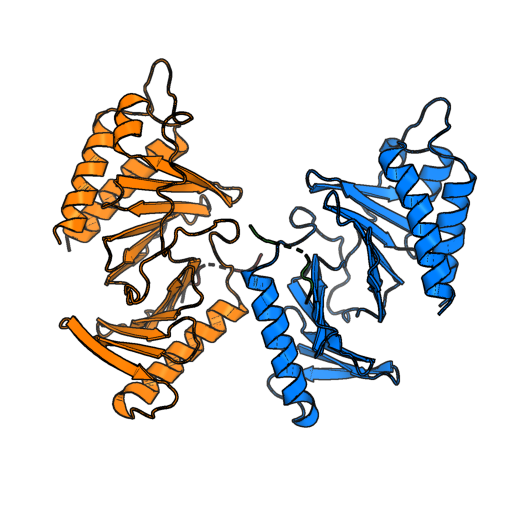127 ? 22.763 4.638 8.595 1.00 28.60 497 ILE A N 1
ATOM 2817 C CA . ILE B 1 127 ? 22.930 4.916 7.176 1.00 28.43 497 ILE A CA 1
ATOM 2818 C C . ILE B 1 127 ? 21.858 5.902 6.741 1.00 34.25 497 ILE A C 1
ATOM 2819 O O . ILE B 1 127 ? 20.665 5.678 6.973 1.00 32.88 497 ILE A O 1
ATOM 2824 N N . THR B 1 128 ? 22.282 6.987 6.122 1.00 36.81 498 THR A N 1
ATOM 2825 C CA . THR B 1 128 ? 21.338 7.857 5.451 1.00 30.23 498 THR A CA 1
ATOM 2826 C C . THR B 1 128 ? 21.100 7.300 4.056 1.00 30.04 498 THR A C 1
ATOM 2827 O O . THR B 1 128 ? 22.063 7.115 3.303 1.00 28.69 498 THR A O 1
ATOM 2831 N N . PRO B 1 129 ? 19.865 6.964 3.696 1.00 30.61 499 PRO A N 1
ATOM 2832 C CA . PRO B 1 129 ? 19.584 6.587 2.307 1.00 32.32 499 PRO A CA 1
ATOM 2833 C C . PRO B 1 129 ? 19.866 7.751 1.372 1.00 36.65 499 PRO A C 1
ATOM 2834 O O . PRO B 1 129 ? 19.752 8.919 1.751 1.00 30.66 499 PRO A O 1
ATOM 2838 N N . ARG B 1 130 ? 20.247 7.424 0.138 1.00 39.17 500 ARG A N 1
ATOM 2839 C CA . ARG B 1 130 ? 20.526 8.475 -0.827 1.00 43.03 500 ARG A CA 1
ATOM 2840 C C . ARG B 1 130 ? 19.228 9.159 -1.242 1.00 51.55 500 ARG A C 1
ATOM 2841 O O . ARG B 1 130 ? 18.128 8.628 -1.057 1.00 51.86 500 ARG A O 1
ATOM 2849 N N . GLU B 1 131 ? 19.371 10.367 -1.791 1.00 57.72 501 GLU A N 1
ATOM 2850 C CA . GLU B 1 131 ? 18.226 11.169 -2.198 1.00 56.61 501 GLU A CA 1
ATOM 2851 C C . GLU B 1 131 ? 17.314 10.399 -3.137 1.00 60.16 501 GLU A C 1
ATOM 2852 O O . GLU B 1 131 ? 17.683 10.104 -4.278 1.00 64.37 501 GLU A O 1
ATOM 2858 N N . GLY B 1 132 ? 16.119 10.051 -2.652 1.00 66.05 502 GLY A N 1
ATOM 2859 C CA . GLY B 1 132 ? 15.072 9.523 -3.488 1.00 62.34 502 GLY A CA 1
ATOM 2860 C C . GLY B 1 132 ? 14.103 10.636 -3.821 1.00 65.30 502 GLY A C 1
ATOM 2861 O O . GLY B 1 132 ? 13.541 11.269 -2.925 1.00 64.25 502 GLY A O 1
ATOM 2862 N N . ASP B 1 133 ? 13.924 10.882 -5.118 1.00 72.27 503 ASP A N 1
ATOM 2863 C CA . ASP B 1 133 ? 13.117 12.006 -5.576 1.00 73.95 503 ASP A CA 1
ATOM 2864 C C . ASP B 1 133 ? 11.724 11.962 -4.959 1.00 70.11 503 ASP A C 1
ATOM 2865 O O . ASP B 1 133 ? 11.018 10.953 -5.052 1.00 63.44 503 ASP A O 1
ATOM 2870 N N . GLU B 1 134 ? 11.340 13.070 -4.325 1.00 76.18 504 GLU A N 1
ATOM 2871 C CA . GLU B 1 134 ? 10.192 13.131 -3.433 1.00 71.24 504 GLU A CA 1
ATOM 2872 C C . GLU B 1 134 ? 8.877 13.103 -4.205 1.00 67.35 504 GLU A C 1
ATOM 2873 O O . GLU B 1 134 ? 8.821 13.357 -5.413 1.00 66.89 504 GLU A O 1
ATOM 2879 N N . LEU B 1 135 ? 7.807 12.795 -3.469 1.00 68.50 505 LEU A N 1
ATOM 2880 C CA . LEU B 1 135 ? 6.473 12.581 -4.029 1.00 64.92 505 LEU A CA 1
ATOM 2881 C C . LEU B 1 135 ? 6.502 11.502 -5.110 1.00 63.36 505 LEU A C 1
ATOM 2882 O O . LEU B 1 135 ? 5.930 11.648 -6.192 1.00 67.21 505 LEU A O 1
ATOM 2887 N N . ALA B 1 136 ? 7.187 10.402 -4.803 1.00 64.83 506 ALA A N 1
ATOM 2888 C CA . ALA B 1 136 ? 7.250 9.235 -5.670 1.00 66.25 506 ALA A CA 1
ATOM 2889 C C . ALA B 1 136 ? 6.589 8.050 -4.981 1.00 60.27 506 ALA A C 1
ATOM 2890 O O . ALA B 1 136 ? 6.380 8.056 -3.766 1.00 54.06 506 ALA A O 1
ATOM 2892 N N . ARG B 1 137 ? 6.291 7.014 -5.760 1.00 57.40 507 ARG A N 1
ATOM 2893 C CA . ARG B 1 137 ? 5.558 5.865 -5.247 1.00 52.47 507 ARG A CA 1
ATOM 2894 C C . ARG B 1 137 ? 6.502 4.815 -4.669 1.00 45.47 507 ARG A C 1
ATOM 2895 O O . ARG B 1 137 ? 7.603 4.590 -5.180 1.00 48.64 507 ARG A O 1
ATOM 2903 N N . LEU B 1 138 ? 6.050 4.152 -3.610 1.00 35.69 508 LEU A N 1
ATOM 2904 C CA . LEU B 1 138 ? 6.896 3.230 -2.875 1.00 28.33 508 LEU A CA 1
ATOM 2905 C C . LEU B 1 138 ? 7.057 1.910 -3.634 1.00 31.63 508 LEU A C 1
ATOM 2906 O O . LEU B 1 138 ? 6.156 1.494 -4.361 1.00 42.41 508 LEU A O 1
ATOM 2911 N N . PRO B 1 139 ? 8.185 1.217 -3.467 1.00 29.58 509 PRO A N 1
ATOM 2912 C CA . PRO B 1 139 ? 8.313 -0.140 -4.013 1.00 27.78 509 PRO A CA 1
ATOM 2913 C C . PRO B 1 139 ? 7.683 -1.179 -3.088 1.00 31.17 509 PRO A C 1
ATOM 2914 O O . PRO B 1 139 ? 7.247 -0.887 -1.974 1.00 31.85 509 PRO A O 1
ATOM 2918 N N . TYR B 1 140 ? 7.653 -2.422 -3.570 1.00 33.08 510 TYR A N 1
ATOM 2919 C CA . TYR B 1 140 ? 7.135 -3.537 -2.788 1.00 27.66 510 TYR A CA 1
ATOM 2920 C C . TYR B 1 140 ? 8.000 -4.774 -3.000 1.00 31.12 510 TYR A C 1
ATOM 2921 O O . TYR B 1 140 ? 8.799 -4.856 -3.938 1.00 31.08 510 TYR A O 1
ATOM 2930 N N . LEU B 1 141 ? 7.828 -5.740 -2.099 1.00 29.46 511 LEU A N 1
ATOM 2931 C CA . LEU B 1 141 ? 8.588 -6.986 -2.111 1.00 28.65 511 LEU A CA 1
ATOM 2932 C C . LEU B 1 141 ? 7.903 -7.983 -3.041 1.00 27.51 511 LEU A C 1
ATOM 2933 O O . LEU B 1 141 ? 6.799 -8.452 -2.751 1.00 27.18 511 LEU A O 1
ATOM 2938 N N . ARG B 1 142 ? 8.559 -8.317 -4.154 1.00 28.37 512 ARG A N 1
ATOM 2939 C CA . ARG B 1 142 ? 8.012 -9.292 -5.093 1.00 30.75 512 ARG A CA 1
ATOM 2940 C C . ARG B 1 142 ? 8.093 -10.708 -4.537 1.00 29.13 512 ARG A C 1
ATOM 2941 O O . ARG B 1 142 ? 7.075 -11.293 -4.163 1.00 30.96 512 ARG A O 1
ATOM 2949 N N . THR B 1 143 ? 9.293 -11.276 -4.489 1.00 28.07 513 THR A N 1
ATOM 2950 C CA . THR B 1 143 ? 9.483 -12.640 -4.025 1.00 31.75 513 THR A CA 1
ATOM 2951 C C . THR B 1 143 ? 10.491 -12.661 -2.882 1.00 32.41 513 THR A C 1
ATOM 2952 O O . THR B 1 143 ? 11.186 -11.677 -2.607 1.00 27.29 513 THR A O 1
ATOM 2956 N N . TRP B 1 144 ? 10.560 -13.810 -2.213 1.00 35.17 514 TRP A N 1
ATOM 2957 C CA . TRP B 1 144 ? 11.460 -14.020 -1.087 1.00 28.75 514 TRP A CA 1
ATOM 2958 C C . TRP B 1 144 ? 11.512 -15.512 -0.791 1.00 30.19 514 TRP A C 1
ATOM 2959 O O . TRP B 1 144 ? 10.592 -16.261 -1.138 1.00 29.31 514 TRP A O 1
ATOM 2970 N N . PHE B 1 145 ? 12.596 -15.931 -0.139 1.00 25.45 515 PHE A N 1
ATOM 2971 C CA . PHE B 1 145 ? 12.684 -17.288 0.384 1.00 27.95 515 PHE A CA 1
ATOM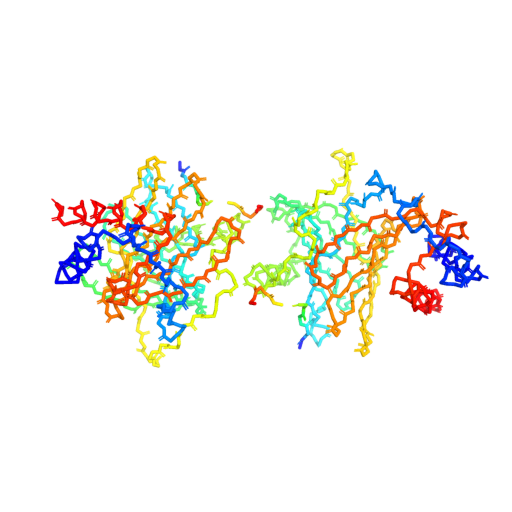 2972 C C . PHE B 1 145 ? 13.856 -17.379 1.340 1.00 25.54 515 PHE A C 1
ATOM 2973 O O . PHE B 1 145 ? 14.856 -16.677 1.183 1.00 23.07 515 PHE A O 1
ATOM 2981 N N . ARG B 1 146 ? 13.718 -18.262 2.323 1.00 30.54 516 ARG A N 1
ATOM 2982 C CA . ARG B 1 146 ? 14.765 -18.553 3.286 1.00 29.86 516 ARG A CA 1
ATOM 2983 C C . ARG B 1 146 ? 15.622 -19.727 2.820 1.00 32.64 516 ARG A C 1
ATOM 2984 O O . ARG B 1 146 ? 15.282 -20.452 1.883 1.00 35.89 516 ARG A O 1
ATOM 2992 N N . THR B 1 147 ? 16.745 -19.911 3.504 1.00 31.85 517 THR A N 1
ATOM 2993 C CA . THR B 1 147 ? 17.528 -21.137 3.431 1.00 31.77 517 THR A CA 1
ATOM 2994 C C . THR B 1 147 ? 18.105 -21.385 4.818 1.00 35.96 517 THR A C 1
ATOM 2995 O O . THR B 1 147 ? 17.720 -20.731 5.792 1.00 38.01 517 THR A O 1
ATOM 2999 N N . ARG B 1 148 ? 19.033 -22.336 4.915 1.00 39.67 518 ARG A N 1
ATOM 3000 C CA . ARG B 1 148 ? 19.685 -22.577 6.198 1.00 38.52 518 ARG A CA 1
ATOM 3001 C C . ARG B 1 148 ? 20.611 -21.424 6.564 1.00 41.36 518 ARG A C 1
ATOM 3002 O O . ARG B 1 148 ? 20.710 -21.047 7.738 1.00 40.35 518 ARG A O 1
ATOM 3010 N N . SER B 1 149 ? 21.287 -20.847 5.572 1.00 40.27 519 SER A N 1
ATOM 3011 C CA . SER B 1 149 ? 22.295 -19.826 5.813 1.00 35.71 519 SER A CA 1
ATOM 3012 C C . SER B 1 149 ? 21.805 -18.397 5.581 1.00 32.62 519 SER A C 1
ATOM 3013 O O . SER B 1 149 ? 22.410 -17.466 6.122 1.00 32.38 519 SER A O 1
ATOM 3016 N N . ALA B 1 150 ? 20.729 -18.187 4.823 1.00 31.10 520 ALA A N 1
ATOM 3017 C CA . ALA B 1 150 ? 20.353 -16.836 4.430 1.00 24.04 520 ALA A CA 1
ATOM 3018 C C . ALA B 1 150 ? 18.857 -16.747 4.162 1.00 25.21 520 ALA A C 1
ATOM 3019 O O . ALA B 1 150 ? 18.145 -17.752 4.125 1.00 31.00 520 ALA A O 1
ATOM 3021 N N . ILE B 1 151 ? 18.393 -15.508 3.983 1.00 26.05 521 ILE A N 1
ATOM 3022 C CA . ILE B 1 151 ? 17.081 -15.179 3.438 1.00 22.21 521 ILE A CA 1
ATOM 3023 C C . ILE B 1 151 ? 17.283 -14.173 2.311 1.00 22.40 521 ILE A C 1
ATOM 3024 O O . ILE B 1 151 ? 18.134 -13.281 2.406 1.00 25.35 521 ILE A O 1
ATOM 3029 N N . ILE B 1 152 ? 16.509 -14.311 1.243 1.00 21.87 522 ILE A N 1
ATOM 3030 C CA . ILE B 1 152 ? 16.670 -13.487 0.050 1.00 22.69 522 ILE A CA 1
ATOM 3031 C C . ILE B 1 152 ? 15.390 -12.689 -0.166 1.00 22.62 522 ILE A C 1
ATOM 3032 O O . ILE B 1 152 ? 14.284 -13.216 -0.013 1.00 24.00 522 ILE A O 1
ATOM 3037 N N . LEU B 1 153 ? 15.542 -11.409 -0.494 1.00 23.05 523 LEU A N 1
ATOM 3038 C CA . LEU B 1 153 ? 14.419 -10.509 -0.715 1.00 26.63 523 LEU A CA 1
ATOM 3039 C C . LEU B 1 153 ? 14.592 -9.800 -2.053 1.00 29.32 523 LEU A C 1
ATOM 3040 O O . LEU B 1 153 ? 15.711 -9.430 -2.423 1.00 28.41 523 LEU A O 1
ATOM 3045 N N . HIS B 1 154 ? 13.483 -9.614 -2.776 1.00 25.00 524 HIS A N 1
ATOM 3046 C CA . HIS B 1 154 ? 13.496 -9.025 -4.119 1.00 27.95 524 HIS A CA 1
ATOM 3047 C C . HIS B 1 154 ? 12.456 -7.910 -4.177 1.00 25.70 524 HIS A C 1
ATOM 3048 O O . HIS B 1 154 ? 11.255 -8.179 -4.245 1.00 28.29 524 HIS A O 1
ATOM 3055 N N . LEU B 1 155 ? 12.911 -6.661 -4.168 1.00 28.23 525 LEU A N 1
ATOM 3056 C CA . LEU B 1 155 ? 11.986 -5.537 -4.199 1.00 31.47 525 LEU A CA 1
ATOM 3057 C C . LEU B 1 155 ? 11.579 -5.203 -5.632 1.00 30.17 525 LEU A C 1
ATOM 3058 O O . LEU B 1 155 ? 12.214 -5.621 -6.604 1.00 32.60 525 LEU A O 1
ATOM 3063 N N . SER B 1 156 ? 10.506 -4.420 -5.749 1.00 33.36 526 SER A N 1
ATOM 3064 C CA . SER B 1 156 ? 9.948 -4.117 -7.064 1.00 34.48 526 SER A CA 1
ATOM 3065 C C . SER B 1 156 ? 10.925 -3.322 -7.928 1.00 35.25 526 SER A C 1
ATOM 3066 O O . SER B 1 156 ? 11.006 -3.538 -9.143 1.00 38.09 526 SER A O 1
ATOM 3069 N N . ASN B 1 157 ? 11.685 -2.408 -7.323 1.00 35.68 527 ASN A N 1
ATOM 3070 C CA . ASN B 1 157 ? 12.614 -1.561 -8.062 1.00 33.88 527 ASN A CA 1
ATOM 3071 C C . ASN B 1 157 ? 13.931 -2.255 -8.387 1.00 34.63 527 ASN A C 1
ATOM 3072 O O . ASN B 1 157 ? 14.938 -1.575 -8.616 1.00 35.86 527 ASN A O 1
ATOM 3077 N N . GLY B 1 158 ? 13.954 -3.585 -8.404 1.00 32.82 528 GLY A N 1
ATOM 3078 C CA . GLY B 1 158 ? 15.122 -4.321 -8.836 1.00 31.10 528 GLY A CA 1
ATOM 3079 C C . GLY B 1 158 ? 16.065 -4.764 -7.733 1.00 28.93 528 GLY A C 1
ATOM 3080 O O . GLY B 1 158 ? 16.653 -5.844 -7.836 1.00 26.62 528 GLY A O 1
ATOM 3081 N N . THR B 1 159 ? 16.210 -3.965 -6.674 1.00 31.75 529 THR A N 1
ATOM 3082 C CA . THR B 1 159 ? 17.224 -4.227 -5.657 1.00 33.78 529 THR A CA 1
ATOM 3083 C C . THR B 1 159 ? 16.963 -5.555 -4.942 1.00 29.66 529 THR A C 1
ATOM 3084 O O . THR B 1 159 ? 15.818 -5.970 -4.741 1.00 25.05 529 THR A O 1
ATOM 3088 N N . VAL B 1 160 ? 18.055 -6.224 -4.562 1.00 29.43 530 VAL A N 1
ATOM 3089 C CA . VAL B 1 160 ? 18.025 -7.565 -3.989 1.00 21.61 530 VAL A CA 1
ATOM 3090 C C . VAL B 1 160 ? 18.807 -7.550 -2.685 1.00 21.44 530 VAL A C 1
ATOM 3091 O O . VAL B 1 160 ? 19.953 -7.090 -2.651 1.00 25.09 530 VAL A O 1
ATOM 3095 N N . GLN B 1 161 ? 18.205 -8.068 -1.620 1.00 23.10 531 GLN A N 1
ATOM 3096 C CA . GLN B 1 161 ? 18.830 -8.080 -0.303 1.00 22.99 531 GLN A CA 1
ATOM 3097 C C . GLN B 1 161 ? 19.003 -9.512 0.190 1.00 24.79 531 GLN A C 1
ATOM 3098 O O . GLN B 1 161 ? 18.113 -10.351 0.014 1.00 25.82 531 GLN A O 1
ATOM 3104 N N . ILE B 1 162 ? 20.153 -9.792 0.802 1.00 19.48 532 ILE A N 1
ATOM 3105 C CA . ILE B 1 162 ? 20.462 -11.117 1.331 1.00 23.42 532 ILE A CA 1
ATOM 3106 C C . ILE B 1 162 ? 21.028 -10.942 2.737 1.00 22.78 532 ILE A C 1
ATOM 3107 O O . ILE B 1 162 ? 22.145 -10.435 2.896 1.00 24.53 532 ILE A O 1
ATOM 3112 N N . ASN B 1 163 ? 20.268 -11.352 3.755 1.00 22.35 533 ASN A N 1
ATOM 3113 C CA . ASN B 1 163 ? 20.726 -11.316 5.142 1.00 21.12 533 ASN A CA 1
ATOM 3114 C C . ASN B 1 163 ? 21.242 -12.688 5.539 1.00 23.37 533 ASN A C 1
ATOM 3115 O O . ASN B 1 163 ? 20.513 -13.679 5.438 1.00 28.75 533 ASN A O 1
ATOM 3120 N N . PHE B 1 164 ? 22.480 -12.738 6.019 1.00 26.94 534 PHE A N 1
ATOM 3121 C CA . PHE B 1 164 ? 23.074 -13.981 6.488 1.00 20.10 534 PHE A CA 1
ATOM 3122 C C . PHE B 1 164 ? 22.826 -14.150 7.982 1.00 25.26 534 PHE A C 1
ATOM 3123 O O . PHE B 1 164 ? 23.125 -13.254 8.774 1.00 29.15 534 PHE A O 1
ATOM 3131 N N . PHE B 1 165 ? 22.292 -15.313 8.360 1.00 30.64 535 PHE A N 1
ATOM 3132 C CA . PHE B 1 165 ? 21.832 -15.517 9.731 1.00 35.36 535 PHE A CA 1
ATOM 3133 C C . PHE B 1 165 ? 22.996 -15.603 10.712 1.00 31.42 535 PHE A C 1
ATOM 3134 O O . PHE B 1 165 ? 22.965 -14.959 11.767 1.00 31.15 535 PHE A O 1
ATOM 3142 N N . GLN B 1 166 ? 24.037 -16.373 10.370 1.00 31.91 536 GLN A N 1
ATOM 3143 C CA . GLN B 1 166 ? 25.042 -16.776 11.355 1.00 33.21 536 GLN A CA 1
ATOM 3144 C C . GLN B 1 166 ? 25.750 -15.574 11.967 1.00 35.07 536 GLN A C 1
ATOM 3145 O O . GLN B 1 166 ? 25.885 -15.479 13.193 1.00 30.47 536 GLN A O 1
ATOM 3151 N N . ASP B 1 167 ? 26.221 -14.652 11.124 1.00 38.35 537 ASP A N 1
ATOM 3152 C CA . ASP B 1 167 ? 27.009 -13.508 11.571 1.00 31.54 537 ASP A CA 1
ATOM 3153 C C . ASP B 1 167 ? 26.316 -12.172 11.336 1.00 30.22 537 ASP A C 1
ATOM 3154 O O . ASP B 1 167 ? 26.958 -11.128 11.481 1.00 31.88 537 ASP A O 1
ATOM 3159 N N . HIS B 1 168 ? 25.031 -12.178 10.974 1.00 32.22 538 HIS A N 1
ATOM 3160 C CA . HIS B 1 168 ? 24.230 -10.957 10.844 1.00 26.34 538 HIS A CA 1
ATOM 3161 C C . HIS B 1 168 ? 24.814 -9.997 9.809 1.00 27.64 538 HIS A C 1
ATOM 3162 O O . HIS B 1 168 ? 24.833 -8.781 10.004 1.00 31.16 538 HIS A O 1
ATOM 3169 N N . THR B 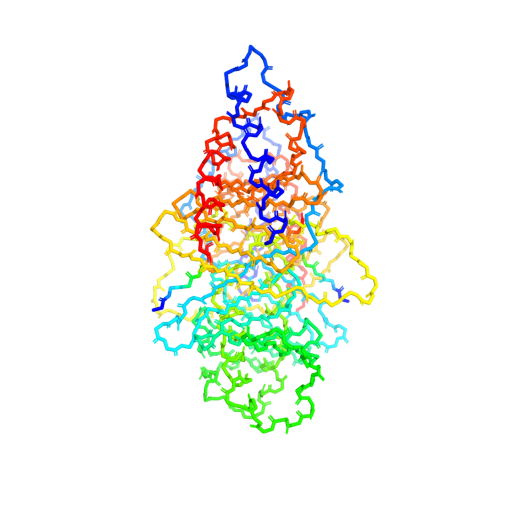1 169 ? 25.295 -10.545 8.700 1.00 27.91 539 THR A N 1
ATOM 3170 C CA . THR B 1 169 ? 25.773 -9.764 7.570 1.00 22.95 539 THR A CA 1
ATOM 3171 C C . THR B 1 169 ? 24.662 -9.601 6.542 1.00 21.95 539 THR A C 1
ATOM 3172 O O . THR B 1 169 ? 23.666 -10.325 6.554 1.00 24.15 539 THR A O 1
ATOM 3176 N N . LYS B 1 170 ? 24.834 -8.618 5.657 1.00 23.64 540 LYS A N 1
ATOM 3177 C CA . LYS B 1 170 ? 23.824 -8.292 4.662 1.00 17.27 540 LYS A CA 1
ATOM 3178 C C . LYS B 1 170 ? 24.493 -7.877 3.359 1.00 17.82 540 LYS A C 1
ATOM 3179 O O . LYS B 1 170 ? 25.586 -7.304 3.355 1.00 18.75 540 LYS A O 1
ATOM 3185 N N . LEU B 1 171 ? 23.824 -8.186 2.252 1.00 18.26 541 LEU A N 1
ATOM 3186 C CA . LEU B 1 171 ? 24.146 -7.663 0.931 1.00 19.31 541 LEU A CA 1
ATOM 3187 C C . LEU B 1 171 ? 22.936 -6.916 0.385 1.00 24.63 541 LEU A C 1
ATOM 3188 O O . LEU B 1 171 ? 21.800 -7.369 0.547 1.00 32.17 541 LEU A O 1
ATOM 3193 N N . ILE B 1 172 ? 23.169 -5.779 -0.268 1.00 21.66 542 ILE A N 1
ATOM 3194 C CA . ILE B 1 172 ? 22.106 -5.041 -0.955 1.00 23.21 542 ILE A CA 1
ATOM 3195 C C . ILE B 1 172 ? 22.597 -4.717 -2.360 1.00 22.40 542 ILE A C 1
ATOM 3196 O O . ILE B 1 172 ? 23.428 -3.820 -2.541 1.00 25.67 542 ILE A O 1
ATOM 3201 N N . LEU B 1 173 ? 22.076 -5.430 -3.352 1.00 22.11 543 LEU A N 1
ATOM 3202 C CA . LEU B 1 173 ? 22.555 -5.341 -4.724 1.00 25.78 543 LEU A CA 1
ATOM 3203 C C . LEU B 1 173 ? 21.512 -4.622 -5.570 1.00 29.01 543 LEU A C 1
ATOM 3204 O O . LEU B 1 173 ? 20.375 -5.090 -5.699 1.00 27.45 543 LEU A O 1
ATOM 3209 N N . CYS B 1 174 ? 21.897 -3.481 -6.136 1.00 33.40 544 CYS A N 1
ATOM 3210 C CA . CYS B 1 174 ? 21.015 -2.686 -6.987 1.00 35.49 544 CYS A CA 1
ATOM 3211 C C . CYS B 1 174 ? 21.540 -2.735 -8.415 1.00 33.30 544 CYS A C 1
ATOM 3212 O O . CYS B 1 174 ? 22.533 -2.065 -8.734 1.00 35.91 544 CYS A O 1
ATOM 3215 N N . PRO B 1 175 ? 20.921 -3.509 -9.309 1.00 31.68 545 PRO A N 1
ATOM 3216 C CA . PRO B 1 175 ? 21.478 -3.653 -10.663 1.00 32.84 545 PRO A CA 1
ATOM 3217 C C . PRO B 1 175 ? 21.318 -2.415 -11.523 1.00 36.16 545 PRO A C 1
ATOM 3218 O O . PRO B 1 175 ? 22.029 -2.289 -12.527 1.00 32.49 545 PRO A O 1
ATOM 3222 N N . LEU B 1 176 ? 20.405 -1.507 -11.174 1.00 37.77 546 LEU A N 1
ATOM 3223 C CA . LEU B 1 176 ? 20.261 -0.274 -11.941 1.00 40.64 546 LEU A CA 1
ATOM 3224 C C . LEU B 1 176 ? 21.541 0.550 -11.880 1.00 44.37 546 LEU A C 1
ATOM 3225 O O . LEU B 1 176 ? 22.073 0.976 -12.912 1.00 41.97 546 LEU A O 1
ATOM 3230 N N . MET B 1 177 ? 22.053 0.779 -10.669 1.00 45.58 547 MET A N 1
ATOM 3231 C CA . MET B 1 177 ? 23.364 1.387 -10.494 1.00 39.36 547 MET A CA 1
ATOM 3232 C C . MET B 1 177 ? 24.495 0.393 -10.712 1.00 37.86 547 MET A C 1
ATOM 3233 O O . MET B 1 177 ? 25.627 0.813 -10.971 1.00 43.20 547 MET A O 1
ATOM 3238 N N . ALA B 1 178 ? 24.203 -0.906 -10.628 1.00 34.05 548 ALA A N 1
ATOM 3239 C CA . ALA B 1 178 ? 25.205 -1.969 -10.549 1.00 32.82 548 ALA A CA 1
ATOM 3240 C C . ALA B 1 178 ? 26.132 -1.729 -9.360 1.00 29.73 548 ALA A C 1
ATOM 3241 O O . ALA B 1 178 ? 27.346 -1.576 -9.493 1.00 26.94 548 ALA A O 1
ATOM 3243 N N . ALA B 1 179 ? 25.517 -1.694 -8.179 1.00 28.68 549 ALA A N 1
ATOM 3244 C CA . ALA B 1 179 ? 26.199 -1.410 -6.927 1.00 28.22 549 ALA A CA 1
ATOM 3245 C C . ALA B 1 179 ? 25.885 -2.491 -5.903 1.00 28.14 549 ALA A C 1
ATOM 3246 O O . ALA B 1 179 ? 24.831 -3.132 -5.951 1.00 28.88 549 ALA A O 1
ATOM 3248 N N . VAL B 1 180 ? 26.820 -2.688 -4.975 1.00 23.33 550 VAL A N 1
ATOM 3249 C CA . VAL B 1 180 ? 26.693 -3.654 -3.893 1.00 21.55 550 VAL A CA 1
ATOM 3250 C C . VAL B 1 180 ? 27.030 -2.942 -2.592 1.00 23.32 550 VAL A C 1
ATOM 3251 O O . VAL B 1 180 ? 28.027 -2.216 -2.519 1.00 35.03 550 VAL A O 1
ATOM 3255 N N . THR B 1 181 ? 26.194 -3.125 -1.578 1.00 22.03 551 THR A N 1
ATOM 3256 C CA . THR B 1 181 ? 26.316 -2.398 -0.316 1.00 22.04 551 THR A CA 1
ATOM 3257 C C . THR B 1 181 ? 26.440 -3.435 0.789 1.00 21.78 551 THR A C 1
ATOM 3258 O O . THR B 1 181 ? 25.443 -4.038 1.193 1.00 27.93 551 THR A O 1
ATOM 3262 N N . TYR B 1 182 ? 27.659 -3.638 1.273 1.00 23.28 552 TYR A N 1
ATOM 3263 C CA . TYR B 1 182 ? 27.967 -4.700 2.219 1.00 23.86 552 TYR A CA 1
ATOM 3264 C C . TYR B 1 182 ? 27.983 -4.139 3.635 1.00 23.13 552 TYR A C 1
ATOM 3265 O O . TYR B 1 182 ? 28.604 -3.102 3.891 1.00 28.35 552 TYR A O 1
ATOM 3274 N N . ILE B 1 183 ? 27.290 -4.818 4.545 1.00 22.56 553 ILE A N 1
ATOM 3275 C CA . ILE B 1 183 ? 27.219 -4.438 5.953 1.00 25.06 553 ILE A CA 1
ATOM 3276 C C . ILE B 1 183 ? 27.821 -5.579 6.770 1.00 34.60 553 ILE A C 1
ATOM 3277 O O . ILE B 1 183 ? 27.238 -6.669 6.841 1.00 33.78 553 ILE A O 1
ATOM 3282 N N . ASN B 1 184 ? 28.977 -5.335 7.396 1.00 35.41 554 ASN A N 1
ATOM 3283 C CA . ASN B 1 184 ? 29.699 -6.384 8.110 1.00 33.19 554 ASN A CA 1
ATOM 3284 C C . ASN B 1 184 ? 29.039 -6.670 9.460 1.00 32.03 554 ASN A C 1
ATOM 3285 O O . ASN B 1 184 ? 27.967 -6.153 9.784 1.00 28.76 554 ASN A O 1
ATOM 3290 N N . GLU B 1 185 ? 29.695 -7.505 10.274 1.00 34.59 555 GLU A N 1
ATOM 3291 C CA . GLU B 1 185 ? 29.094 -7.961 11.524 1.00 34.42 555 GLU A CA 1
ATOM 3292 C C . GLU B 1 185 ? 29.045 -6.854 12.570 1.00 37.01 555 GLU A C 1
ATOM 3293 O O . GLU B 1 185 ? 28.146 -6.846 13.420 1.00 35.86 555 GLU A O 1
ATOM 3299 N N . LYS B 1 186 ? 29.987 -5.916 12.525 1.00 38.65 556 LYS A N 1
ATOM 3300 C CA . LYS B 1 186 ? 30.001 -4.825 13.487 1.00 40.54 556 LYS A CA 1
ATOM 3301 C C . LYS B 1 186 ? 29.057 -3.688 13.092 1.00 42.12 556 LYS A C 1
ATOM 3302 O O . LYS B 1 186 ? 28.964 -2.692 13.821 1.00 44.61 556 LYS A O 1
ATOM 3308 N N . ARG B 1 187 ? 28.315 -3.855 11.991 1.00 39.14 557 ARG A N 1
ATOM 3309 C CA . ARG B 1 187 ? 27.313 -2.926 11.460 1.00 34.73 557 ARG A CA 1
ATOM 3310 C C . ARG B 1 187 ? 27.933 -1.753 10.711 1.00 34.42 557 ARG A C 1
ATOM 3311 O O . ARG B 1 187 ? 27.284 -0.714 10.546 1.00 38.81 557 ARG A O 1
ATOM 3319 N N . ASP B 1 188 ? 29.167 -1.889 10.235 1.00 35.72 558 ASP A N 1
ATOM 3320 C CA . ASP B 1 188 ? 29.786 -0.865 9.405 1.00 38.42 558 ASP A CA 1
ATOM 3321 C C . ASP B 1 188 ? 29.545 -1.173 7.935 1.00 36.89 558 ASP A C 1
ATOM 3322 O O . ASP B 1 188 ? 29.795 -2.291 7.474 1.00 37.93 558 ASP A O 1
ATOM 3327 N N . PHE B 1 189 ? 29.064 -0.178 7.206 1.00 27.74 559 PHE A N 1
ATOM 3328 C CA . PHE B 1 189 ? 28.591 -0.350 5.846 1.00 23.16 559 PHE A CA 1
ATOM 3329 C C . PHE B 1 189 ? 29.560 0.283 4.862 1.00 26.31 559 PHE A C 1
ATOM 3330 O O . PHE B 1 189 ? 30.344 1.169 5.209 1.00 27.59 559 PHE A O 1
ATOM 3338 N N . GLN B 1 190 ? 29.490 -0.184 3.620 1.00 27.95 560 GLN A N 1
ATOM 3339 C CA . GLN B 1 190 ? 30.291 0.384 2.548 1.00 27.43 560 GLN A CA 1
ATOM 3340 C C . GLN B 1 190 ? 29.677 -0.031 1.220 1.00 23.70 560 GLN A C 1
ATOM 3341 O O . GLN B 1 190 ? 29.246 -1.174 1.066 1.00 22.53 560 GLN A O 1
ATOM 3347 N N . THR B 1 191 ? 29.638 0.900 0.272 1.00 26.41 561 THR A N 1
ATOM 3348 C CA . THR B 1 191 ? 29.040 0.677 -1.039 1.00 28.38 561 THR A CA 1
ATOM 3349 C C . THR B 1 191 ? 30.128 0.658 -2.102 1.00 26.41 561 THR A C 1
ATOM 3350 O O . THR B 1 191 ? 30.951 1.575 -2.166 1.00 33.58 561 THR A O 1
ATOM 3354 N N . TYR B 1 192 ? 30.114 -0.364 -2.951 1.00 23.78 562 TYR A N 1
ATOM 3355 C CA . TYR B 1 192 ? 31.111 -0.521 -4.000 1.00 28.42 562 TYR A CA 1
ATOM 3356 C C . TYR B 1 192 ? 30.437 -0.556 -5.365 1.00 25.63 562 TYR A C 1
ATOM 3357 O O . TYR B 1 192 ? 29.345 -1.111 -5.514 1.00 25.03 562 TYR A O 1
ATOM 3366 N N . ARG B 1 193 ? 31.090 0.036 -6.361 1.00 25.53 563 ARG A N 1
ATOM 3367 C CA . ARG B 1 193 ? 30.696 -0.170 -7.748 1.00 25.49 563 ARG A CA 1
ATOM 3368 C C . ARG B 1 193 ? 31.287 -1.492 -8.232 1.00 30.54 563 ARG A C 1
ATOM 3369 O O . ARG B 1 193 ? 32.489 -1.732 -8.083 1.00 33.02 563 ARG A O 1
ATOM 3377 N N . LEU B 1 194 ? 30.441 -2.360 -8.801 1.00 36.47 564 LEU A N 1
ATOM 3378 C CA . LEU B 1 194 ? 30.883 -3.708 -9.155 1.00 31.72 564 LEU A CA 1
ATOM 3379 C C . LEU B 1 194 ? 31.893 -3.711 -10.297 1.00 32.64 564 LEU A C 1
ATOM 3380 O O . LEU B 1 194 ? 32.782 -4.568 -10.325 1.00 38.62 564 LEU A O 1
ATOM 3385 N N . SER B 1 195 ? 31.771 -2.780 -11.246 1.00 29.69 565 SER A N 1
ATOM 3386 C CA . SER B 1 195 ? 32.712 -2.740 -12.360 1.00 29.94 565 SER A CA 1
ATOM 3387 C C . SER B 1 195 ? 34.123 -2.423 -11.886 1.00 37.57 565 SER A C 1
ATOM 3388 O O . SER B 1 195 ? 35.101 -2.818 -12.529 1.00 38.92 565 SER A O 1
ATOM 3391 N N . LEU B 1 196 ? 34.248 -1.715 -10.767 1.00 39.15 566 LEU A N 1
ATOM 3392 C CA . LEU B 1 196 ? 35.543 -1.449 -10.161 1.00 35.81 566 LEU A CA 1
ATOM 3393 C C . LEU B 1 196 ? 36.006 -2.574 -9.247 1.00 38.61 566 LEU A C 1
ATOM 3394 O O . LEU B 1 196 ? 37.199 -2.648 -8.930 1.00 46.19 566 LEU A O 1
ATOM 3399 N N . LEU B 1 197 ? 35.095 -3.446 -8.812 1.00 33.49 567 LEU A N 1
ATOM 3400 C CA . LEU B 1 197 ? 35.520 -4.634 -8.083 1.00 35.48 567 LEU A CA 1
ATOM 3401 C C . LEU B 1 197 ? 36.179 -5.640 -9.021 1.00 41.62 567 LEU A C 1
ATOM 3402 O O . LEU B 1 197 ? 37.149 -6.306 -8.642 1.00 40.85 567 LEU A O 1
ATOM 3407 N N . GLU B 1 198 ? 35.670 -5.755 -10.254 1.00 41.20 568 GLU A N 1
ATOM 3408 C CA . GLU B 1 198 ? 36.306 -6.616 -11.248 1.00 42.05 568 GLU A CA 1
ATOM 3409 C C . GLU B 1 198 ? 37.723 -6.161 -11.553 1.00 45.45 568 GLU A C 1
ATOM 3410 O O . GLU B 1 198 ? 38.604 -6.988 -11.819 1.00 47.86 568 GLU A O 1
ATOM 3416 N N . GLU B 1 199 ? 37.961 -4.854 -11.515 1.00 49.86 569 GLU A N 1
ATOM 3417 C CA . GLU B 1 199 ? 39.228 -4.288 -11.951 1.00 51.73 569 GLU A CA 1
ATOM 3418 C C . GLU B 1 199 ? 40.214 -4.099 -10.806 1.00 48.68 569 GLU A C 1
ATOM 3419 O O . GLU B 1 199 ? 41.428 -4.179 -11.027 1.00 50.11 569 GLU A O 1
ATOM 3425 N N . TYR B 1 200 ? 39.729 -3.892 -9.581 1.00 45.24 570 TYR A N 1
ATOM 3426 C CA . TYR B 1 200 ? 40.610 -3.742 -8.435 1.00 48.64 570 TYR A CA 1
ATOM 3427 C C . TYR B 1 200 ? 40.592 -4.924 -7.477 1.00 48.74 570 TYR A C 1
ATOM 3428 O O . TYR B 1 200 ? 41.538 -5.076 -6.699 1.00 44.99 570 TYR A O 1
ATOM 3437 N N . GLY B 1 201 ? 39.560 -5.759 -7.515 1.00 43.57 571 GLY A N 1
ATOM 3438 C CA . GLY B 1 201 ? 39.466 -6.860 -6.585 1.00 41.83 571 GLY A CA 1
ATOM 3439 C C . GLY B 1 201 ? 38.852 -6.435 -5.269 1.00 42.27 571 GLY A C 1
ATOM 3440 O O . GLY B 1 201 ? 38.530 -5.271 -5.031 1.00 46.32 571 GLY A O 1
ATOM 3441 N N . CYS B 1 202 ? 38.684 -7.417 -4.391 1.00 40.74 572 CYS A N 1
ATOM 3442 C CA . CYS B 1 202 ? 38.132 -7.153 -3.074 1.00 48.96 572 CYS A CA 1
ATOM 3443 C C . CYS B 1 202 ? 38.624 -8.226 -2.118 1.00 46.99 572 CYS A C 1
ATOM 3444 O O . CYS B 1 202 ? 39.084 -9.293 -2.536 1.00 40.23 572 CYS A O 1
ATOM 3447 N N . CYS B 1 203 ? 38.536 -7.919 -0.826 1.00 48.66 573 CYS A N 1
ATOM 3448 C CA . CYS B 1 203 ? 38.907 -8.886 0.193 1.00 46.40 573 CYS A CA 1
ATOM 3449 C C . CYS B 1 203 ? 37.997 -10.102 0.112 1.00 48.14 573 CYS A C 1
ATOM 3450 O O . CYS B 1 203 ? 36.828 -10.011 -0.273 1.00 41.77 573 CYS A O 1
ATOM 3453 N N . LYS B 1 204 ? 38.557 -11.256 0.472 1.00 54.48 574 LYS A N 1
ATOM 3454 C CA . LYS B 1 204 ? 37.849 -12.520 0.305 1.00 48.30 574 LYS A CA 1
ATOM 3455 C C . LYS B 1 204 ? 36.587 -12.598 1.151 1.00 45.31 574 LYS A C 1
ATOM 3456 O O . LYS B 1 204 ? 35.719 -13.432 0.867 1.00 42.34 574 LYS A O 1
ATOM 3462 N N . GLU B 1 205 ? 36.465 -11.757 2.183 1.00 54.20 575 GLU A N 1
ATOM 3463 C CA . GLU B 1 205 ? 35.223 -11.686 2.946 1.00 47.95 575 GLU A CA 1
ATOM 3464 C C . GLU B 1 205 ? 34.053 -11.385 2.025 1.00 42.49 575 GLU A C 1
ATOM 3465 O O . GLU B 1 205 ? 33.160 -12.216 1.836 1.00 41.52 575 GLU A O 1
ATOM 3471 N N . LEU B 1 206 ? 34.068 -10.200 1.416 1.00 40.08 576 LEU A N 1
ATOM 3472 C CA . LEU B 1 206 ? 33.015 -9.814 0.486 1.00 30.09 576 LEU A CA 1
ATOM 3473 C C . LEU B 1 206 ? 33.056 -10.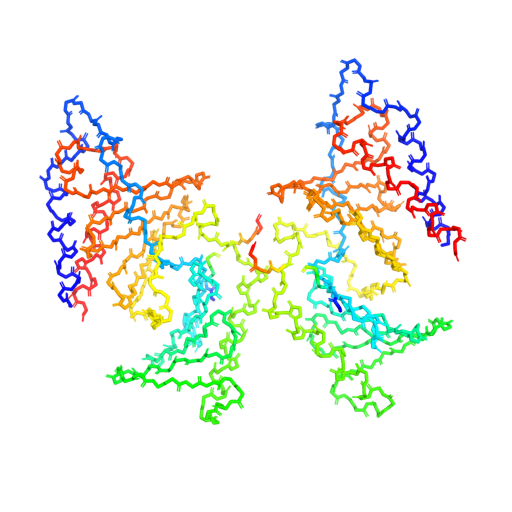641 -0.793 1.00 30.57 576 LEU A C 1
ATOM 3474 O O . LEU B 1 206 ? 32.003 -10.932 -1.370 1.00 31.33 576 LEU A O 1
ATOM 3479 N N . ALA B 1 207 ? 34.250 -11.024 -1.254 1.00 33.17 577 ALA A N 1
ATOM 3480 C CA . ALA B 1 207 ? 34.352 -11.757 -2.512 1.00 29.39 577 ALA A CA 1
ATOM 3481 C C . ALA B 1 207 ? 33.556 -13.051 -2.461 1.00 32.91 577 ALA A C 1
ATOM 3482 O O . ALA B 1 207 ? 32.887 -13.421 -3.434 1.00 32.86 577 ALA A O 1
ATOM 3484 N N . SER B 1 208 ? 33.607 -13.745 -1.326 1.00 35.29 578 SER A N 1
ATOM 3485 C CA . SER B 1 208 ? 32.920 -15.022 -1.209 1.00 34.45 578 SER A CA 1
ATOM 3486 C C . SER B 1 208 ? 31.414 -14.854 -1.366 1.00 32.14 578 SER A C 1
ATOM 3487 O O . SER B 1 208 ? 30.773 -15.596 -2.119 1.00 31.53 578 SER A O 1
ATOM 3490 N N . ARG B 1 209 ? 30.835 -13.871 -0.668 1.00 32.91 579 ARG A N 1
ATOM 3491 C CA . ARG B 1 209 ? 29.385 -13.711 -0.669 1.00 26.35 579 ARG A CA 1
ATOM 3492 C C . ARG B 1 209 ? 28.858 -13.367 -2.049 1.00 29.06 579 ARG A C 1
ATOM 3493 O O . ARG B 1 209 ? 27.752 -13.781 -2.411 1.00 34.19 579 ARG A O 1
ATOM 3501 N N . LEU B 1 210 ? 29.634 -12.627 -2.841 1.00 28.43 580 LEU A N 1
ATOM 3502 C CA . LEU B 1 210 ? 29.207 -12.342 -4.202 1.00 29.71 580 LEU A CA 1
ATOM 3503 C C . LEU B 1 210 ? 29.068 -13.616 -5.023 1.00 29.50 580 LEU A C 1
ATOM 3504 O O . LEU B 1 210 ? 28.252 -13.664 -5.948 1.00 28.98 580 LEU A O 1
ATOM 3509 N N . ARG B 1 211 ? 29.857 -14.651 -4.712 1.00 34.30 581 ARG A N 1
ATOM 3510 C CA . ARG B 1 211 ? 29.657 -15.944 -5.362 1.00 30.25 581 ARG A CA 1
ATOM 3511 C C . ARG B 1 211 ? 28.356 -16.586 -4.900 1.00 27.79 581 ARG A C 1
ATOM 3512 O O . ARG B 1 211 ? 27.612 -17.151 -5.709 1.00 30.74 581 ARG A O 1
ATOM 3520 N N . TYR B 1 212 ? 28.068 -16.511 -3.601 1.00 25.00 582 TYR A N 1
ATOM 3521 C CA . TYR B 1 212 ? 26.824 -17.073 -3.099 1.00 31.36 582 TYR A CA 1
ATOM 3522 C C . TYR B 1 212 ? 25.619 -16.279 -3.585 1.00 32.63 582 TYR A C 1
ATOM 3523 O O . TYR B 1 212 ? 24.558 -16.861 -3.834 1.00 31.96 582 TYR A O 1
ATOM 3532 N N . ALA B 1 213 ? 25.761 -14.959 -3.743 1.00 30.33 583 ALA A N 1
ATOM 3533 C CA . ALA B 1 213 ? 24.650 -14.163 -4.255 1.00 25.47 583 ALA A CA 1
ATOM 3534 C C . ALA B 1 213 ? 24.331 -14.504 -5.704 1.00 25.46 583 ALA A C 1
ATOM 3535 O O . ALA B 1 213 ? 23.172 -14.418 -6.116 1.00 29.98 583 ALA A O 1
ATOM 3537 N N . ARG B 1 214 ? 25.338 -14.881 -6.494 1.00 30.57 584 ARG A N 1
ATOM 3538 C CA . ARG B 1 214 ? 25.077 -15.348 -7.851 1.00 30.77 584 ARG A CA 1
ATOM 3539 C C . ARG B 1 214 ? 24.260 -16.632 -7.830 1.00 36.48 584 ARG A C 1
ATOM 3540 O O . ARG B 1 214 ? 23.353 -16.816 -8.651 1.00 38.05 584 ARG A O 1
ATOM 3548 N N . THR B 1 215 ? 24.559 -17.523 -6.880 1.00 38.07 585 THR A N 1
ATOM 3549 C CA . THR B 1 215 ? 23.806 -18.763 -6.726 1.00 33.06 585 THR A CA 1
ATOM 3550 C C . THR B 1 215 ? 22.354 -18.503 -6.335 1.00 34.34 585 THR A C 1
ATOM 3551 O O . THR B 1 215 ? 21.465 -19.262 -6.727 1.00 37.11 585 THR A O 1
ATOM 3555 N N . MET B 1 216 ? 22.086 -17.455 -5.553 1.00 37.62 586 MET A N 1
ATOM 3556 C CA . MET B 1 216 ? 20.707 -17.170 -5.168 1.00 35.11 586 MET A CA 1
ATOM 3557 C C . MET B 1 216 ? 19.940 -16.453 -6.269 1.00 32.08 586 MET A C 1
ATOM 3558 O O . MET B 1 216 ? 18.719 -16.601 -6.359 1.00 36.21 586 MET A O 1
ATOM 3563 N N . VAL B 1 217 ? 20.625 -15.667 -7.099 1.00 33.23 587 VAL A N 1
ATOM 3564 C CA . VAL B 1 217 ? 19.933 -14.950 -8.162 1.00 36.27 587 VAL A CA 1
ATOM 3565 C C . VAL B 1 217 ? 19.662 -15.874 -9.343 1.00 41.72 587 VAL A C 1
ATOM 3566 O O . VAL B 1 217 ? 18.635 -15.736 -10.018 1.00 40.47 587 VAL A O 1
ATOM 3570 N N . ASP B 1 218 ? 20.544 -16.845 -9.602 1.00 39.16 588 ASP A N 1
ATOM 3571 C CA . ASP B 1 218 ? 20.223 -17.814 -10.642 1.00 45.01 588 ASP A CA 1
ATOM 3572 C C . ASP B 1 218 ? 19.078 -18.739 -10.231 1.00 47.01 588 ASP A C 1
ATOM 3573 O O . ASP B 1 218 ? 18.540 -19.443 -11.092 1.00 46.46 588 ASP A O 1
ATOM 3578 N N . LYS B 1 219 ? 18.687 -18.736 -8.948 1.00 45.34 589 LYS A N 1
ATOM 3579 C CA . LYS B 1 219 ? 17.509 -19.442 -8.449 1.00 44.50 589 LYS A CA 1
ATOM 3580 C C . LYS B 1 219 ? 16.253 -18.584 -8.535 1.00 43.17 589 LYS A C 1
ATOM 3581 O O . LYS B 1 219 ? 15.175 -19.090 -8.863 1.00 47.17 589 LYS A O 1
ATOM 3587 N N . LEU B 1 220 ? 16.376 -17.292 -8.226 1.00 37.09 590 LEU A N 1
ATOM 3588 C CA . LEU B 1 220 ? 15.264 -16.372 -8.436 1.00 40.61 590 LEU A CA 1
ATOM 3589 C C . LEU B 1 220 ? 14.770 -16.430 -9.873 1.00 39.96 590 LEU A C 1
ATOM 3590 O O . LEU B 1 220 ? 13.563 -16.379 -10.126 1.00 44.53 590 LEU A O 1
ATOM 3595 N N . LEU B 1 221 ? 15.690 -16.533 -10.831 1.00 40.57 591 LEU A N 1
ATOM 3596 C CA . LEU B 1 221 ? 15.303 -16.620 -12.231 1.00 45.75 591 LEU A CA 1
ATOM 3597 C C . LEU B 1 221 ? 14.791 -18.003 -12.614 1.00 48.41 591 LEU A C 1
ATOM 3598 O O . LEU B 1 221 ? 14.112 -18.133 -13.639 1.00 45.83 591 LEU A O 1
ATOM 3603 N N . SER B 1 222 ? 15.092 -19.035 -11.819 1.00 48.54 592 SER A N 1
ATOM 3604 C CA . SER B 1 222 ? 14.566 -20.363 -12.118 1.00 52.19 592 SER A CA 1
ATOM 3605 C C . SER B 1 222 ? 13.061 -20.427 -11.899 1.00 52.71 592 SER A C 1
ATOM 3606 O O . SER B 1 222 ? 12.360 -21.150 -12.615 1.00 53.51 592 SER A O 1
ATOM 3609 N N . SER B 1 223 ? 12.550 -19.680 -10.918 1.00 49.44 593 SER A N 1
ATOM 3610 C CA . SER B 1 223 ? 11.108 -19.578 -10.739 1.00 49.53 593 SER A CA 1
ATOM 3611 C C . SER B 1 223 ? 10.492 -18.547 -11.682 1.00 55.99 593 SER A C 1
ATOM 3612 O O . SER B 1 223 ? 9.339 -18.707 -12.099 1.00 58.97 593 SER A O 1
ATOM 3615 N N . HIS C 2 2 ? 6.780 -19.267 13.591 1.00 34.20 1 HIS C N 1
ATOM 3616 C CA . HIS C 2 2 ? 7.217 -18.055 12.903 1.00 39.86 1 HIS C CA 1
ATOM 3617 C C . HIS C 2 2 ? 8.688 -17.757 13.174 1.00 39.42 1 HIS C C 1
ATOM 3618 O O . HIS C 2 2 ? 9.208 -18.104 14.235 1.00 37.80 1 HIS C O 1
ATOM 3625 N N . TYR C 2 3 ? 9.339 -17.093 12.222 1.00 38.79 2 TYR C N 1
ATOM 3626 C CA . TYR C 2 3 ? 10.762 -16.793 12.308 1.00 36.07 2 TYR C CA 1
ATOM 3627 C C . TYR C 2 3 ? 10.989 -15.298 12.150 1.00 36.53 2 TYR C C 1
ATOM 3628 O O . TYR C 2 3 ? 10.759 -14.746 11.056 1.00 31.16 2 TYR C O 1
ATOM 3637 N N . PRO C 2 4 ? 11.430 -14.615 13.197 1.00 33.11 3 PRO C N 1
ATOM 3638 C CA . PRO C 2 4 ? 11.713 -13.185 13.099 1.00 29.42 3 PRO C CA 1
ATOM 3639 C C . PRO C 2 4 ? 13.171 -12.923 12.744 1.00 32.75 3 PRO C C 1
ATOM 3640 O O . PRO C 2 4 ? 14.039 -13.792 12.864 1.00 37.62 3 PRO C O 1
ATOM 3644 N N . SER C 2 5 ? 13.421 -11.698 12.282 1.00 30.65 4 SER C N 1
ATOM 3645 C CA . SER C 2 5 ? 14.777 -11.204 12.057 1.00 26.53 4 SER C CA 1
ATOM 3646 C C . SER C 2 5 ? 15.314 -10.692 13.402 1.00 30.26 4 SER C C 1
ATOM 3647 O O . SER C 2 5 ? 14.565 -10.611 14.382 1.00 43.55 4 SER C O 1
ATOM 3661 N N . THR C 2 7 ? 16.664 -9.471 16.882 1.00 26.74 6 THR C N 1
ATOM 3662 C CA . THR C 2 7 ? 15.936 -8.784 17.958 1.00 25.99 6 THR C CA 1
ATOM 3663 C C . THR C 2 7 ? 16.563 -7.456 18.349 1.00 24.86 6 THR C C 1
ATOM 3664 O O . THR C 2 7 ? 17.759 -7.244 18.156 1.00 29.07 6 THR C O 1
ATOM 3668 N N . ALA C 2 8 ? 15.742 -6.563 18.912 1.00 24.47 7 ALA C N 1
ATOM 3669 C CA . ALA C 2 8 ? 16.274 -5.329 19.484 1.00 22.99 7 ALA C CA 1
ATOM 3670 C C . ALA C 2 8 ? 17.186 -5.624 20.661 1.00 25.38 7 ALA C C 1
ATOM 3671 O O . ALA C 2 8 ? 18.108 -4.849 20.943 1.00 28.21 7 ALA C O 1
ATOM 3673 N N . LEU C 2 9 ? 16.945 -6.740 21.344 1.00 25.22 8 LEU C N 1
ATOM 3674 C CA . LEU C 2 9 ? 17.751 -7.196 22.467 1.00 22.37 8 LEU C CA 1
ATOM 3675 C C . LEU C 2 9 ? 19.227 -7.401 22.092 1.00 24.73 8 LEU C C 1
ATOM 3676 O O . LEU C 2 9 ? 20.134 -7.054 22.858 1.00 22.53 8 LEU C O 1
ATOM 3681 N N . HIS D 2 2 ? 0.706 20.220 22.948 1.00 27.77 1 HIS D N 1
ATOM 3682 C CA . HIS D 2 2 ? 1.051 18.900 23.461 1.00 34.61 1 HIS D CA 1
ATOM 3683 C C . HIS D 2 2 ? 2.478 18.525 23.057 1.00 33.86 1 HIS D C 1
ATOM 3684 O O . HIS D 2 2 ? 2.953 18.919 21.994 1.00 37.97 1 HIS D O 1
ATOM 3691 N N . TYR D 2 3 ? 3.153 17.755 23.903 1.00 30.49 2 TYR D N 1
ATOM 3692 C CA . TYR D 2 3 ? 4.569 17.441 23.715 1.00 29.68 2 TYR D CA 1
ATOM 3693 C C . TYR D 2 3 ? 4.777 15.932 23.787 1.00 29.33 2 TYR D C 1
ATOM 3694 O O . TYR D 2 3 ? 4.608 15.336 24.871 1.00 26.63 2 TYR D O 1
ATOM 3703 N N . PRO D 2 4 ? 5.120 15.273 22.683 1.00 25.84 3 PRO D N 1
ATOM 3704 C CA . PRO D 2 4 ? 5.377 13.830 22.726 1.00 30.81 3 PRO D CA 1
ATOM 3705 C C . PRO D 2 4 ? 6.848 13.498 22.951 1.00 30.86 3 PRO D C 1
ATOM 3706 O O . PRO D 2 4 ? 7.742 14.268 22.610 1.00 34.46 3 PRO D O 1
ATOM 3710 N N . SER D 2 5 ? 7.089 12.319 23.518 1.00 27.93 4 SER D N 1
ATOM 3711 C CA . SER D 2 5 ? 8.464 11.842 23.652 1.00 28.04 4 SER D CA 1
ATOM 3712 C C . SER D 2 5 ? 9.060 11.500 22.268 1.00 31.88 4 SER D C 1
ATOM 3713 O O . SER D 2 5 ? 8.446 11.787 21.234 1.00 33.78 4 SER D O 1
ATOM 3727 N N . THR D 2 7 ? 10.272 10.535 18.772 1.00 33.71 6 THR D N 1
ATOM 3728 C CA . THR D 2 7 ? 9.572 9.979 17.606 1.00 34.22 6 THR D CA 1
ATOM 3729 C C . THR D 2 7 ? 10.421 8.877 16.988 1.00 31.97 6 THR D C 1
ATOM 3730 O O . THR D 2 7 ? 11.644 9.014 16.936 1.00 28.95 6 THR D O 1
ATOM 3734 N N . ALA D 2 8 ? 9.792 7.776 16.566 1.00 33.11 7 ALA D N 1
ATOM 3735 C CA . ALA D 2 8 ? 10.446 6.772 15.726 1.00 28.28 7 ALA D CA 1
ATOM 3736 C C . ALA D 2 8 ? 11.285 7.376 14.601 1.00 36.31 7 ALA D C 1
ATOM 3737 O O . ALA D 2 8 ? 10.795 7.591 13.483 1.00 29.46 7 ALA D O 1
ATOM 3739 N N . LEU D 2 9 ? 12.566 7.596 14.912 1.00 40.77 8 LEU D N 1
ATOM 3740 C CA . LEU D 2 9 ? 13.636 8.080 14.036 1.00 34.79 8 LEU D CA 1
ATOM 3741 C C . LEU D 2 9 ? 14.874 8.375 14.893 1.00 32.11 8 LEU D C 1
ATOM 3742 O O . LEU D 2 9 ? 15.317 7.539 15.683 1.00 29.77 8 LEU D O 1
#

B-factor: mean 38.7, std 12.1, range [14.67, 101.68]